Protein AF-A0A560CHX2-F1 (afdb_monomer)

Organism: Azospirillum brasilense (NCBI:txid192)

pLDDT: mean 92.54, std 8.31, range [58.06, 98.81]

Sequence (438 aa):
MKCAVIIPVGPGHDGLSEEAAASVEAAFRTGQGPFSDVMILRIPDPDGAIGRSRCRNFGVEHAIQHGAEWVFFLDADDLMDPNGFAAVRTHVADVDAVFGMIAEQWVGSDAVSLRDKQVGATTLLSDILLNDPYLTLQMGHFVRARVARSIPFDEAMDTGEDFKYYLELWRTHRCCKIGQPLFINRRGAHSTGPRSADGGGWRQAVTRVFGDFFRTHPIVINFVVSGVKVGFAIANPFDRIHRHYLRRVFFEQEELDCLRGLVPAGSSILEIGANVGNHVVYYGLFMAPRRIIAVEPNPAALHFLKKNVEINRLDPATVTVLECGVGDRAGSFDLCVADEADLGAARLVPAEGGRVAVHPIDDLVRERVDFIKIDVAGMEMDALSGARNTIALHRPILFIEVGSANRDAFFDWAGRNGYRIAKEFPCADASNCVAVPV

Mean predicted aligned error: 6.32 Å

Solvent-accessible surface area (backbone atoms only — not comparable to full-atom values): 22820 Å² total; per-residue (Å²): 83,32,33,24,39,34,24,40,24,42,35,92,24,64,71,42,32,51,52,19,51,52,28,45,55,50,10,44,72,69,27,44,41,64,38,79,46,79,43,81,43,79,37,83,26,66,82,51,79,70,41,63,30,42,35,50,43,51,42,43,56,55,30,46,78,71,63,22,53,27,32,30,45,41,53,18,56,28,35,42,26,56,52,24,45,40,70,44,46,90,44,66,86,80,38,47,30,44,34,32,31,56,25,35,25,45,76,97,48,92,62,72,44,69,55,80,90,38,59,66,58,43,69,55,58,64,66,48,63,72,46,61,56,90,34,46,67,71,90,26,34,41,31,31,26,73,55,49,62,75,54,55,46,47,69,92,37,71,57,33,29,66,57,51,37,49,52,53,46,50,73,76,44,51,40,35,32,39,82,49,45,29,23,33,43,42,45,88,58,74,71,66,58,98,65,52,68,55,74,66,56,33,48,55,36,37,44,50,46,46,35,59,48,20,75,78,55,60,48,71,47,72,39,70,58,97,88,41,78,44,43,41,65,40,51,36,65,83,20,76,54,40,43,25,44,77,70,61,41,66,62,63,52,70,59,52,55,52,46,55,76,68,54,61,69,57,31,25,36,38,34,38,50,35,45,55,24,67,62,61,47,48,41,65,74,73,34,56,49,56,28,36,41,33,26,29,55,51,70,72,32,38,55,41,20,55,48,24,40,57,67,55,64,56,56,72,88,32,49,46,80,42,84,28,40,66,20,58,50,73,47,36,18,33,81,48,59,83,40,88,63,37,78,77,58,38,28,80,42,88,28,94,86,29,87,35,50,27,34,19,48,51,80,75,52,90,71,82,42,45,33,38,38,40,44,49,70,81,40,44,68,34,34,52,57,11,22,48,62,50,45,72,74,48,55,32,39,35,38,33,48,35,38,65,92,45,41,69,62,50,56,54,48,33,52,78,71,43,30,42,79,76,46,76,46,84,50,98,67,32,31,40,35,33,32,36,67,110

InterPro domains:
  IPR006342 Methyltransferase FkbM [PF05050] (271-406)
  IPR006342 Methyltransferase FkbM [TIGR01444] (269-402)
  IPR029044 Nucleotide-diphospho-sugar transferases [G3DSA:3.90.550.10] (42-198)
  IPR029044 Nucleotide-diphospho-sugar transferases [SSF53448] (35-191)
  IPR029063 S-adenosyl-L-methionine-dependent methyltransferase superfamily [G3DSA:3.40.50.150] (257-416)
  IPR029063 S-adenosyl-L-methionine-dependent methyltransferase superfamily [SSF53335] (232-421)
  IPR052514 S-adenosyl-L-methionine-dependent methyltransferase [PTHR34203] (218-425)

Structure (mmCIF, N/CA/C/O backbone):
data_AF-A0A560CHX2-F1
#
_entry.id   AF-A0A560CHX2-F1
#
loop_
_atom_site.group_PDB
_atom_site.id
_atom_site.type_symbol
_atom_site.label_atom_id
_atom_site.label_alt_id
_atom_site.label_comp_id
_atom_site.label_asym_id
_atom_site.label_entity_id
_atom_site.label_seq_id
_atom_site.pdbx_PDB_ins_code
_atom_site.Cartn_x
_atom_site.Cartn_y
_atom_site.Cartn_z
_atom_site.occupancy
_atom_site.B_iso_or_equiv
_atom_site.auth_seq_id
_atom_site.auth_comp_id
_atom_site.auth_asym_id
_atom_site.auth_atom_id
_atom_site.pdbx_PDB_model_num
ATOM 1 N N . MET A 1 1 ? 30.036 -7.935 -23.045 1.00 94.25 1 MET A N 1
ATOM 2 C CA . MET A 1 1 ? 28.643 -8.417 -22.928 1.00 94.25 1 MET A CA 1
ATOM 3 C C . MET A 1 1 ? 27.802 -7.742 -23.990 1.00 94.25 1 MET A C 1
ATOM 5 O O . MET A 1 1 ? 28.096 -6.594 -24.316 1.00 94.25 1 MET A O 1
ATOM 9 N N . LYS A 1 2 ? 26.779 -8.413 -24.518 1.00 97.81 2 LYS A N 1
ATOM 10 C CA . LYS A 1 2 ? 25.840 -7.807 -25.478 1.00 97.81 2 LYS A CA 1
ATOM 11 C C . LYS A 1 2 ? 24.581 -7.304 -24.773 1.00 97.81 2 LYS A C 1
ATOM 13 O O . LYS A 1 2 ? 24.032 -8.020 -23.932 1.00 97.81 2 LYS A O 1
ATOM 18 N N . CYS A 1 3 ? 24.135 -6.098 -25.119 1.00 98.44 3 CYS A N 1
ATOM 19 C CA . CYS A 1 3 ? 22.881 -5.517 -24.638 1.00 98.44 3 CYS A CA 1
ATOM 20 C C . CYS A 1 3 ? 21.869 -5.389 -25.784 1.00 98.44 3 CYS A C 1
ATOM 22 O O . CYS A 1 3 ? 22.259 -5.079 -26.908 1.00 98.44 3 CYS A O 1
ATOM 24 N N . ALA A 1 4 ? 20.582 -5.591 -25.512 1.00 98.75 4 ALA A N 1
ATOM 25 C CA . ALA A 1 4 ? 19.506 -5.217 -26.424 1.00 98.75 4 ALA A CA 1
ATOM 26 C C . ALA A 1 4 ? 18.623 -4.128 -25.805 1.00 98.75 4 ALA A C 1
ATOM 28 O O . ALA A 1 4 ? 18.139 -4.290 -24.690 1.00 98.75 4 ALA A O 1
ATOM 29 N N . VAL A 1 5 ? 18.379 -3.039 -26.526 1.00 98.81 5 VAL A N 1
ATOM 30 C CA . VAL A 1 5 ? 17.404 -2.015 -26.150 1.00 98.81 5 VAL A CA 1
ATOM 31 C C . VAL A 1 5 ? 16.070 -2.334 -26.809 1.00 98.81 5 VAL A C 1
ATOM 33 O O . VAL A 1 5 ? 15.991 -2.386 -28.033 1.00 98.81 5 VAL A O 1
ATOM 36 N N . ILE A 1 6 ? 15.036 -2.576 -26.008 1.00 98.75 6 ILE A N 1
ATOM 37 C CA . ILE A 1 6 ? 13.697 -2.953 -26.470 1.00 98.75 6 ILE A CA 1
ATOM 38 C C . ILE A 1 6 ? 12.791 -1.726 -26.394 1.00 98.75 6 ILE A C 1
ATOM 40 O O . ILE A 1 6 ? 12.604 -1.176 -25.308 1.00 98.75 6 ILE A O 1
ATOM 44 N N . ILE A 1 7 ? 12.217 -1.344 -27.538 1.00 98.25 7 ILE A N 1
ATOM 45 C CA . ILE A 1 7 ? 11.369 -0.159 -27.711 1.00 98.25 7 ILE A CA 1
ATOM 46 C C . ILE A 1 7 ? 10.010 -0.587 -28.285 1.00 98.25 7 ILE A C 1
ATOM 48 O O . ILE A 1 7 ? 9.905 -0.801 -29.496 1.00 98.25 7 ILE A O 1
ATOM 52 N N . PRO A 1 8 ? 8.960 -0.750 -27.459 1.00 95.75 8 PRO A N 1
ATOM 53 C CA . PRO A 1 8 ? 7.597 -0.960 -27.945 1.00 95.75 8 PRO A CA 1
ATOM 54 C C . PRO A 1 8 ? 7.077 0.285 -28.676 1.00 95.75 8 PRO A C 1
ATOM 56 O O . PRO A 1 8 ? 7.085 1.378 -28.113 1.00 95.75 8 PRO A O 1
ATOM 59 N N . VAL A 1 9 ? 6.597 0.129 -29.910 1.00 94.44 9 VAL A N 1
ATOM 60 C CA . VAL A 1 9 ? 6.137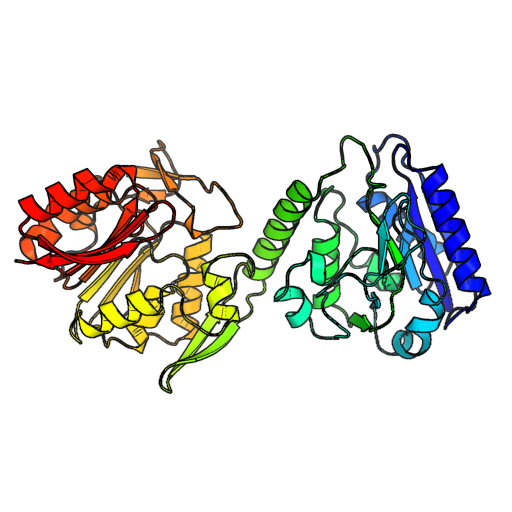 1.242 -30.757 1.00 94.44 9 VAL A CA 1
ATOM 61 C C . VAL A 1 9 ? 4.628 1.152 -30.960 1.00 94.44 9 VAL A C 1
ATOM 63 O O . VAL A 1 9 ? 4.159 0.434 -31.838 1.00 94.44 9 VAL A O 1
ATOM 66 N N . GLY A 1 10 ? 3.871 1.860 -30.121 1.00 90.06 10 GLY A N 1
ATOM 67 C CA . GLY A 1 10 ? 2.409 1.922 -30.206 1.00 90.06 10 GLY A CA 1
ATOM 68 C C . GLY A 1 10 ? 1.880 2.902 -31.268 1.00 90.06 10 GLY A C 1
ATOM 69 O O . GLY A 1 10 ? 2.665 3.540 -31.982 1.00 90.06 10 GLY A O 1
ATOM 70 N N . PRO A 1 11 ? 0.548 3.078 -31.347 1.00 87.75 11 PRO A N 1
ATOM 71 C CA . PRO A 1 11 ? -0.081 4.034 -32.254 1.00 87.75 11 PRO A CA 1
ATOM 72 C C . PRO A 1 11 ? 0.480 5.455 -32.084 1.00 87.75 11 PRO A C 1
ATOM 74 O O . PRO A 1 11 ? 0.589 5.970 -30.972 1.00 87.75 11 PRO A O 1
ATOM 77 N N . GLY A 1 12 ? 0.853 6.095 -33.197 1.00 85.69 12 GLY A N 1
ATOM 78 C CA . GLY A 1 12 ? 1.366 7.473 -33.215 1.00 85.69 12 GLY A CA 1
ATOM 79 C C . GLY A 1 12 ? 2.807 7.660 -32.719 1.00 85.69 12 GLY A C 1
ATOM 80 O O . GLY A 1 12 ? 3.282 8.791 -32.687 1.00 85.69 12 GLY A O 1
ATOM 81 N N . HIS A 1 13 ? 3.518 6.588 -32.351 1.00 88.94 13 HIS A N 1
ATOM 82 C CA . HIS A 1 13 ? 4.866 6.666 -31.765 1.00 88.94 13 HIS A CA 1
ATOM 83 C C . HIS A 1 13 ? 6.006 6.352 -32.741 1.00 88.94 13 HIS A C 1
ATOM 85 O O . HIS A 1 13 ? 7.155 6.258 -32.313 1.00 88.94 13 HIS A O 1
ATOM 91 N N . ASP A 1 14 ? 5.731 6.191 -34.038 1.00 88.00 14 ASP A N 1
ATOM 92 C CA . ASP A 1 14 ? 6.758 5.797 -35.010 1.00 88.00 14 ASP A CA 1
ATOM 93 C C . ASP A 1 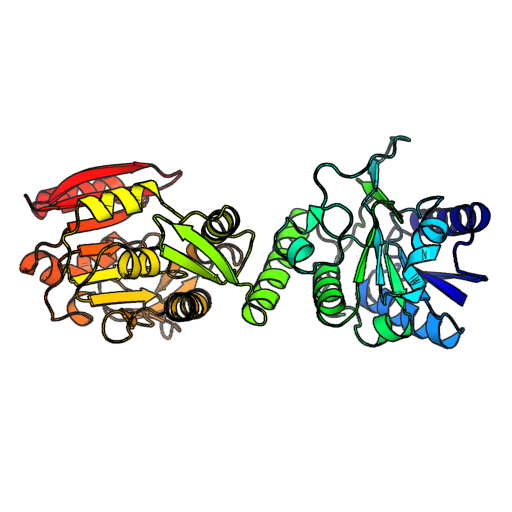14 ? 7.942 6.781 -35.023 1.00 88.00 14 ASP A C 1
ATOM 95 O O . ASP A 1 14 ? 9.057 6.383 -34.686 1.00 88.00 14 ASP A O 1
ATOM 99 N N . GLY A 1 15 ? 7.682 8.076 -35.239 1.00 90.38 15 GLY A N 1
ATOM 100 C CA . GLY A 1 15 ? 8.722 9.114 -35.201 1.00 90.38 15 GLY A CA 1
ATOM 101 C C . GLY A 1 15 ? 9.403 9.253 -33.833 1.00 90.38 15 GLY A C 1
ATOM 102 O O . GLY A 1 15 ? 10.626 9.328 -33.756 1.00 90.38 15 GLY A O 1
ATOM 103 N N . LEU A 1 16 ? 8.641 9.185 -32.732 1.00 92.19 16 LEU A N 1
ATOM 104 C CA . LEU A 1 16 ? 9.218 9.237 -31.380 1.00 92.19 16 LEU A CA 1
ATOM 105 C C . LEU A 1 16 ? 10.187 8.069 -31.133 1.00 92.19 16 LEU A C 1
ATOM 107 O O . LEU A 1 16 ? 11.262 8.272 -30.569 1.00 92.19 16 LEU A O 1
ATOM 111 N N . SER A 1 17 ? 9.853 6.871 -31.622 1.00 94.56 17 SER A N 1
ATOM 112 C CA . SER A 1 17 ? 10.704 5.687 -31.487 1.00 94.56 17 SER A CA 1
ATOM 113 C C . SER A 1 17 ? 11.990 5.759 -32.319 1.00 94.56 17 SER A C 1
ATOM 115 O O . SER A 1 17 ? 12.978 5.115 -31.959 1.00 94.56 17 SER A O 1
ATOM 117 N N . GLU A 1 18 ? 12.010 6.536 -33.408 1.00 96.56 18 GLU A N 1
ATOM 118 C CA . GLU A 1 18 ? 13.235 6.825 -34.163 1.00 96.56 18 GLU A CA 1
ATOM 119 C C . GLU A 1 18 ? 14.175 7.725 -33.361 1.00 96.56 18 GLU A C 1
ATOM 121 O O . GLU A 1 18 ? 15.369 7.440 -33.270 1.00 96.56 18 GLU A O 1
ATOM 126 N N . GLU A 1 19 ? 13.638 8.756 -32.705 1.00 96.19 19 GLU A N 1
ATOM 127 C CA . GLU A 1 19 ? 14.408 9.613 -31.797 1.00 96.19 19 GLU A CA 1
ATOM 128 C C . GLU A 1 19 ? 14.942 8.822 -30.594 1.00 96.19 19 GLU A C 1
ATOM 130 O O . GLU A 1 19 ? 16.117 8.951 -30.233 1.00 96.19 19 GLU A O 1
ATOM 135 N N . ALA A 1 20 ? 14.117 7.942 -30.017 1.00 97.31 20 ALA A N 1
ATOM 136 C CA . ALA A 1 20 ? 14.529 7.037 -28.951 1.00 97.31 20 ALA A CA 1
ATOM 137 C C . ALA A 1 20 ? 15.694 6.140 -29.407 1.00 97.31 20 ALA A C 1
ATOM 139 O O . ALA A 1 20 ? 16.731 6.089 -28.743 1.00 97.31 20 ALA A O 1
ATOM 140 N N . ALA A 1 21 ? 15.588 5.502 -30.577 1.00 98.38 21 ALA A N 1
ATOM 141 C CA . ALA A 1 21 ? 16.667 4.692 -31.146 1.00 98.38 21 ALA A CA 1
ATOM 142 C C . ALA A 1 21 ? 17.945 5.513 -31.410 1.00 98.38 21 ALA A C 1
ATOM 144 O O . ALA A 1 21 ? 19.039 5.089 -31.035 1.00 98.38 21 ALA A O 1
ATOM 145 N N . ALA A 1 22 ? 17.820 6.717 -31.976 1.00 98.44 22 ALA A N 1
ATOM 146 C CA . ALA A 1 22 ? 18.954 7.607 -32.214 1.00 98.44 22 ALA A CA 1
ATOM 147 C C . ALA A 1 22 ? 19.663 8.010 -30.906 1.00 98.44 22 ALA A C 1
ATOM 149 O O . ALA A 1 22 ? 20.897 8.080 -30.863 1.00 98.44 22 ALA A O 1
ATOM 150 N N . SER A 1 23 ? 18.907 8.220 -29.822 1.00 98.44 23 SER A N 1
ATOM 151 C CA . SER A 1 23 ? 19.469 8.521 -28.499 1.00 98.44 23 SER A CA 1
ATOM 152 C C . SER A 1 23 ? 20.279 7.355 -27.922 1.00 98.44 23 SER A C 1
ATOM 154 O O . SER A 1 23 ? 21.343 7.576 -27.343 1.00 98.44 23 SER A O 1
ATOM 156 N N . VAL A 1 24 ? 19.848 6.110 -28.158 1.00 98.69 24 VAL A N 1
ATOM 157 C CA . VAL A 1 24 ? 20.579 4.900 -27.751 1.00 98.69 24 VAL A CA 1
ATOM 158 C C . VAL A 1 24 ? 21.925 4.818 -28.462 1.00 98.69 24 VAL A C 1
ATOM 160 O O . VAL A 1 24 ? 22.957 4.602 -27.823 1.00 98.69 24 VAL A O 1
ATOM 163 N N . GLU A 1 25 ? 21.949 5.031 -29.779 1.00 98.44 25 GLU A N 1
ATOM 164 C CA . GLU A 1 25 ? 23.204 5.031 -30.531 1.00 98.44 25 GLU A CA 1
ATOM 165 C C . GLU A 1 25 ? 24.152 6.142 -30.064 1.00 98.44 25 GLU A C 1
ATOM 167 O O . GLU A 1 25 ? 25.361 5.928 -29.938 1.00 98.44 25 GLU A O 1
ATOM 172 N N . ALA A 1 26 ? 23.615 7.336 -29.794 1.00 98.25 26 ALA A N 1
ATOM 173 C CA . ALA A 1 26 ? 24.389 8.463 -29.290 1.00 98.25 26 ALA A CA 1
ATOM 174 C C . ALA A 1 26 ? 24.983 8.180 -27.899 1.00 98.25 26 ALA A C 1
ATOM 176 O O . ALA A 1 26 ? 26.170 8.444 -27.679 1.00 98.25 26 ALA A O 1
ATOM 177 N N . ALA A 1 27 ? 24.207 7.587 -26.989 1.00 98.31 27 ALA A N 1
ATOM 178 C CA . ALA A 1 27 ? 24.685 7.166 -25.674 1.00 98.31 27 ALA A CA 1
ATOM 179 C C . ALA A 1 27 ? 25.779 6.090 -25.792 1.00 98.31 27 ALA A C 1
ATOM 181 O O . ALA A 1 27 ? 26.816 6.170 -25.130 1.00 98.31 27 ALA A O 1
ATOM 182 N N . PHE A 1 28 ? 25.614 5.114 -26.693 1.00 98.06 28 PHE A N 1
ATOM 183 C CA . PHE A 1 28 ? 26.612 4.061 -26.901 1.00 98.06 28 PHE A CA 1
ATOM 184 C C . PHE A 1 28 ? 27.926 4.598 -27.488 1.00 98.06 28 PHE A C 1
ATOM 186 O O . PHE A 1 28 ? 29.005 4.171 -27.070 1.00 98.06 28 PHE A O 1
ATOM 193 N N . ARG A 1 29 ? 27.856 5.576 -28.407 1.00 97.50 29 ARG A N 1
ATOM 194 C CA . ARG A 1 29 ? 29.035 6.295 -28.926 1.00 97.50 29 ARG A CA 1
ATOM 195 C C . ARG A 1 29 ? 29.734 7.119 -27.843 1.00 97.50 29 ARG A C 1
ATOM 197 O O . ARG A 1 29 ? 30.960 7.162 -27.829 1.00 97.50 29 ARG A O 1
ATOM 204 N N . THR A 1 30 ? 28.969 7.746 -26.948 1.00 96.94 30 THR A N 1
ATOM 205 C CA . THR A 1 30 ? 29.500 8.538 -25.824 1.00 96.94 30 THR A CA 1
ATOM 206 C C . THR A 1 30 ? 30.258 7.658 -24.831 1.00 96.94 30 THR A C 1
ATOM 208 O O . THR A 1 30 ? 31.365 7.997 -24.413 1.00 96.94 30 THR A O 1
ATOM 211 N N . GLY A 1 31 ? 29.707 6.498 -24.475 1.00 95.88 31 GLY A N 1
ATOM 212 C CA . GLY A 1 31 ? 30.386 5.561 -23.592 1.00 95.88 31 GLY A CA 1
ATOM 213 C C . GLY A 1 31 ? 29.689 4.214 -23.516 1.00 95.88 31 GLY A C 1
ATOM 214 O O . GLY A 1 31 ? 28.662 4.079 -22.870 1.00 95.88 31 GLY A O 1
ATOM 215 N N . GLN A 1 32 ? 30.320 3.180 -24.069 1.00 95.31 32 GLN A N 1
ATOM 216 C CA . GLN A 1 32 ? 29.760 1.822 -24.180 1.00 95.31 32 GLN A CA 1
ATOM 217 C C . GLN A 1 32 ? 29.514 1.110 -22.837 1.00 95.31 32 GLN A C 1
ATOM 219 O O . GLN A 1 32 ? 28.891 0.047 -22.782 1.00 95.31 32 GLN A O 1
ATOM 224 N N . GLY A 1 33 ? 30.029 1.659 -21.732 1.00 95.69 33 GLY A N 1
ATOM 225 C CA . GLY A 1 33 ? 29.919 1.015 -20.429 1.00 95.69 33 GLY A CA 1
ATOM 226 C C . GLY A 1 33 ? 30.523 -0.396 -20.435 1.00 95.69 33 GLY A C 1
ATOM 227 O O . GLY A 1 33 ? 31.612 -0.594 -20.984 1.00 95.69 33 GLY A O 1
ATOM 228 N N . PRO A 1 34 ? 29.866 -1.384 -19.813 1.00 96.62 34 PRO A N 1
ATOM 229 C CA . PRO A 1 34 ? 30.357 -2.758 -19.769 1.00 96.62 34 PRO A CA 1
ATOM 230 C C . PRO A 1 34 ? 29.993 -3.584 -21.023 1.00 96.62 34 PRO A C 1
ATOM 232 O O . PRO A 1 34 ? 30.245 -4.795 -21.065 1.00 96.62 34 PRO A O 1
ATOM 235 N N . PHE A 1 35 ? 29.377 -2.962 -22.031 1.00 97.75 35 PHE A N 1
ATOM 236 C CA . PHE A 1 35 ? 28.877 -3.640 -23.220 1.00 97.75 35 PHE A CA 1
ATOM 237 C C . PHE A 1 35 ? 29.837 -3.476 -24.394 1.00 97.75 35 PHE A C 1
ATOM 239 O O . PHE A 1 35 ? 30.459 -2.436 -24.566 1.00 97.75 35 PHE A O 1
ATOM 246 N N . SER A 1 36 ? 29.966 -4.530 -25.191 1.00 96.75 36 SER A N 1
ATOM 247 C CA . SER A 1 36 ? 30.784 -4.546 -26.409 1.00 96.75 36 SER A CA 1
ATOM 248 C C . SER A 1 36 ? 29.944 -4.370 -27.673 1.00 96.75 36 SER A C 1
ATOM 250 O O . SER A 1 36 ? 30.492 -4.107 -28.735 1.00 96.75 36 SER A O 1
ATOM 252 N N . ASP A 1 37 ? 28.629 -4.559 -27.557 1.00 97.75 37 ASP A N 1
ATOM 253 C CA . ASP A 1 37 ? 27.666 -4.488 -28.650 1.00 97.75 37 ASP A CA 1
ATOM 254 C C . ASP A 1 37 ? 26.290 -4.087 -28.098 1.00 97.75 37 ASP A C 1
ATOM 256 O O . ASP A 1 37 ? 25.926 -4.490 -26.982 1.00 97.75 37 ASP A O 1
ATOM 260 N N . VAL A 1 38 ? 25.539 -3.317 -28.887 1.00 97.88 38 VAL A N 1
ATOM 261 C CA . VAL A 1 38 ? 24.164 -2.915 -28.586 1.00 97.88 38 VAL A CA 1
ATOM 262 C C . VAL A 1 38 ? 23.263 -3.195 -29.784 1.00 97.88 38 VAL A C 1
ATOM 264 O O . VAL A 1 38 ? 23.513 -2.755 -30.901 1.00 97.88 38 VAL A O 1
ATOM 267 N N . MET A 1 39 ? 22.187 -3.932 -29.537 1.00 97.81 39 MET A N 1
ATOM 268 C CA . MET A 1 39 ? 21.118 -4.178 -30.498 1.00 97.81 39 MET A CA 1
ATOM 269 C C . MET A 1 39 ? 19.927 -3.286 -30.164 1.00 97.81 39 MET A C 1
ATOM 271 O O . MET A 1 39 ? 19.534 -3.224 -29.006 1.00 97.81 39 MET A O 1
ATOM 275 N N . ILE A 1 40 ? 19.311 -2.645 -31.154 1.00 98.56 40 ILE A N 1
ATOM 276 C CA . ILE A 1 40 ? 18.087 -1.859 -30.953 1.00 98.56 40 ILE A CA 1
ATOM 277 C C . ILE A 1 40 ? 16.915 -2.626 -31.568 1.00 98.56 40 ILE A C 1
ATOM 279 O O . ILE A 1 40 ? 16.923 -2.934 -32.757 1.00 98.56 40 ILE A O 1
ATOM 283 N N . LEU A 1 41 ? 15.918 -2.953 -30.749 1.00 98.19 41 LEU A N 1
ATOM 284 C CA . LEU A 1 41 ? 14.725 -3.713 -31.112 1.00 98.19 41 LEU A CA 1
ATOM 285 C C . LEU A 1 41 ? 13.491 -2.815 -31.004 1.00 98.19 41 LEU A C 1
ATOM 287 O O . LEU A 1 41 ? 12.865 -2.730 -29.948 1.00 98.19 41 LEU A O 1
ATOM 291 N N . ARG A 1 42 ? 13.134 -2.156 -32.110 1.00 97.62 42 ARG A N 1
ATOM 292 C CA . ARG A 1 42 ? 11.848 -1.458 -32.254 1.00 97.62 42 ARG A CA 1
ATOM 293 C C . ARG A 1 42 ? 10.767 -2.496 -32.560 1.00 97.62 42 ARG A C 1
ATOM 295 O O . ARG A 1 42 ? 10.824 -3.137 -33.606 1.00 97.62 42 ARG A O 1
ATOM 302 N N . ILE A 1 43 ? 9.824 -2.695 -31.640 1.00 96.75 43 ILE A N 1
ATOM 303 C CA . ILE A 1 43 ? 8.762 -3.704 -31.755 1.00 96.75 43 ILE A CA 1
ATOM 304 C C . ILE A 1 43 ? 7.454 -3.003 -32.154 1.00 96.75 43 ILE A C 1
ATOM 306 O O . ILE A 1 43 ? 6.856 -2.342 -31.302 1.00 96.75 43 ILE A O 1
ATOM 310 N N . PRO A 1 44 ? 7.017 -3.102 -33.424 1.00 94.25 44 PRO A N 1
ATOM 311 C CA . PRO A 1 44 ? 5.860 -2.362 -33.916 1.00 94.25 44 PRO A CA 1
ATOM 312 C C . PRO A 1 44 ? 4.531 -2.944 -33.414 1.00 94.25 44 PRO A C 1
ATOM 314 O O . PRO A 1 44 ? 4.293 -4.145 -33.509 1.00 94.25 44 PRO A O 1
ATOM 317 N N . ASP A 1 45 ? 3.650 -2.064 -32.943 1.00 91.81 45 ASP A N 1
ATOM 318 C CA . ASP A 1 45 ? 2.239 -2.312 -32.626 1.00 91.81 45 ASP A CA 1
ATOM 319 C C . ASP A 1 45 ? 1.388 -1.088 -33.034 1.00 91.81 45 ASP A C 1
ATOM 321 O O . ASP A 1 45 ? 0.783 -0.425 -32.186 1.00 91.81 45 ASP A O 1
ATOM 325 N N . PRO A 1 46 ? 1.367 -0.729 -34.334 1.00 85.81 46 PRO A N 1
ATOM 326 C CA . PRO A 1 46 ? 0.777 0.524 -34.813 1.00 85.81 46 PRO A CA 1
ATOM 327 C C . PRO A 1 46 ? -0.735 0.623 -34.569 1.00 85.81 46 PRO A C 1
ATOM 329 O O . PRO A 1 46 ? -1.258 1.732 -34.480 1.00 85.81 46 PRO A O 1
ATOM 332 N N . ASP A 1 47 ? -1.416 -0.517 -34.421 1.00 85.69 47 ASP A N 1
ATOM 333 C CA . ASP A 1 47 ? -2.854 -0.604 -34.147 1.00 85.69 47 ASP A CA 1
ATOM 334 C C . ASP A 1 47 ? -3.166 -0.786 -32.647 1.00 85.69 47 ASP A C 1
ATOM 336 O O . ASP A 1 47 ? -4.331 -0.802 -32.246 1.00 85.69 47 ASP A O 1
ATOM 340 N N . GLY A 1 48 ? -2.144 -0.955 -31.797 1.00 83.31 48 GLY A N 1
ATOM 341 C CA . GLY A 1 48 ? -2.306 -1.204 -30.361 1.00 83.31 48 GLY A CA 1
ATOM 342 C C . GLY A 1 48 ? -2.908 -2.575 -30.015 1.00 83.31 48 GLY A C 1
ATOM 343 O O . GLY A 1 48 ? -3.342 -2.791 -28.879 1.00 83.31 48 GLY A O 1
ATOM 344 N N . ALA A 1 49 ? -2.983 -3.499 -30.977 1.00 86.31 49 ALA A N 1
ATOM 345 C CA . ALA A 1 49 ? -3.626 -4.802 -30.821 1.00 86.31 49 ALA A CA 1
ATOM 346 C C . ALA A 1 49 ? -2.796 -5.762 -29.954 1.00 86.31 49 ALA A C 1
ATOM 348 O O . ALA A 1 49 ? -3.352 -6.593 -29.222 1.00 86.31 49 ALA A O 1
ATOM 349 N N . ILE A 1 50 ? -1.469 -5.635 -29.992 1.00 87.38 50 ILE A N 1
ATOM 350 C CA . ILE A 1 50 ? -0.534 -6.520 -29.287 1.00 87.38 50 ILE A CA 1
ATOM 351 C C . ILE A 1 50 ? -0.409 -6.102 -27.819 1.00 87.38 50 ILE A C 1
ATOM 353 O O . ILE A 1 50 ? -0.528 -6.956 -26.941 1.00 87.38 50 ILE A O 1
ATOM 357 N N . GLY A 1 51 ? -0.266 -4.802 -27.559 1.00 89.00 51 GLY A N 1
ATOM 358 C CA . GLY A 1 51 ? -0.082 -4.227 -26.231 1.00 89.00 51 GLY A CA 1
ATOM 359 C C . GLY A 1 51 ? 1.386 -4.187 -25.797 1.00 89.00 51 GLY A C 1
ATOM 360 O O . GLY A 1 51 ? 2.190 -5.071 -26.109 1.00 89.00 51 GLY A O 1
ATOM 361 N N . ARG A 1 52 ? 1.737 -3.154 -25.020 1.00 90.50 52 ARG A N 1
ATOM 362 C CA . ARG A 1 52 ? 3.124 -2.863 -24.614 1.00 90.50 52 ARG A CA 1
ATOM 363 C C . ARG A 1 52 ? 3.793 -4.020 -23.863 1.00 90.50 52 ARG A C 1
ATOM 365 O O . ARG A 1 52 ? 4.952 -4.321 -24.134 1.00 90.50 52 ARG A O 1
ATOM 372 N N . SER A 1 53 ? 3.067 -4.699 -22.971 1.00 94.88 53 SER A N 1
ATOM 373 C CA . SER A 1 53 ? 3.564 -5.826 -22.166 1.00 94.88 53 SER A CA 1
ATOM 374 C C . SER A 1 53 ? 4.041 -6.974 -23.047 1.00 94.88 53 SER A C 1
ATOM 376 O O . SER A 1 53 ? 5.176 -7.435 -22.926 1.00 94.88 53 SER A O 1
ATOM 378 N N . ARG A 1 54 ? 3.202 -7.376 -24.006 1.00 95.69 54 ARG A N 1
ATOM 379 C CA . ARG A 1 54 ? 3.520 -8.442 -24.956 1.00 95.69 54 ARG A CA 1
ATOM 380 C C . ARG A 1 54 ? 4.660 -8.038 -25.890 1.00 95.69 54 ARG A C 1
ATOM 382 O O . ARG A 1 54 ? 5.541 -8.854 -26.145 1.00 95.69 54 ARG A O 1
ATOM 389 N N . CYS A 1 55 ? 4.711 -6.781 -26.339 1.00 96.06 55 CYS A N 1
ATOM 390 C CA . CYS A 1 55 ? 5.842 -6.269 -27.120 1.00 96.06 55 CYS A CA 1
ATOM 391 C C . CYS A 1 55 ? 7.169 -6.344 -26.346 1.00 96.06 55 CYS A C 1
ATOM 393 O O . CYS A 1 55 ? 8.181 -6.767 -26.906 1.00 96.06 55 CYS A O 1
ATOM 395 N N . ARG A 1 56 ? 7.169 -5.991 -25.051 1.00 97.44 56 ARG A N 1
ATOM 396 C CA . ARG A 1 56 ? 8.343 -6.130 -24.171 1.00 97.44 56 ARG A CA 1
ATOM 397 C C . ARG A 1 56 ? 8.754 -7.600 -24.027 1.00 97.44 56 ARG A C 1
ATOM 399 O O . ARG A 1 56 ? 9.928 -7.908 -24.221 1.00 97.44 56 ARG A O 1
ATOM 406 N N . ASN A 1 57 ? 7.804 -8.505 -23.770 1.00 98.12 57 ASN A N 1
ATOM 407 C CA . ASN A 1 57 ? 8.062 -9.948 -23.656 1.00 98.12 57 ASN A CA 1
ATOM 408 C C . ASN A 1 57 ? 8.652 -10.536 -24.949 1.00 98.12 57 ASN A C 1
ATOM 410 O O . ASN A 1 57 ? 9.670 -11.227 -24.913 1.00 98.12 57 ASN A O 1
ATOM 414 N N . PHE A 1 58 ? 8.064 -10.205 -26.103 1.00 97.81 58 PHE A N 1
ATOM 415 C CA . PHE A 1 58 ? 8.580 -10.609 -27.411 1.00 97.81 58 PHE A CA 1
ATOM 416 C C . PHE A 1 58 ? 10.005 -10.091 -27.645 1.00 97.81 58 PHE A C 1
ATOM 418 O O . PHE A 1 58 ? 10.881 -10.843 -28.076 1.00 97.81 58 PHE A O 1
ATOM 425 N N . GLY A 1 59 ? 10.259 -8.821 -27.311 1.00 98.19 59 GLY A N 1
ATOM 426 C CA . GLY A 1 59 ? 11.585 -8.220 -27.413 1.00 98.19 59 GLY A CA 1
ATOM 427 C C . GLY A 1 59 ? 12.637 -8.951 -26.574 1.00 98.19 59 GLY A C 1
ATOM 428 O O . GLY A 1 59 ? 13.760 -9.132 -27.042 1.00 98.19 59 GLY A O 1
ATOM 429 N N . VAL A 1 60 ? 12.282 -9.423 -25.373 1.00 98.62 60 VAL A N 1
ATOM 430 C CA . VAL A 1 60 ? 13.188 -10.202 -24.509 1.00 98.62 60 VAL A CA 1
ATOM 431 C C . VAL A 1 60 ? 13.561 -11.534 -25.156 1.00 98.62 60 VAL A C 1
ATOM 433 O O . VAL A 1 60 ? 14.745 -11.869 -25.217 1.00 98.62 60 VAL A O 1
ATOM 436 N N . GLU A 1 61 ? 12.584 -12.280 -25.673 1.00 98.38 61 GLU A N 1
ATOM 437 C CA . GLU A 1 61 ? 12.855 -13.554 -26.351 1.00 98.38 61 GLU A CA 1
ATOM 438 C C . GLU A 1 61 ? 13.733 -13.354 -27.590 1.00 98.38 61 GLU A C 1
ATOM 440 O O . GLU A 1 61 ? 14.733 -14.054 -27.773 1.00 98.38 61 GLU A O 1
ATOM 445 N N . HIS A 1 62 ? 13.422 -12.341 -28.400 1.00 98.06 62 HIS A N 1
ATOM 446 C CA . HIS A 1 62 ? 14.213 -12.004 -29.578 1.00 98.06 62 HIS A CA 1
ATOM 447 C C . HIS A 1 62 ? 15.650 -11.597 -29.209 1.00 98.06 62 HIS A C 1
ATOM 449 O O . HIS A 1 62 ? 16.606 -12.034 -29.854 1.00 98.06 62 HIS A O 1
ATOM 455 N N . ALA A 1 63 ? 15.829 -10.808 -28.146 1.00 98.31 63 ALA A N 1
ATOM 456 C CA . ALA A 1 63 ? 17.141 -10.415 -27.643 1.00 98.31 63 ALA A CA 1
ATOM 457 C C . ALA A 1 63 ? 17.989 -11.634 -27.238 1.00 98.31 63 ALA A C 1
ATOM 459 O O . ALA A 1 63 ? 19.156 -11.734 -27.630 1.00 98.31 63 ALA A O 1
ATOM 460 N N . ILE A 1 64 ? 17.400 -12.591 -26.512 1.00 98.25 64 ILE A N 1
ATOM 461 C CA . ILE A 1 64 ? 18.078 -13.826 -26.084 1.00 98.25 64 ILE A CA 1
ATOM 462 C C . ILE A 1 64 ? 18.485 -14.677 -27.289 1.00 98.25 64 ILE A C 1
ATOM 464 O O . ILE A 1 64 ? 19.623 -15.145 -27.347 1.00 98.25 64 ILE A O 1
ATOM 468 N N . GLN A 1 65 ? 17.592 -14.846 -28.269 1.00 97.94 65 GLN A N 1
ATOM 469 C CA . GLN A 1 65 ? 17.881 -15.594 -29.501 1.00 97.94 65 GLN A CA 1
ATOM 470 C C . GLN A 1 65 ? 19.075 -15.014 -30.274 1.00 97.94 65 GLN A C 1
ATOM 472 O O . GLN A 1 65 ? 19.799 -15.754 -30.936 1.00 97.94 65 GLN A O 1
ATOM 477 N N . HIS A 1 66 ? 19.329 -13.709 -30.136 1.00 97.56 66 HIS A N 1
ATOM 478 C CA . HIS A 1 66 ? 20.445 -13.006 -30.771 1.00 97.56 66 HIS A CA 1
ATOM 479 C C . HIS A 1 66 ? 21.644 -12.760 -29.837 1.00 97.56 66 HIS A C 1
ATOM 481 O O . HIS A 1 66 ? 22.500 -11.906 -30.119 1.00 97.56 66 HIS A O 1
ATOM 487 N N . GLY A 1 67 ? 21.721 -13.514 -28.737 1.00 97.88 67 GLY A N 1
ATOM 488 C CA . GLY A 1 67 ? 22.870 -13.560 -27.833 1.00 97.88 67 GLY A CA 1
ATOM 489 C C . GLY A 1 67 ? 22.999 -12.365 -26.888 1.00 97.88 67 GLY A C 1
ATOM 490 O O . GLY A 1 67 ? 24.083 -12.144 -26.352 1.00 97.88 67 GLY A O 1
ATOM 491 N N . ALA A 1 68 ? 21.942 -11.570 -26.690 1.00 98.44 68 ALA A N 1
ATOM 492 C CA . ALA A 1 68 ? 21.958 -10.511 -25.687 1.00 98.44 68 ALA A CA 1
ATOM 493 C C . ALA A 1 68 ? 21.957 -11.107 -24.270 1.00 98.44 68 ALA A C 1
ATOM 495 O O . ALA A 1 68 ? 21.116 -11.932 -23.915 1.00 98.44 68 ALA A O 1
ATOM 496 N N . GLU A 1 69 ? 22.897 -10.659 -23.442 1.00 98.50 69 GLU A N 1
ATOM 497 C CA . GLU A 1 69 ? 22.996 -11.053 -22.031 1.00 98.50 69 GLU A CA 1
ATOM 498 C C . GLU A 1 69 ? 22.213 -10.097 -21.125 1.00 98.50 69 GLU A C 1
ATOM 500 O O . GLU A 1 69 ? 21.766 -10.475 -20.038 1.00 98.50 69 GLU A O 1
ATOM 505 N N . TRP A 1 70 ? 22.034 -8.862 -21.590 1.00 98.69 70 TRP A N 1
ATOM 506 C CA . TRP A 1 70 ? 21.315 -7.790 -20.921 1.00 98.69 70 TRP A CA 1
ATOM 507 C C . TRP A 1 70 ? 20.276 -7.190 -21.854 1.00 98.69 70 TRP A C 1
ATOM 509 O O . TRP A 1 70 ? 20.472 -7.139 -23.069 1.00 98.69 70 TRP A O 1
ATOM 519 N N . VAL A 1 71 ? 19.190 -6.711 -21.268 1.00 98.75 71 VAL A N 1
ATOM 520 C CA . VAL A 1 71 ? 18.201 -5.892 -21.954 1.00 98.75 71 VAL A CA 1
ATOM 521 C C . VAL A 1 71 ? 18.058 -4.554 -21.242 1.00 98.75 71 VAL A C 1
ATOM 523 O O . VAL A 1 71 ? 18.226 -4.472 -20.023 1.00 98.75 71 VAL A O 1
ATOM 526 N N . PHE A 1 72 ? 17.754 -3.518 -22.011 1.00 98.75 72 PHE A N 1
ATOM 527 C CA . PHE A 1 72 ? 17.322 -2.217 -21.526 1.00 98.75 72 PHE A CA 1
ATOM 528 C C . PHE A 1 72 ? 15.930 -1.942 -22.086 1.00 98.75 72 PHE A C 1
ATOM 530 O O . PHE A 1 72 ? 15.734 -2.004 -23.300 1.00 98.75 72 PHE A O 1
ATOM 537 N N . PHE A 1 73 ? 14.959 -1.665 -21.224 1.00 98.62 73 PHE A N 1
ATOM 538 C CA . PHE A 1 73 ? 13.628 -1.264 -21.677 1.00 98.62 73 PHE A CA 1
ATOM 539 C C . PHE A 1 73 ? 13.574 0.252 -21.810 1.00 98.62 73 PHE A C 1
ATOM 541 O O . PHE A 1 73 ? 13.902 0.951 -20.854 1.00 98.62 73 PHE A O 1
ATOM 548 N N . LEU A 1 74 ? 13.153 0.743 -22.973 1.00 98.06 74 LEU A N 1
ATOM 549 C CA . LEU A 1 74 ? 12.980 2.165 -23.249 1.00 98.06 74 LEU A CA 1
ATOM 550 C C . LEU A 1 74 ? 11.613 2.369 -23.901 1.00 98.06 74 LEU A C 1
ATOM 552 O O . LEU A 1 74 ? 11.305 1.717 -24.898 1.00 98.06 74 LEU A O 1
ATOM 556 N N . ASP A 1 75 ? 10.788 3.246 -23.339 1.00 95.31 75 ASP A N 1
ATOM 557 C CA . ASP A 1 75 ? 9.522 3.603 -23.975 1.00 95.31 75 ASP A CA 1
ATOM 558 C C . ASP A 1 75 ? 9.784 4.486 -25.207 1.00 95.31 75 ASP A C 1
ATOM 560 O O . ASP A 1 75 ? 10.752 5.245 -25.253 1.00 95.31 75 ASP A O 1
ATOM 564 N N . ALA A 1 76 ? 8.956 4.350 -26.248 1.00 94.88 76 ALA A N 1
ATOM 565 C CA . ALA A 1 76 ? 9.175 5.034 -27.527 1.00 94.88 76 ALA A CA 1
ATOM 566 C C . ALA A 1 76 ? 9.154 6.565 -27.416 1.00 94.88 76 ALA A C 1
ATOM 568 O O . ALA A 1 76 ? 9.775 7.248 -28.223 1.00 94.88 76 ALA A O 1
ATOM 569 N N . ASP A 1 77 ? 8.443 7.105 -26.432 1.00 92.75 77 ASP A N 1
ATOM 570 C CA . ASP A 1 77 ? 8.359 8.526 -26.124 1.00 92.75 77 ASP A CA 1
ATOM 571 C C . ASP A 1 77 ? 9.444 9.002 -25.150 1.00 92.75 77 ASP A C 1
ATOM 573 O O . ASP A 1 77 ? 9.493 10.189 -24.865 1.00 92.75 77 ASP A O 1
ATOM 577 N N . ASP A 1 78 ? 10.393 8.164 -24.735 1.00 95.81 78 ASP A N 1
ATOM 578 C CA . ASP A 1 78 ? 11.513 8.543 -23.864 1.00 95.81 78 ASP A CA 1
ATOM 579 C C . ASP A 1 78 ? 12.864 8.484 -24.603 1.00 95.81 78 ASP A C 1
ATOM 581 O O . ASP A 1 78 ? 12.975 7.961 -25.713 1.00 95.81 78 ASP A O 1
ATOM 585 N N . LEU A 1 79 ? 13.910 9.058 -24.002 1.00 97.38 79 LEU A N 1
ATOM 586 C CA . LEU A 1 79 ? 15.274 9.044 -24.549 1.00 97.38 79 LEU A CA 1
ATOM 587 C C . LEU A 1 79 ? 16.228 8.316 -23.604 1.00 97.38 79 LEU A C 1
ATOM 589 O O . LEU A 1 79 ? 16.052 8.328 -22.388 1.00 97.38 79 LEU A O 1
ATOM 593 N N . MET A 1 80 ? 17.285 7.719 -24.144 1.00 98.31 80 MET A N 1
ATOM 594 C CA . MET A 1 80 ? 18.375 7.192 -23.331 1.00 98.31 80 MET A CA 1
ATOM 595 C C . MET A 1 80 ? 19.264 8.330 -22.814 1.00 98.31 80 MET A C 1
ATOM 597 O O . MET A 1 80 ? 19.597 9.250 -23.562 1.00 98.31 80 MET A O 1
ATOM 601 N N . ASP A 1 81 ? 19.685 8.262 -21.546 1.00 98.31 81 ASP A N 1
ATOM 602 C CA . ASP A 1 81 ? 20.648 9.229 -21.011 1.00 98.31 81 ASP A CA 1
ATOM 603 C C . ASP A 1 81 ? 22.012 9.058 -21.714 1.00 98.31 81 ASP A C 1
ATOM 605 O O . ASP A 1 81 ? 22.464 7.915 -21.872 1.00 98.31 81 ASP A O 1
ATOM 609 N N . PRO A 1 82 ? 22.716 10.145 -22.096 1.00 97.81 82 PRO A N 1
ATOM 610 C CA . PRO A 1 82 ? 24.005 10.057 -22.789 1.00 97.81 82 PRO A CA 1
ATOM 611 C C . PRO A 1 82 ? 25.065 9.216 -22.065 1.00 97.81 82 PRO A C 1
ATOM 613 O O . PRO A 1 82 ? 25.932 8.630 -22.712 1.00 97.81 82 PRO A O 1
ATOM 616 N N . ASN A 1 83 ? 24.999 9.133 -20.733 1.00 97.69 83 ASN A N 1
ATOM 617 C CA . ASN A 1 83 ? 25.917 8.356 -19.905 1.00 97.69 83 ASN A CA 1
ATOM 618 C C . ASN A 1 83 ? 25.305 7.039 -19.399 1.00 97.69 83 ASN A C 1
ATOM 620 O O . ASN A 1 83 ? 25.960 6.333 -18.629 1.00 97.69 83 ASN A O 1
ATOM 624 N N . GLY A 1 84 ? 24.092 6.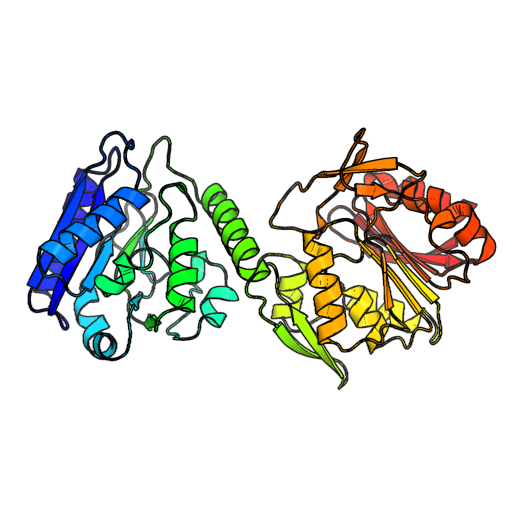671 -19.827 1.00 97.62 84 GLY A N 1
ATOM 625 C CA . GLY A 1 84 ? 23.329 5.551 -19.267 1.00 97.62 84 GLY A CA 1
ATOM 626 C C . GLY A 1 84 ? 24.073 4.210 -19.303 1.00 97.62 84 GLY A C 1
ATOM 627 O O . GLY A 1 84 ? 24.124 3.495 -18.302 1.00 97.62 84 GLY A O 1
ATOM 628 N N . PHE A 1 85 ? 24.741 3.877 -20.413 1.00 98.38 85 PHE A N 1
ATOM 629 C CA . PHE A 1 85 ? 25.568 2.663 -20.489 1.00 98.38 85 PHE A CA 1
ATOM 630 C C . PHE A 1 85 ? 26.796 2.739 -19.571 1.00 98.38 85 PHE A C 1
ATOM 632 O O . PHE A 1 85 ? 27.121 1.776 -18.873 1.00 98.38 85 PHE A O 1
ATOM 639 N N . ALA A 1 86 ? 27.494 3.878 -19.552 1.00 97.25 86 ALA A N 1
ATOM 640 C CA . ALA A 1 86 ? 28.677 4.076 -18.720 1.00 97.25 86 ALA A CA 1
ATOM 641 C C . ALA A 1 86 ? 28.356 3.986 -17.220 1.00 97.25 86 ALA A C 1
ATOM 643 O O . ALA A 1 86 ? 29.136 3.393 -16.469 1.00 97.25 86 ALA A O 1
ATOM 644 N N . ALA A 1 87 ? 27.192 4.498 -16.810 1.00 97.56 87 ALA A N 1
ATOM 645 C CA . ALA A 1 87 ? 26.735 4.542 -15.425 1.00 97.56 87 ALA A CA 1
ATOM 646 C C . ALA A 1 87 ? 26.614 3.154 -14.773 1.00 97.56 87 ALA A C 1
ATOM 648 O O . ALA A 1 87 ? 26.804 3.025 -13.567 1.00 97.56 87 ALA A O 1
ATOM 649 N N . VAL A 1 88 ? 26.362 2.093 -15.549 1.00 97.31 88 VAL A N 1
ATOM 650 C CA . VAL A 1 88 ? 26.161 0.741 -14.994 1.00 97.31 88 VAL A CA 1
ATOM 651 C C . VAL A 1 88 ? 27.428 -0.115 -14.927 1.00 97.31 88 VAL A C 1
ATOM 653 O O . VAL A 1 88 ? 27.382 -1.239 -14.422 1.00 97.31 88 VAL A O 1
ATOM 656 N N . ARG A 1 89 ? 28.579 0.393 -15.395 1.00 96.00 89 ARG A N 1
ATOM 657 C CA . ARG A 1 89 ? 29.834 -0.376 -15.527 1.00 96.00 89 ARG A CA 1
ATOM 658 C C . ARG A 1 89 ? 30.229 -1.127 -14.254 1.00 96.00 89 ARG A C 1
ATOM 660 O O . ARG A 1 89 ? 30.637 -2.280 -14.339 1.00 96.00 89 ARG A O 1
ATOM 667 N N . THR A 1 90 ? 30.119 -0.480 -13.100 1.00 94.50 90 THR A N 1
ATOM 668 C CA . THR A 1 90 ? 30.533 -1.032 -11.800 1.00 94.50 90 THR A CA 1
ATOM 669 C C . THR A 1 90 ? 29.459 -1.878 -11.122 1.00 94.50 90 THR A C 1
ATOM 671 O O . THR A 1 90 ? 29.720 -2.419 -10.058 1.00 94.50 90 THR A O 1
ATOM 674 N N . HIS A 1 91 ? 28.262 -1.996 -11.703 1.00 95.19 91 HIS A N 1
ATOM 675 C CA . HIS A 1 91 ? 27.115 -2.648 -11.061 1.00 95.19 91 HIS A CA 1
ATOM 676 C C . HIS A 1 91 ? 26.767 -4.000 -11.687 1.00 95.19 91 HIS A C 1
ATOM 678 O O . HIS A 1 91 ? 26.385 -4.930 -10.982 1.00 95.19 91 HIS A O 1
ATOM 684 N N . VAL A 1 92 ? 26.944 -4.151 -13.003 1.00 93.31 92 VAL A N 1
ATOM 685 C CA . VAL A 1 92 ? 26.532 -5.349 -13.764 1.00 93.31 92 VAL A CA 1
ATOM 686 C C . VAL A 1 92 ? 27.180 -6.669 -13.315 1.00 93.31 92 VAL A C 1
ATOM 688 O O . VAL A 1 92 ? 26.716 -7.738 -13.712 1.00 93.31 92 VAL A O 1
ATOM 691 N N . ALA A 1 93 ? 28.243 -6.636 -12.509 1.00 92.00 93 ALA A N 1
ATOM 692 C CA . ALA A 1 93 ? 28.836 -7.840 -11.924 1.00 92.00 93 ALA A CA 1
ATOM 693 C C . ALA A 1 93 ? 27.997 -8.395 -10.756 1.00 92.00 93 ALA A C 1
ATOM 695 O O . ALA A 1 93 ? 27.854 -9.611 -10.618 1.00 92.00 93 ALA A O 1
ATOM 696 N N . ASP A 1 94 ? 27.391 -7.510 -9.964 1.00 94.44 94 ASP A N 1
ATOM 697 C CA . ASP A 1 94 ? 26.855 -7.840 -8.640 1.00 94.44 94 ASP A CA 1
ATOM 698 C C . ASP A 1 94 ? 25.330 -7.909 -8.591 1.00 94.44 94 ASP A C 1
ATOM 700 O O . ASP A 1 94 ? 24.767 -8.488 -7.659 1.00 94.44 94 ASP A O 1
ATOM 704 N N . VAL A 1 95 ? 24.654 -7.352 -9.595 1.00 97.69 95 VAL A N 1
ATOM 705 C CA . VAL A 1 95 ? 23.193 -7.303 -9.646 1.00 97.69 95 VAL A CA 1
ATOM 706 C C . VAL A 1 95 ? 22.630 -7.974 -10.895 1.00 97.69 95 VAL A C 1
ATOM 708 O O . VAL A 1 95 ? 23.329 -8.287 -11.866 1.00 97.69 95 VAL A O 1
ATOM 711 N N . ASP A 1 96 ? 21.333 -8.228 -10.834 1.00 98.56 96 ASP A N 1
ATOM 712 C CA . ASP A 1 96 ? 20.522 -8.775 -11.909 1.00 98.56 96 ASP A CA 1
ATOM 713 C C . ASP A 1 96 ? 19.737 -7.675 -12.639 1.00 98.56 96 ASP A C 1
ATOM 715 O O . ASP A 1 96 ? 19.437 -7.844 -13.821 1.00 98.56 96 ASP A O 1
ATOM 719 N N . ALA A 1 97 ? 19.472 -6.539 -11.977 1.00 98.69 97 ALA A N 1
ATOM 720 C CA . ALA A 1 97 ? 18.873 -5.346 -12.575 1.00 98.69 97 ALA A CA 1
ATOM 721 C C . ALA A 1 97 ? 19.424 -4.034 -11.985 1.00 98.69 97 ALA A C 1
ATOM 723 O O . ALA A 1 97 ? 19.721 -3.955 -10.792 1.00 98.69 97 ALA A O 1
ATOM 724 N N . VAL A 1 98 ? 19.529 -3.001 -12.827 1.00 98.75 98 VAL A N 1
ATOM 725 C CA . VAL A 1 98 ? 20.008 -1.655 -12.478 1.00 98.75 98 VAL A CA 1
ATOM 726 C C . VAL A 1 98 ? 19.000 -0.612 -12.955 1.00 98.75 98 VAL A C 1
ATOM 728 O O . VAL A 1 98 ? 18.793 -0.449 -14.158 1.00 98.75 98 VAL A O 1
ATOM 731 N N . PHE A 1 99 ? 18.414 0.117 -12.012 1.00 98.69 99 PHE A N 1
ATOM 732 C CA . PHE A 1 99 ? 17.532 1.262 -12.232 1.00 98.69 99 PHE A CA 1
ATOM 733 C C . PHE A 1 99 ? 18.299 2.573 -12.030 1.00 98.69 99 PHE A C 1
ATOM 735 O O . PHE A 1 99 ? 19.207 2.642 -11.204 1.00 98.69 99 PHE A O 1
ATOM 742 N N . GLY A 1 100 ? 17.928 3.621 -12.763 1.00 98.06 100 GLY A N 1
ATOM 743 C CA . GLY A 1 100 ? 18.532 4.952 -12.650 1.00 98.06 100 GLY A CA 1
ATOM 744 C C . GLY A 1 100 ? 17.707 5.929 -11.830 1.00 98.06 100 GLY A C 1
ATOM 745 O O . GLY A 1 100 ? 16.555 5.656 -11.480 1.00 98.06 100 GLY A O 1
ATOM 746 N N . MET A 1 101 ? 18.271 7.109 -11.586 1.00 98.25 101 MET A N 1
ATOM 747 C CA . MET A 1 101 ? 17.470 8.300 -11.300 1.00 98.25 101 MET A CA 1
ATOM 748 C C . MET A 1 101 ? 16.578 8.629 -12.503 1.00 98.25 101 MET A C 1
ATOM 750 O O . MET A 1 101 ? 16.908 8.335 -13.649 1.00 98.25 101 MET A O 1
ATOM 754 N N . ILE A 1 102 ? 15.438 9.244 -12.239 1.00 98.00 102 ILE A N 1
ATOM 755 C CA . ILE A 1 102 ? 14.474 9.652 -13.249 1.00 98.00 102 ILE A CA 1
ATOM 756 C C . ILE A 1 102 ? 14.805 11.092 -13.623 1.00 98.00 102 ILE A C 1
ATOM 758 O O . ILE A 1 102 ? 14.656 11.995 -12.793 1.00 98.00 102 ILE A O 1
ATOM 762 N N . ALA A 1 103 ? 15.315 11.290 -14.835 1.00 97.81 103 ALA A N 1
ATOM 763 C CA . ALA A 1 103 ? 15.449 12.606 -15.441 1.00 97.81 103 ALA A CA 1
ATOM 764 C C . ALA A 1 103 ? 14.172 12.938 -16.219 1.00 97.81 103 ALA A C 1
ATOM 766 O O . ALA A 1 103 ? 13.509 12.044 -16.733 1.00 97.81 103 ALA A O 1
ATOM 767 N N . GLU A 1 104 ? 13.820 14.213 -16.295 1.00 96.19 104 GLU A N 1
ATOM 768 C CA . GLU A 1 104 ? 12.612 14.706 -16.944 1.00 96.19 104 GLU A CA 1
ATOM 769 C C . GLU A 1 104 ? 12.962 15.827 -17.916 1.00 96.19 104 GLU A C 1
ATOM 771 O O . GLU A 1 104 ? 13.789 16.691 -17.615 1.00 96.19 104 GLU A O 1
ATOM 776 N N . GLN A 1 105 ? 12.283 15.821 -19.058 1.00 95.38 105 GLN A N 1
ATOM 777 C CA . GLN A 1 105 ? 12.304 16.882 -20.053 1.00 95.38 105 GLN A CA 1
ATOM 778 C C . GLN A 1 105 ? 10.863 17.192 -20.455 1.00 95.38 105 GLN A C 1
ATOM 780 O O . GLN A 1 105 ? 10.114 16.295 -20.830 1.00 95.38 105 GLN A O 1
ATOM 785 N N . TRP A 1 106 ? 10.447 18.452 -20.374 1.00 89.44 106 TRP A N 1
ATOM 786 C CA . TRP A 1 106 ? 9.103 18.858 -20.796 1.00 89.44 106 TRP A CA 1
ATOM 787 C C . TRP A 1 106 ? 9.057 19.117 -22.300 1.00 89.44 106 TRP A C 1
ATOM 789 O O . TRP A 1 106 ? 9.989 19.706 -22.847 1.00 89.44 106 TRP A O 1
ATOM 799 N N . VAL A 1 107 ? 7.963 18.728 -22.966 1.00 82.94 107 VAL A N 1
ATOM 800 C CA . VAL A 1 107 ? 7.746 19.078 -24.380 1.00 82.94 107 VAL A CA 1
ATOM 801 C C . VAL A 1 107 ? 7.884 20.592 -24.570 1.00 82.94 107 VAL A C 1
ATOM 803 O O . VAL A 1 107 ? 7.266 21.380 -23.856 1.00 82.94 107 VAL A O 1
ATOM 806 N N . GLY A 1 108 ? 8.713 20.990 -25.539 1.00 83.44 108 GLY A N 1
ATOM 807 C CA . GLY A 1 108 ? 9.030 22.394 -25.820 1.00 83.44 108 GLY A CA 1
ATOM 808 C C . GLY A 1 108 ? 10.170 22.986 -24.980 1.00 83.44 108 GLY A C 1
ATOM 809 O O . GLY A 1 108 ? 10.436 24.178 -25.106 1.00 83.44 108 GLY A O 1
ATOM 810 N N . SER A 1 109 ? 10.845 22.187 -24.147 1.00 88.50 109 SER A N 1
ATOM 811 C CA . SER A 1 109 ? 12.019 22.590 -23.365 1.00 88.50 109 SER A CA 1
ATOM 812 C C . SER A 1 109 ? 13.237 21.725 -23.690 1.00 88.50 109 SER A C 1
ATOM 814 O O . SER A 1 109 ? 13.154 20.497 -23.707 1.00 88.50 109 SER A O 1
ATOM 816 N N . ASP A 1 110 ? 14.400 22.357 -23.841 1.00 89.06 110 ASP A N 1
ATOM 817 C CA . ASP A 1 110 ? 15.692 21.663 -23.954 1.00 89.06 110 ASP A CA 1
ATOM 818 C C . ASP A 1 110 ? 16.302 21.327 -22.581 1.00 89.06 110 ASP A C 1
ATOM 820 O O . ASP A 1 110 ? 17.318 20.639 -22.486 1.00 89.06 110 ASP A O 1
ATOM 824 N N . ALA A 1 111 ? 15.702 21.821 -21.493 1.00 93.00 111 ALA A N 1
ATOM 825 C CA . ALA A 1 111 ? 16.204 21.589 -20.147 1.00 93.00 111 ALA A CA 1
ATOM 826 C C . ALA A 1 111 ? 15.830 20.188 -19.647 1.00 93.00 111 ALA A C 1
ATOM 828 O O . ALA A 1 111 ? 14.650 19.832 -19.589 1.00 93.00 111 ALA A O 1
ATOM 829 N N . VAL A 1 112 ? 16.849 19.443 -19.216 1.00 96.19 112 VAL A N 1
ATOM 830 C CA . VAL A 1 112 ? 16.720 18.159 -18.523 1.00 96.19 112 VAL A CA 1
ATOM 831 C C . VAL A 1 112 ? 17.021 18.369 -17.042 1.00 96.19 112 VAL A C 1
ATOM 833 O O . VAL A 1 112 ? 18.052 18.940 -16.684 1.00 96.19 112 VAL A O 1
ATOM 836 N N . SER A 1 113 ? 16.140 17.889 -16.170 1.00 96.31 113 SER A N 1
ATOM 837 C CA . SER A 1 113 ? 16.315 17.959 -14.715 1.00 96.31 113 SER A CA 1
ATOM 838 C C . SER A 1 113 ? 15.957 16.637 -14.054 1.00 96.31 113 SER A C 1
ATOM 840 O O . SER A 1 113 ? 15.100 15.914 -14.545 1.00 96.31 113 SER A O 1
ATOM 842 N N . LEU A 1 114 ? 16.569 16.318 -12.916 1.00 97.62 114 LEU A N 1
ATOM 843 C CA . LEU A 1 114 ? 16.143 15.163 -12.125 1.00 97.62 114 LEU A CA 1
ATOM 844 C C . LEU A 1 114 ? 14.775 15.429 -11.486 1.00 97.62 114 LEU A C 1
ATOM 846 O O . LEU A 1 114 ? 14.547 16.517 -10.958 1.00 97.62 114 LEU A O 1
ATOM 850 N N . ARG A 1 115 ? 13.897 14.418 -11.485 1.00 96.44 115 ARG A N 1
ATOM 851 C CA . ARG A 1 115 ? 12.610 14.454 -10.777 1.00 96.44 115 ARG A CA 1
ATOM 852 C C . ARG A 1 115 ? 12.834 14.793 -9.306 1.00 96.44 115 ARG A C 1
ATOM 854 O O . ARG A 1 115 ? 13.603 14.111 -8.620 1.00 96.44 115 ARG A O 1
ATOM 861 N N . ASP A 1 116 ? 12.147 15.829 -8.836 1.00 94.94 116 ASP A N 1
ATOM 862 C CA . ASP A 1 116 ? 12.246 16.301 -7.456 1.00 94.94 116 ASP A CA 1
ATOM 863 C C . ASP A 1 116 ? 11.734 15.243 -6.462 1.00 94.94 116 ASP A C 1
ATOM 865 O O . ASP A 1 116 ? 10.778 14.519 -6.745 1.00 94.94 116 ASP A O 1
ATOM 869 N N . LYS A 1 117 ? 12.372 15.156 -5.288 1.00 94.81 117 LYS A N 1
ATOM 870 C CA . LYS A 1 117 ? 12.024 14.250 -4.165 1.00 94.81 117 LYS A CA 1
ATOM 871 C C . LYS A 1 117 ? 12.008 12.749 -4.471 1.00 94.81 117 LYS A C 1
ATOM 873 O O . LYS A 1 117 ? 11.547 11.973 -3.633 1.00 94.81 117 LYS A O 1
ATOM 878 N N . GLN A 1 118 ? 12.501 12.321 -5.630 1.00 96.31 118 GLN A N 1
ATOM 879 C CA . GLN A 1 118 ? 12.616 10.897 -5.922 1.00 96.31 118 GLN A CA 1
ATOM 880 C C . GLN A 1 118 ? 13.556 10.197 -4.927 1.00 96.31 118 GLN A C 1
ATOM 882 O O . GLN A 1 118 ? 14.483 10.808 -4.386 1.00 96.31 118 GLN A O 1
ATOM 887 N N . VAL A 1 119 ? 13.340 8.902 -4.709 1.00 96.12 119 VAL A N 1
ATOM 888 C CA . VAL A 1 119 ? 14.240 8.065 -3.912 1.00 96.12 119 VAL A CA 1
ATOM 889 C C . VAL A 1 119 ? 15.622 8.052 -4.568 1.00 96.12 119 VAL A C 1
ATOM 891 O O . VAL A 1 119 ? 15.735 7.922 -5.784 1.00 96.12 119 VAL A O 1
ATOM 894 N N . GLY A 1 120 ? 16.675 8.217 -3.767 1.00 96.94 120 GLY A N 1
ATOM 895 C CA . GLY A 1 120 ? 18.058 8.196 -4.245 1.00 96.94 120 GLY A CA 1
ATOM 896 C C . GLY A 1 120 ? 18.569 6.788 -4.564 1.00 96.94 120 GLY A C 1
ATOM 897 O O . GLY A 1 120 ? 17.804 5.851 -4.795 1.00 96.94 120 GLY A O 1
ATOM 898 N N . ALA A 1 121 ? 19.893 6.626 -4.549 1.00 97.75 121 ALA A N 1
ATOM 899 C CA . ALA A 1 121 ? 20.507 5.318 -4.736 1.00 97.75 121 ALA A CA 1
ATOM 900 C C . ALA A 1 121 ? 20.149 4.364 -3.582 1.00 97.75 121 ALA A C 1
ATOM 902 O O . ALA A 1 121 ? 20.280 4.729 -2.414 1.00 97.75 121 ALA A O 1
ATOM 903 N N . THR A 1 122 ? 19.722 3.143 -3.904 1.00 98.00 122 THR A N 1
ATOM 904 C CA . THR A 1 122 ? 19.327 2.132 -2.915 1.00 98.00 122 THR A CA 1
ATOM 905 C C . THR A 1 122 ? 19.399 0.713 -3.480 1.00 98.00 122 THR A C 1
ATOM 907 O O . THR A 1 122 ? 19.297 0.493 -4.686 1.00 98.00 122 THR A O 1
ATOM 910 N N . THR A 1 123 ? 19.561 -0.269 -2.598 1.00 97.31 123 THR A N 1
ATOM 911 C CA . THR A 1 123 ? 19.397 -1.707 -2.876 1.00 97.31 123 THR A CA 1
ATOM 912 C C . THR A 1 123 ? 18.249 -2.318 -2.070 1.00 97.31 123 THR A C 1
ATOM 914 O O . THR A 1 123 ? 18.024 -3.526 -2.115 1.00 97.31 123 THR A O 1
ATOM 917 N N . LEU A 1 124 ? 17.523 -1.499 -1.303 1.00 94.81 124 LEU A N 1
ATOM 918 C CA . LEU A 1 124 ? 16.500 -1.950 -0.373 1.00 94.81 124 LEU A CA 1
ATOM 919 C C . LEU A 1 124 ? 15.123 -1.888 -1.034 1.00 94.81 124 LEU A C 1
ATOM 921 O O . LEU A 1 124 ? 14.620 -0.813 -1.349 1.00 94.81 124 LEU A O 1
ATOM 925 N N . LEU A 1 125 ? 14.459 -3.040 -1.153 1.00 92.38 125 LEU A N 1
ATOM 926 C CA . LEU A 1 125 ? 13.060 -3.107 -1.590 1.00 92.38 125 LEU A CA 1
ATOM 927 C C . LEU A 1 125 ? 12.130 -2.275 -0.680 1.00 92.38 125 LEU A C 1
ATOM 929 O O . LEU A 1 125 ? 11.138 -1.729 -1.154 1.00 92.38 125 LEU A O 1
ATOM 933 N N . SER A 1 126 ? 12.460 -2.104 0.606 1.00 87.75 126 SER A N 1
ATOM 934 C CA . SER A 1 126 ? 11.693 -1.232 1.507 1.00 87.75 126 SER A CA 1
ATOM 935 C C . SER A 1 126 ? 11.666 0.225 1.047 1.00 87.75 126 SER A C 1
ATOM 937 O O . SER A 1 126 ? 10.648 0.884 1.215 1.00 87.75 126 SER A O 1
ATOM 939 N N . ASP A 1 127 ? 12.734 0.729 0.427 1.00 91.19 127 ASP A N 1
ATOM 940 C CA . ASP A 1 127 ? 12.750 2.110 -0.065 1.00 91.19 127 ASP A CA 1
ATOM 941 C C . ASP A 1 127 ? 11.811 2.280 -1.266 1.00 91.19 127 ASP A C 1
ATOM 943 O O . ASP A 1 127 ? 11.230 3.346 -1.452 1.00 91.19 127 ASP A O 1
ATOM 947 N N . ILE A 1 128 ? 11.598 1.214 -2.041 1.00 92.81 128 ILE A N 1
ATOM 948 C CA . ILE A 1 128 ? 10.629 1.188 -3.143 1.00 92.81 128 ILE A CA 1
ATOM 949 C C . ILE A 1 128 ? 9.198 1.086 -2.606 1.00 92.81 128 ILE A C 1
ATOM 951 O O . ILE A 1 128 ? 8.296 1.758 -3.096 1.00 92.81 128 ILE A O 1
ATOM 955 N N . LEU A 1 129 ? 8.989 0.256 -1.584 1.00 88.31 129 LEU A N 1
ATOM 956 C CA . LEU A 1 129 ? 7.666 -0.047 -1.042 1.00 88.31 129 LEU A CA 1
ATOM 957 C C . LEU A 1 129 ? 7.102 1.039 -0.122 1.00 88.31 129 LEU A C 1
ATOM 959 O O . LEU A 1 129 ? 5.888 1.139 0.012 1.00 88.31 129 LEU A O 1
ATOM 963 N N . LEU A 1 130 ? 7.950 1.830 0.537 1.00 85.44 130 LEU A N 1
ATOM 964 C CA . LEU A 1 130 ? 7.525 2.817 1.539 1.00 85.44 130 LEU A CA 1
ATOM 965 C C . LEU A 1 130 ? 7.459 4.258 1.006 1.00 85.44 130 LEU A C 1
ATOM 967 O O . LEU A 1 130 ? 7.238 5.186 1.783 1.00 85.44 130 LEU A O 1
ATOM 971 N N . ASN A 1 131 ? 7.638 4.453 -0.302 1.00 87.12 131 ASN A N 1
ATOM 972 C CA . ASN A 1 131 ? 7.572 5.753 -0.969 1.00 87.12 131 ASN A CA 1
ATOM 973 C C . ASN A 1 131 ? 6.526 5.745 -2.095 1.00 87.12 131 ASN A C 1
ATOM 975 O O . ASN A 1 131 ? 6.098 4.688 -2.555 1.00 87.12 131 ASN A O 1
ATOM 979 N N . ASP A 1 132 ? 6.107 6.938 -2.538 1.00 87.00 132 ASP A N 1
ATOM 980 C CA . ASP A 1 132 ? 5.214 7.084 -3.698 1.00 87.00 132 ASP A CA 1
ATOM 981 C C . ASP A 1 132 ? 5.840 6.392 -4.925 1.00 87.00 132 ASP A C 1
ATOM 983 O O . ASP A 1 132 ? 7.002 6.679 -5.226 1.00 87.00 132 ASP A O 1
ATOM 987 N N . PRO A 1 133 ? 5.131 5.508 -5.655 1.00 90.50 133 PRO A N 1
ATOM 988 C CA . PRO A 1 133 ? 5.709 4.738 -6.748 1.00 90.50 133 PRO A CA 1
ATOM 989 C C . PRO A 1 133 ? 6.190 5.669 -7.868 1.00 90.50 133 PRO A C 1
ATOM 991 O O . PRO A 1 133 ? 7.210 5.418 -8.499 1.00 90.50 133 PRO A O 1
ATOM 994 N N . TYR A 1 134 ? 5.540 6.827 -8.036 1.00 91.19 134 TYR A N 1
ATOM 995 C CA . TYR A 1 134 ? 5.974 7.874 -8.965 1.00 91.19 134 TYR A CA 1
ATOM 996 C C . TYR A 1 134 ? 7.397 8.393 -8.679 1.00 91.19 134 TYR A C 1
ATOM 998 O O . TYR A 1 134 ? 8.090 8.888 -9.574 1.00 91.19 134 TYR A O 1
ATOM 1006 N N . LEU A 1 135 ? 7.830 8.296 -7.421 1.00 93.75 135 LEU A N 1
ATOM 1007 C CA . LEU A 1 135 ? 9.109 8.781 -6.916 1.00 93.75 135 LEU A CA 1
ATOM 1008 C C . LEU A 1 135 ? 10.168 7.675 -6.801 1.00 93.75 135 LEU A C 1
ATOM 1010 O O . LEU A 1 135 ? 11.293 7.974 -6.407 1.00 93.75 135 LEU A O 1
ATOM 1014 N N . THR A 1 136 ? 9.858 6.414 -7.114 1.00 95.62 136 THR A N 1
ATOM 1015 C CA . THR A 1 136 ? 10.789 5.296 -6.889 1.00 95.62 136 THR A CA 1
ATOM 1016 C C . THR A 1 136 ? 11.396 4.791 -8.191 1.00 95.62 136 THR A C 1
ATOM 1018 O O . THR A 1 136 ? 12.595 4.971 -8.431 1.00 95.62 136 THR A O 1
ATOM 1021 N N . LEU A 1 137 ? 10.582 4.176 -9.043 1.00 96.75 137 LEU A N 1
ATOM 1022 C CA . LEU A 1 137 ? 11.002 3.470 -10.250 1.00 96.75 137 LEU A CA 1
ATOM 1023 C C . LEU A 1 137 ? 10.164 3.920 -11.445 1.00 96.75 137 LEU A C 1
ATOM 1025 O O . LEU A 1 137 ? 9.013 4.319 -11.301 1.00 96.75 137 LEU A O 1
ATOM 1029 N N . GLN A 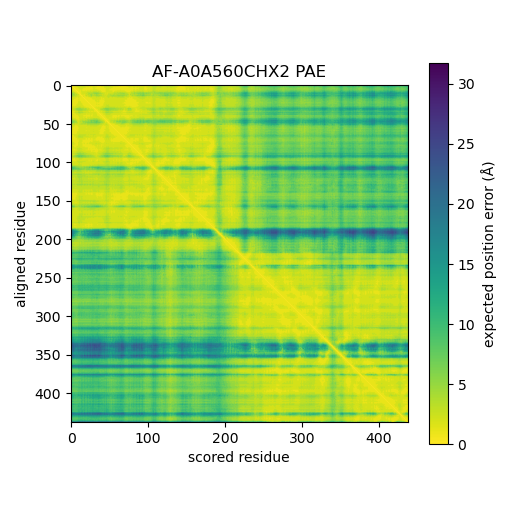1 138 ? 10.755 3.837 -12.629 1.00 95.88 138 GLN A N 1
ATOM 1030 C CA . GLN A 1 138 ? 10.083 4.074 -13.898 1.00 95.88 138 GLN A CA 1
ATOM 1031 C C . GLN A 1 138 ? 10.808 3.278 -14.991 1.00 95.88 138 GLN A C 1
ATOM 1033 O O . GLN A 1 138 ? 11.967 2.889 -14.810 1.00 95.88 138 GLN A O 1
ATOM 1038 N N . MET A 1 139 ? 10.107 3.013 -16.095 1.00 95.75 139 MET A N 1
ATOM 1039 C CA . MET A 1 139 ? 10.649 2.308 -17.251 1.00 95.75 139 MET A CA 1
ATOM 1040 C C . MET A 1 139 ? 11.883 3.037 -17.786 1.00 95.75 139 MET A C 1
ATOM 1042 O O . MET A 1 139 ? 11.862 4.255 -17.912 1.00 95.75 139 MET A O 1
ATOM 1046 N N . GLY A 1 140 ? 12.963 2.295 -18.042 1.00 97.44 140 GLY A N 1
ATOM 1047 C CA . GLY A 1 140 ? 14.284 2.874 -18.316 1.00 97.44 140 GLY A CA 1
ATOM 1048 C C . GLY A 1 140 ? 15.382 2.255 -17.454 1.00 97.44 140 GLY A C 1
ATOM 1049 O O . GLY A 1 140 ? 16.081 2.949 -16.710 1.00 97.44 140 GLY A O 1
ATOM 1050 N N . HIS A 1 141 ? 15.518 0.930 -17.500 1.00 98.69 141 HIS A N 1
ATOM 1051 C CA . HIS A 1 141 ? 16.425 0.179 -16.629 1.00 98.69 141 HIS A CA 1
ATOM 1052 C C . HIS A 1 141 ? 17.077 -1.001 -17.349 1.00 98.69 141 HIS A C 1
ATOM 1054 O O . HIS A 1 141 ? 16.521 -1.562 -18.294 1.00 98.69 141 HIS A O 1
ATOM 1060 N N . PHE A 1 142 ? 18.254 -1.401 -16.866 1.00 98.81 142 PHE A N 1
ATOM 1061 C CA . PHE A 1 142 ? 18.941 -2.608 -17.323 1.00 98.81 142 PHE A CA 1
ATOM 1062 C C . PHE A 1 142 ? 18.498 -3.817 -16.505 1.00 98.81 142 PHE A C 1
ATOM 1064 O O . PHE A 1 142 ? 18.374 -3.738 -15.285 1.00 98.81 142 PHE A O 1
ATOM 1071 N N . VAL A 1 143 ? 18.356 -4.969 -17.150 1.00 98.81 143 VAL A N 1
ATOM 1072 C CA . VAL A 1 143 ? 18.137 -6.256 -16.480 1.00 98.81 143 VAL A CA 1
ATOM 1073 C C . VAL A 1 143 ? 18.778 -7.379 -17.287 1.00 98.81 143 VAL A C 1
ATOM 1075 O O . VAL A 1 143 ? 18.865 -7.316 -18.514 1.00 98.81 143 VAL A O 1
ATOM 1078 N N . ARG A 1 144 ? 19.265 -8.425 -16.618 1.00 98.69 144 ARG A N 1
ATOM 1079 C CA . ARG A 1 144 ? 19.777 -9.614 -17.309 1.00 98.69 144 ARG A CA 1
ATOM 1080 C C . ARG A 1 144 ? 18.671 -10.223 -18.163 1.00 98.69 144 ARG A C 1
ATOM 1082 O O . ARG A 1 144 ? 17.585 -10.496 -17.658 1.00 98.69 144 ARG A O 1
ATOM 1089 N N . ALA A 1 145 ? 18.965 -10.531 -19.423 1.00 98.56 145 ALA A N 1
ATOM 1090 C CA . ALA A 1 145 ? 17.968 -11.028 -20.370 1.00 98.56 145 ALA A CA 1
ATOM 1091 C C . ALA A 1 145 ? 17.267 -12.300 -19.850 1.00 98.56 145 ALA A C 1
ATOM 1093 O O . ALA A 1 145 ? 16.043 -12.401 -19.861 1.00 98.56 145 ALA A O 1
ATOM 1094 N N . ARG A 1 146 ? 18.036 -13.232 -19.265 1.00 98.19 146 ARG A N 1
ATOM 1095 C CA . ARG A 1 146 ? 17.492 -14.450 -18.635 1.00 98.19 146 ARG A CA 1
ATOM 1096 C C . ARG A 1 146 ? 16.519 -14.172 -17.479 1.00 98.19 146 ARG A C 1
ATOM 1098 O O . ARG A 1 146 ? 15.608 -14.964 -17.275 1.00 98.19 146 ARG A O 1
ATOM 1105 N N . VAL A 1 147 ? 16.738 -13.084 -16.733 1.00 98.50 147 VAL A N 1
ATOM 1106 C CA . VAL A 1 147 ? 15.912 -12.682 -15.583 1.00 98.50 147 VAL A CA 1
ATOM 1107 C C . VAL A 1 147 ? 14.628 -12.031 -16.080 1.00 98.50 147 VAL A C 1
ATOM 1109 O O . VAL A 1 147 ? 13.548 -12.435 -15.659 1.00 98.50 147 VAL A O 1
ATOM 1112 N N . ALA A 1 148 ? 14.733 -11.120 -17.054 1.00 98.25 148 ALA A N 1
ATOM 1113 C CA . ALA A 1 148 ? 13.573 -10.537 -17.726 1.00 98.25 148 ALA A CA 1
ATOM 1114 C C . ALA A 1 148 ? 12.655 -11.613 -18.329 1.00 98.25 148 ALA A C 1
ATOM 1116 O O . ALA A 1 148 ? 11.440 -11.514 -18.228 1.00 98.25 148 ALA A O 1
ATOM 1117 N N . ARG A 1 149 ? 13.224 -12.692 -18.885 1.00 98.25 149 ARG A N 1
ATOM 1118 C CA . ARG A 1 149 ? 12.437 -13.829 -19.385 1.00 98.25 149 ARG A CA 1
ATOM 1119 C C . ARG A 1 149 ? 11.721 -14.601 -18.275 1.00 98.25 149 ARG A C 1
ATOM 1121 O O . ARG A 1 149 ? 10.608 -15.067 -18.478 1.00 98.25 149 ARG A O 1
ATOM 1128 N N . SER A 1 150 ? 12.362 -14.785 -17.119 1.00 97.81 150 SER A N 1
ATOM 1129 C CA . SER A 1 150 ? 11.743 -15.500 -15.992 1.00 97.81 150 SER A CA 1
ATOM 1130 C C . SER A 1 150 ? 10.639 -14.707 -15.289 1.00 97.81 150 SER A C 1
ATOM 1132 O O . SER A 1 150 ? 9.848 -15.305 -14.567 1.00 97.81 150 SER A O 1
ATOM 1134 N N . ILE A 1 151 ? 10.587 -13.387 -15.495 1.00 96.19 151 ILE A N 1
ATOM 1135 C CA . ILE A 1 151 ? 9.589 -12.484 -14.912 1.00 96.19 151 ILE A CA 1
ATOM 1136 C C . ILE A 1 151 ? 8.984 -11.651 -16.052 1.00 96.19 151 ILE A C 1
ATOM 1138 O O . ILE A 1 151 ? 9.325 -10.477 -16.199 1.00 96.19 151 ILE A O 1
ATOM 1142 N N . PRO A 1 152 ? 8.142 -12.255 -16.909 1.00 97.00 152 PRO A N 1
ATOM 1143 C CA . PRO A 1 152 ? 7.529 -11.530 -18.014 1.00 97.00 152 PRO A CA 1
ATOM 1144 C C . PRO A 1 152 ? 6.558 -10.461 -17.498 1.00 97.00 152 PRO A C 1
ATOM 1146 O O . PRO A 1 152 ? 5.969 -10.595 -16.423 1.00 97.00 152 PRO A O 1
ATOM 1149 N N . PHE A 1 153 ? 6.354 -9.411 -18.294 1.00 97.50 153 PHE A N 1
ATOM 1150 C CA . PHE A 1 153 ? 5.277 -8.453 -18.058 1.00 97.50 153 PHE A CA 1
ATOM 1151 C C . PHE A 1 153 ? 3.923 -9.152 -18.199 1.00 97.50 153 PHE A C 1
ATOM 1153 O O . PHE A 1 153 ? 3.742 -9.994 -19.084 1.00 97.50 153 PHE A O 1
ATOM 1160 N N . ASP A 1 154 ? 2.962 -8.777 -17.355 1.00 95.81 154 ASP A N 1
ATOM 1161 C CA . ASP A 1 154 ? 1.605 -9.313 -17.430 1.00 95.81 154 ASP A CA 1
ATOM 1162 C C . ASP A 1 154 ? 0.883 -8.766 -18.670 1.00 95.81 154 ASP A C 1
ATOM 1164 O O . ASP A 1 154 ? 0.589 -7.576 -18.772 1.00 95.81 154 ASP A O 1
ATOM 1168 N N . GLU A 1 155 ? 0.607 -9.646 -19.630 1.00 94.56 155 GLU A N 1
ATOM 1169 C CA . GLU A 1 155 ? -0.040 -9.289 -20.895 1.00 94.56 155 GLU A CA 1
ATOM 1170 C C . GLU A 1 155 ? -1.534 -8.991 -20.762 1.00 94.56 155 GLU A C 1
ATOM 1172 O O . GLU A 1 155 ? -2.126 -8.461 -21.699 1.00 94.56 155 GLU A O 1
ATOM 1177 N N . ALA A 1 156 ? -2.147 -9.328 -19.624 1.00 91.81 156 ALA A N 1
ATOM 1178 C CA . ALA A 1 156 ? -3.529 -8.972 -19.330 1.00 91.81 156 ALA A CA 1
ATOM 1179 C C . ALA A 1 156 ? -3.660 -7.563 -18.723 1.00 91.81 156 ALA A C 1
ATOM 1181 O O . ALA A 1 156 ? -4.779 -7.093 -18.520 1.00 91.81 156 ALA A O 1
ATOM 1182 N N . MET A 1 157 ? -2.541 -6.895 -18.417 1.00 90.31 157 MET A N 1
ATOM 1183 C CA . MET A 1 157 ? -2.516 -5.560 -17.826 1.00 90.31 157 MET A CA 1
ATOM 1184 C C . MET A 1 157 ? -2.002 -4.521 -18.824 1.00 90.31 157 MET A C 1
ATOM 1186 O O . MET A 1 157 ? -0.881 -4.618 -19.321 1.00 90.31 157 MET A O 1
ATOM 1190 N N . ASP A 1 158 ? -2.812 -3.487 -19.045 1.00 83.00 158 ASP A N 1
ATOM 1191 C CA . ASP A 1 158 ? -2.457 -2.322 -19.867 1.00 83.00 158 ASP A CA 1
ATOM 1192 C C . ASP A 1 158 ? -1.986 -1.120 -19.027 1.00 83.00 158 ASP A C 1
ATOM 1194 O O . ASP A 1 158 ? -1.560 -0.096 -19.568 1.00 83.00 158 ASP A O 1
ATOM 1198 N N . THR A 1 159 ? -2.113 -1.200 -17.699 1.00 87.19 159 THR A N 1
ATOM 1199 C CA . THR A 1 159 ? -1.734 -0.139 -16.758 1.00 87.19 159 THR A CA 1
ATOM 1200 C C . THR A 1 159 ? -1.323 -0.736 -15.412 1.00 87.19 159 THR A C 1
ATOM 1202 O O . THR A 1 159 ? -2.007 -1.618 -14.890 1.00 87.19 159 THR A O 1
ATOM 1205 N N . GLY A 1 160 ? -0.222 -0.243 -14.836 1.00 89.44 160 GLY A N 1
ATOM 1206 C CA . GLY A 1 160 ? 0.357 -0.741 -13.580 1.00 89.44 160 GLY A CA 1
ATOM 1207 C C . GLY A 1 160 ? 1.135 -2.055 -13.737 1.00 89.44 160 GLY A C 1
ATOM 1208 O O . GLY A 1 160 ? 1.628 -2.619 -12.757 1.00 89.44 160 GLY A O 1
ATOM 1209 N N . GLU A 1 161 ? 1.244 -2.560 -14.967 1.00 93.81 161 GLU A N 1
ATOM 1210 C CA . GLU A 1 161 ? 1.990 -3.766 -15.321 1.00 93.81 161 GLU A CA 1
ATOM 1211 C C . GLU A 1 161 ? 3.484 -3.617 -15.019 1.00 93.81 161 GLU A C 1
ATOM 1213 O O . GLU A 1 161 ? 4.157 -4.577 -14.642 1.00 93.81 161 GLU A O 1
ATOM 1218 N N . ASP A 1 162 ? 3.982 -2.391 -15.168 1.00 93.75 162 ASP A N 1
ATOM 1219 C CA . ASP A 1 162 ? 5.343 -1.970 -14.892 1.00 93.75 162 ASP A CA 1
ATOM 1220 C C . ASP A 1 162 ? 5.698 -2.214 -13.424 1.00 93.75 162 ASP A C 1
ATOM 1222 O O . ASP A 1 162 ? 6.649 -2.937 -13.131 1.00 93.75 162 ASP A O 1
ATOM 1226 N N . PHE A 1 163 ? 4.884 -1.714 -12.496 1.00 94.38 163 PHE A N 1
ATOM 1227 C CA . PHE A 1 163 ? 5.102 -1.892 -11.068 1.00 94.38 163 PHE A CA 1
ATOM 1228 C C . PHE A 1 163 ? 4.857 -3.319 -10.606 1.00 94.38 163 PHE A C 1
ATOM 1230 O O . PHE A 1 163 ? 5.592 -3.792 -9.741 1.00 94.38 163 PHE A O 1
ATOM 1237 N N . LYS A 1 164 ? 3.911 -4.049 -11.205 1.00 95.06 164 LYS A N 1
ATOM 1238 C CA . LYS A 1 164 ? 3.768 -5.484 -10.919 1.00 95.06 164 LYS A CA 1
ATOM 1239 C C . LYS A 1 164 ? 5.064 -6.230 -11.245 1.00 95.06 164 LYS A C 1
ATOM 1241 O O . LYS A 1 164 ? 5.552 -7.008 -10.425 1.00 95.06 164 LYS A O 1
ATOM 1246 N N . TYR A 1 165 ? 5.650 -5.934 -12.403 1.00 97.38 165 TYR A N 1
ATOM 1247 C CA . TYR A 1 165 ? 6.947 -6.461 -12.812 1.00 97.38 165 TYR A CA 1
ATOM 1248 C C . TYR A 1 165 ? 8.088 -5.990 -11.891 1.00 97.38 165 TYR A C 1
ATOM 1250 O O . TYR A 1 165 ? 8.885 -6.814 -11.441 1.00 97.38 165 TYR A O 1
ATOM 1258 N N . TYR A 1 166 ? 8.161 -4.697 -11.549 1.00 97.69 166 TYR A N 1
ATOM 1259 C CA . TYR A 1 166 ? 9.214 -4.163 -10.678 1.00 97.69 166 TYR A CA 1
ATOM 1260 C C . TYR A 1 166 ? 9.200 -4.807 -9.298 1.00 97.69 166 TYR A C 1
ATOM 1262 O O . TYR A 1 166 ? 10.256 -5.194 -8.800 1.00 97.69 166 TYR A O 1
ATOM 1270 N N . LEU A 1 167 ? 8.024 -4.939 -8.686 1.00 95.19 167 LEU A N 1
ATOM 1271 C CA . LEU A 1 167 ? 7.900 -5.517 -7.355 1.00 95.19 167 LEU A CA 1
ATOM 1272 C C . LEU A 1 167 ? 8.334 -6.984 -7.343 1.00 95.19 167 LEU A C 1
ATOM 1274 O O . LEU A 1 167 ? 9.081 -7.383 -6.451 1.00 95.19 167 LEU A O 1
ATOM 1278 N N . GLU A 1 168 ? 7.948 -7.771 -8.349 1.00 95.81 168 GLU A N 1
ATOM 1279 C CA . GLU A 1 168 ? 8.388 -9.164 -8.441 1.00 95.81 168 GLU A CA 1
ATOM 1280 C C . GLU A 1 168 ? 9.897 -9.275 -8.697 1.00 95.81 168 GLU A C 1
ATOM 1282 O O . GLU A 1 168 ? 10.578 -10.080 -8.056 1.00 95.81 168 GLU A O 1
ATOM 1287 N N . LEU A 1 169 ? 10.445 -8.417 -9.563 1.00 97.69 169 LEU A N 1
ATOM 1288 C CA . LEU A 1 169 ? 11.876 -8.352 -9.852 1.00 97.69 169 LEU A CA 1
ATOM 1289 C C . LEU A 1 169 ? 12.697 -8.007 -8.600 1.00 97.69 169 LEU A C 1
ATOM 1291 O O . LEU A 1 169 ? 13.618 -8.744 -8.250 1.00 97.69 169 LEU A O 1
ATOM 1295 N N . TRP A 1 170 ? 12.342 -6.936 -7.887 1.00 97.19 170 TRP A N 1
ATOM 1296 C CA . TRP A 1 170 ? 13.044 -6.505 -6.672 1.00 97.19 170 TRP A CA 1
ATOM 1297 C C . TRP A 1 170 ? 12.879 -7.476 -5.499 1.00 97.19 170 TRP A C 1
ATOM 1299 O O . TRP A 1 170 ? 13.742 -7.533 -4.624 1.00 97.19 170 TRP A O 1
ATOM 1309 N N . ARG A 1 171 ? 11.789 -8.247 -5.467 1.00 94.75 171 ARG A N 1
ATOM 1310 C CA . ARG A 1 171 ? 11.549 -9.272 -4.444 1.00 94.75 171 ARG A CA 1
ATOM 1311 C C . ARG A 1 171 ? 12.402 -10.519 -4.649 1.00 94.75 171 ARG A C 1
ATOM 1313 O O . ARG A 1 171 ? 12.824 -11.135 -3.674 1.00 94.75 171 ARG A O 1
ATOM 1320 N N . THR A 1 172 ? 12.617 -10.916 -5.900 1.00 96.19 172 THR A N 1
ATOM 1321 C CA . THR A 1 172 ? 13.201 -12.225 -6.234 1.00 96.19 172 THR A CA 1
ATOM 1322 C C . THR A 1 172 ? 14.648 -12.158 -6.714 1.00 96.19 172 THR A C 1
ATOM 1324 O O . THR A 1 172 ? 15.335 -13.179 -6.691 1.00 96.19 172 THR A O 1
ATOM 1327 N N . HIS A 1 173 ? 15.132 -10.984 -7.123 1.00 98.06 173 HIS A N 1
ATOM 1328 C CA . HIS A 1 173 ? 16.457 -10.805 -7.714 1.00 98.06 173 HIS A CA 1
ATOM 1329 C C . HIS A 1 173 ? 17.212 -9.623 -7.107 1.00 98.06 173 HIS A C 1
ATOM 1331 O O . HIS A 1 173 ? 16.636 -8.710 -6.515 1.00 98.06 173 HIS A O 1
ATOM 1337 N N . ARG A 1 174 ? 18.539 -9.619 -7.277 1.00 98.12 174 ARG A N 1
ATOM 1338 C CA . ARG A 1 174 ? 19.384 -8.531 -6.776 1.00 98.12 174 ARG A CA 1
ATOM 1339 C C . ARG A 1 174 ? 19.203 -7.313 -7.669 1.00 98.12 174 ARG A C 1
ATOM 1341 O O . ARG A 1 174 ? 19.621 -7.329 -8.825 1.00 98.12 174 ARG A O 1
ATOM 1348 N N . CYS A 1 175 ? 18.608 -6.265 -7.123 1.00 98.56 175 CYS A N 1
ATOM 1349 C CA . CYS A 1 175 ? 18.361 -5.016 -7.830 1.00 98.56 175 CYS A CA 1
ATOM 1350 C C . CYS A 1 175 ? 19.084 -3.862 -7.140 1.00 98.56 175 CYS A C 1
ATOM 1352 O O . CYS A 1 175 ? 19.303 -3.881 -5.927 1.00 98.56 175 CYS A O 1
ATOM 1354 N N . CYS A 1 176 ? 19.431 -2.837 -7.910 1.00 98.38 176 CYS A N 1
ATOM 1355 C CA . CYS A 1 176 ? 19.811 -1.547 -7.356 1.00 98.38 176 CYS A CA 1
ATOM 1356 C C . CYS A 1 176 ? 19.170 -0.403 -8.137 1.00 98.38 176 CYS A C 1
ATOM 1358 O O . CYS A 1 176 ? 18.918 -0.513 -9.336 1.00 98.38 176 CYS A O 1
ATOM 1360 N N . LYS A 1 177 ? 18.944 0.710 -7.444 1.00 98.56 177 LYS A N 1
ATOM 1361 C CA . LYS A 1 177 ? 18.751 2.035 -8.022 1.00 98.56 177 LYS A CA 1
ATOM 1362 C C . LYS A 1 177 ? 20.039 2.824 -7.799 1.00 98.56 177 LYS A C 1
ATOM 1364 O O . LYS A 1 177 ? 20.541 2.855 -6.676 1.00 98.56 177 LYS A O 1
ATOM 1369 N N . ILE A 1 178 ? 20.595 3.424 -8.846 1.00 98.38 178 ILE A N 1
ATOM 1370 C CA . ILE A 1 178 ? 21.842 4.203 -8.786 1.00 98.38 178 ILE A CA 1
ATOM 1371 C C . ILE A 1 178 ? 21.557 5.708 -8.816 1.00 98.38 178 ILE A C 1
ATOM 1373 O O . ILE A 1 178 ? 20.454 6.132 -9.145 1.00 98.38 178 ILE A O 1
ATOM 1377 N N . GLY A 1 179 ? 22.557 6.520 -8.460 1.00 97.56 179 GLY A N 1
ATOM 1378 C CA . GLY A 1 179 ? 22.429 7.982 -8.383 1.00 97.56 179 GLY A CA 1
ATOM 1379 C C . GLY A 1 179 ? 22.488 8.703 -9.734 1.00 97.56 179 GLY A C 1
ATOM 1380 O O . GLY A 1 179 ? 22.284 9.912 -9.789 1.00 97.56 179 GLY A O 1
ATOM 1381 N N . GLN A 1 180 ? 22.778 7.985 -10.818 1.00 98.06 180 GLN A N 1
ATOM 1382 C CA . GLN A 1 180 ? 22.826 8.508 -12.180 1.00 98.06 180 GLN A CA 1
ATOM 1383 C C . GLN A 1 180 ? 21.522 8.185 -12.919 1.00 98.06 180 GLN A C 1
ATOM 1385 O O . GLN A 1 180 ? 20.953 7.109 -12.704 1.00 98.06 180 GLN A O 1
ATOM 1390 N N . PRO A 1 181 ? 21.036 9.075 -13.798 1.00 98.19 181 PRO A N 1
ATOM 1391 C CA . PRO A 1 181 ? 19.956 8.729 -14.704 1.00 98.19 181 PRO A CA 1
ATOM 1392 C C . PRO A 1 181 ? 20.418 7.713 -15.750 1.00 98.19 181 PRO A C 1
ATOM 1394 O O . PRO A 1 181 ? 21.588 7.666 -16.127 1.00 98.19 181 PRO A O 1
ATOM 1397 N N . LEU A 1 182 ? 19.483 6.879 -16.201 1.00 98.56 182 LEU A N 1
ATOM 1398 C CA . LEU A 1 182 ? 19.703 5.940 -17.309 1.00 98.56 182 LEU A CA 1
ATOM 1399 C C . LEU A 1 182 ? 18.883 6.302 -18.550 1.00 98.56 182 LEU A C 1
ATOM 1401 O O . LEU A 1 182 ? 19.197 5.869 -19.658 1.00 98.56 182 LEU A O 1
ATOM 1405 N N . PHE A 1 183 ? 17.841 7.101 -18.356 1.00 98.38 183 PHE A N 1
ATOM 1406 C CA . PHE A 1 183 ? 16.910 7.557 -19.371 1.00 98.38 183 PHE A CA 1
ATOM 1407 C C . PHE A 1 183 ? 16.396 8.951 -18.992 1.00 98.38 183 PHE A C 1
ATOM 1409 O O . PHE A 1 183 ? 16.553 9.398 -17.850 1.00 98.38 183 PHE A O 1
ATOM 1416 N N . ILE A 1 184 ? 15.774 9.617 -19.956 1.00 97.88 184 ILE A N 1
ATOM 1417 C CA . ILE A 1 184 ? 15.132 10.918 -19.826 1.00 97.88 184 ILE A CA 1
ATOM 1418 C C . ILE A 1 184 ? 13.658 10.731 -20.174 1.00 97.88 184 ILE A C 1
ATOM 1420 O O . ILE A 1 184 ? 13.323 10.377 -21.305 1.00 97.88 184 ILE A O 1
ATOM 1424 N N . ASN A 1 185 ? 12.789 10.992 -19.200 1.00 95.31 185 ASN A N 1
ATOM 1425 C CA . ASN A 1 185 ? 11.351 10.952 -19.380 1.00 95.31 185 ASN A CA 1
ATOM 1426 C C . ASN A 1 185 ? 10.848 12.212 -20.094 1.00 95.31 185 ASN A C 1
ATOM 1428 O O . ASN A 1 185 ? 10.946 13.306 -19.525 1.00 95.31 185 ASN A O 1
ATOM 1432 N N . ARG A 1 186 ? 10.266 12.087 -21.292 1.00 92.50 186 ARG A N 1
ATOM 1433 C CA . ARG A 1 186 ? 9.706 13.247 -22.008 1.00 92.50 186 ARG A CA 1
ATOM 1434 C C . ARG A 1 186 ? 8.250 13.484 -21.611 1.00 92.50 186 ARG A C 1
ATOM 1436 O O . ARG A 1 186 ? 7.311 12.844 -22.077 1.00 92.50 186 ARG A O 1
ATOM 1443 N N . ARG A 1 187 ? 8.047 14.445 -20.713 1.00 85.62 187 ARG A N 1
ATOM 1444 C CA . ARG A 1 187 ? 6.743 14.800 -20.143 1.00 85.62 187 ARG A CA 1
ATOM 1445 C C . ARG A 1 187 ? 5.869 15.507 -21.175 1.00 85.62 187 ARG A C 1
ATOM 1447 O O . ARG A 1 187 ? 6.282 16.517 -21.742 1.00 85.62 187 ARG A O 1
ATOM 1454 N N . GLY A 1 188 ? 4.635 15.024 -21.338 1.00 77.50 188 GLY A N 1
ATOM 1455 C CA . GLY A 1 188 ? 3.634 15.598 -22.244 1.00 77.50 188 GLY A CA 1
ATOM 1456 C C . GLY A 1 188 ? 3.582 14.967 -23.640 1.00 77.50 188 GLY A C 1
ATOM 1457 O O . GLY A 1 188 ? 2.739 15.370 -24.433 1.00 77.50 188 GLY A O 1
ATOM 1458 N N . ALA A 1 189 ? 4.430 13.974 -23.929 1.00 68.44 189 ALA A N 1
ATOM 1459 C CA . ALA A 1 189 ? 4.458 13.227 -25.192 1.00 68.44 189 ALA A CA 1
ATOM 1460 C C . ALA A 1 189 ? 3.755 11.854 -25.092 1.00 68.44 189 ALA A C 1
ATOM 1462 O O . ALA A 1 189 ? 4.140 10.906 -25.766 1.00 68.44 189 ALA A O 1
ATOM 1463 N N . HIS A 1 190 ? 2.747 11.737 -24.223 1.00 68.25 190 HIS A N 1
ATOM 1464 C CA . HIS A 1 190 ? 2.131 10.453 -23.889 1.00 68.25 190 HIS A CA 1
ATOM 1465 C C . HIS A 1 190 ? 1.351 9.838 -25.056 1.00 68.25 190 HIS A C 1
ATOM 1467 O O . HIS A 1 190 ? 0.678 10.539 -25.815 1.00 68.25 190 HIS A O 1
ATOM 1473 N N . SER A 1 191 ? 1.373 8.504 -25.120 1.00 58.84 191 SER A N 1
ATOM 1474 C CA . SER A 1 191 ? 0.596 7.749 -26.102 1.00 58.84 191 SER A CA 1
ATOM 1475 C C . SER A 1 191 ? -0.898 8.010 -25.986 1.00 58.84 191 SER A C 1
ATOM 1477 O O . SER A 1 191 ? -1.451 8.102 -24.890 1.00 58.84 191 SER A O 1
ATOM 1479 N N . THR A 1 192 ? -1.551 8.068 -27.143 1.00 60.19 192 THR A N 1
ATOM 1480 C CA . THR A 1 192 ? -3.004 8.160 -27.268 1.00 60.19 192 THR A CA 1
ATOM 1481 C C . THR A 1 192 ? -3.516 6.845 -27.851 1.00 60.19 192 THR A C 1
ATOM 1483 O O . THR A 1 192 ? -2.988 6.352 -28.845 1.00 60.19 192 THR A O 1
ATOM 1486 N N . GLY A 1 193 ? -4.511 6.218 -27.218 1.00 60.81 193 GLY A N 1
ATOM 1487 C CA . GLY A 1 193 ? -5.069 4.964 -27.725 1.00 60.81 193 GLY A CA 1
ATOM 1488 C C . GLY A 1 193 ? -5.963 4.221 -26.730 1.00 60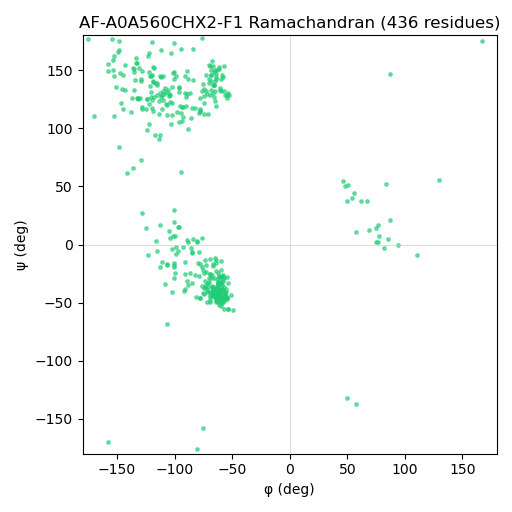.81 193 GLY A C 1
ATOM 1489 O O . GLY A 1 193 ? -6.078 4.611 -25.571 1.00 60.81 193 GLY A O 1
ATOM 1490 N N . PRO A 1 194 ? -6.591 3.110 -27.148 1.00 58.22 194 PRO A N 1
ATOM 1491 C CA . PRO A 1 194 ? -7.550 2.376 -26.316 1.00 58.22 194 PRO A CA 1
ATOM 1492 C C . PRO A 1 194 ? -6.920 1.708 -25.080 1.00 58.22 194 PRO A C 1
ATOM 1494 O O . PRO A 1 194 ? -7.640 1.348 -24.156 1.00 58.22 194 PRO A O 1
ATOM 1497 N N . ARG A 1 195 ? -5.587 1.553 -25.061 1.00 65.62 195 ARG A N 1
ATOM 1498 C CA . ARG A 1 195 ? -4.793 0.948 -23.974 1.00 65.62 195 ARG A CA 1
ATOM 1499 C C . ARG A 1 195 ? -3.878 1.956 -23.255 1.00 65.62 195 ARG A C 1
ATOM 1501 O O . ARG A 1 195 ? -2.905 1.570 -22.602 1.00 65.62 195 ARG A O 1
ATOM 1508 N N . SER A 1 196 ? -4.125 3.259 -23.425 1.00 67.12 196 SER A N 1
ATOM 1509 C CA . SER A 1 196 ? -3.423 4.318 -22.685 1.00 67.12 196 SER A CA 1
ATOM 1510 C C . SER A 1 196 ? -4.176 4.676 -21.404 1.00 67.12 196 SER A C 1
ATOM 1512 O O . SER A 1 196 ? -5.404 4.713 -21.409 1.00 67.12 196 SER A O 1
ATOM 1514 N N . ALA A 1 197 ? -3.447 5.001 -20.338 1.00 67.56 197 ALA A N 1
ATOM 1515 C CA . ALA A 1 197 ? -4.001 5.566 -19.113 1.00 67.56 197 ALA A CA 1
ATOM 1516 C C . ALA A 1 197 ? -3.351 6.921 -18.834 1.00 67.56 197 ALA A C 1
ATOM 1518 O O . ALA A 1 197 ? -2.164 7.115 -19.106 1.00 67.56 197 ALA A O 1
ATOM 1519 N N . ASP A 1 198 ? -4.129 7.848 -18.280 1.00 79.88 198 ASP A N 1
ATOM 1520 C CA . ASP A 1 198 ? -3.588 9.083 -17.726 1.00 79.88 198 ASP A CA 1
ATOM 1521 C C . ASP A 1 198 ? -2.929 8.828 -16.354 1.00 79.88 198 ASP A C 1
ATOM 1523 O O . ASP A 1 198 ? -2.935 7.715 -15.818 1.00 79.88 198 ASP A O 1
ATOM 1527 N N . GLY A 1 199 ? -2.345 9.872 -15.760 1.00 75.69 199 GLY A N 1
ATOM 1528 C CA . GLY A 1 199 ? -1.692 9.751 -14.453 1.00 75.69 199 GLY A CA 1
ATOM 1529 C C . GLY A 1 199 ? -2.638 9.318 -13.323 1.00 75.69 199 GLY A C 1
ATOM 1530 O O . GLY A 1 199 ? -2.187 8.678 -12.371 1.00 75.69 199 GLY A O 1
ATOM 1531 N N . GLY A 1 200 ? -3.934 9.631 -13.425 1.00 78.12 200 GLY A N 1
ATOM 1532 C CA . GLY A 1 200 ? -4.947 9.220 -12.453 1.00 78.12 200 GLY A CA 1
ATOM 1533 C C . GLY A 1 200 ? -5.248 7.726 -12.548 1.00 78.12 200 GLY A C 1
ATOM 1534 O O . GLY A 1 200 ? -5.174 7.019 -11.541 1.00 78.12 200 GLY A O 1
ATOM 1535 N N . GLY A 1 201 ? -5.498 7.231 -13.763 1.00 81.31 201 GLY A N 1
ATOM 1536 C CA . GLY A 1 201 ? -5.707 5.812 -14.044 1.00 81.31 201 GLY A CA 1
ATOM 1537 C C . GLY A 1 201 ? -4.490 4.961 -13.681 1.00 81.31 201 GLY A C 1
ATOM 1538 O O . GLY A 1 201 ? -4.634 3.918 -13.042 1.00 81.31 201 GLY A O 1
ATOM 1539 N N . TRP A 1 202 ? -3.279 5.444 -13.988 1.00 85.69 202 TRP A N 1
ATOM 1540 C CA . TRP A 1 202 ? -2.041 4.784 -13.564 1.00 85.69 202 TRP A CA 1
ATOM 1541 C C . TRP A 1 202 ? -1.925 4.705 -12.043 1.00 85.69 202 TRP A C 1
ATOM 1543 O O . TRP A 1 202 ? -1.633 3.639 -11.502 1.00 85.69 202 TRP A O 1
ATOM 1553 N N . ARG A 1 203 ? -2.223 5.799 -11.331 1.00 84.56 203 ARG A N 1
ATOM 1554 C CA . ARG A 1 203 ? -2.163 5.822 -9.865 1.00 84.56 203 ARG A CA 1
ATOM 1555 C C . ARG A 1 203 ? -3.108 4.798 -9.243 1.00 84.56 203 ARG A C 1
ATOM 1557 O O . ARG A 1 203 ? -2.668 4.038 -8.388 1.00 84.56 203 ARG A O 1
ATOM 1564 N N . GLN A 1 204 ? -4.353 4.726 -9.708 1.00 81.44 204 GLN A N 1
ATOM 1565 C CA . GLN A 1 204 ? -5.320 3.734 -9.226 1.00 81.44 204 GLN A CA 1
ATOM 1566 C C . GLN A 1 204 ? -4.833 2.298 -9.467 1.00 81.44 204 GLN A C 1
ATOM 1568 O O . GLN A 1 204 ? -4.853 1.475 -8.551 1.00 81.44 204 GLN A O 1
ATOM 1573 N N . ALA A 1 205 ? -4.342 1.998 -10.673 1.00 86.69 205 ALA A N 1
ATOM 1574 C CA . ALA A 1 205 ? -3.839 0.668 -11.009 1.00 86.69 205 ALA A CA 1
ATOM 1575 C C . ALA A 1 205 ? -2.627 0.268 -10.152 1.00 86.69 205 ALA A C 1
ATOM 1577 O O . ALA A 1 205 ? -2.590 -0.835 -9.608 1.00 86.69 205 ALA A O 1
ATOM 1578 N N . VAL A 1 206 ? -1.658 1.169 -9.968 1.00 87.31 206 VAL A N 1
ATOM 1579 C CA . VAL A 1 206 ? -0.478 0.892 -9.137 1.00 87.31 206 VAL A CA 1
ATOM 1580 C C . VAL A 1 206 ? -0.852 0.748 -7.665 1.00 87.31 206 VAL A C 1
ATOM 1582 O O . VAL A 1 206 ? -0.303 -0.117 -6.984 1.00 87.31 206 VAL A O 1
ATOM 1585 N N . THR A 1 207 ? -1.818 1.518 -7.158 1.00 82.56 207 THR A N 1
ATOM 1586 C CA . THR A 1 207 ? -2.301 1.324 -5.787 1.00 82.56 207 THR A CA 1
ATOM 1587 C C . THR A 1 207 ? -2.901 -0.069 -5.584 1.00 82.56 207 THR A C 1
ATOM 1589 O O . THR A 1 207 ? -2.591 -0.706 -4.577 1.00 82.56 207 THR A O 1
ATOM 1592 N N . ARG A 1 208 ? -3.656 -0.597 -6.558 1.00 81.69 208 ARG A N 1
ATOM 1593 C CA . ARG A 1 208 ? -4.140 -1.991 -6.525 1.00 81.69 208 ARG A CA 1
ATOM 1594 C C . ARG A 1 208 ? -2.992 -2.995 -6.504 1.00 81.69 208 ARG A C 1
ATOM 1596 O O . ARG A 1 208 ? -2.967 -3.874 -5.649 1.00 81.69 208 ARG A O 1
ATOM 1603 N N . VAL A 1 209 ? -2.004 -2.821 -7.384 1.00 88.25 209 VAL A N 1
ATOM 1604 C CA . VAL A 1 209 ? -0.808 -3.679 -7.437 1.00 88.25 209 VAL A CA 1
ATOM 1605 C C . VAL A 1 209 ? -0.076 -3.706 -6.094 1.00 88.25 209 VAL A C 1
ATOM 1607 O O . VAL A 1 209 ? 0.286 -4.779 -5.613 1.00 88.25 209 VAL A O 1
ATOM 1610 N N . PHE A 1 210 ? 0.109 -2.546 -5.460 1.00 85.12 210 PHE A N 1
ATOM 1611 C CA . PHE A 1 210 ? 0.721 -2.461 -4.134 1.00 85.12 210 PHE A CA 1
ATOM 1612 C C . PHE A 1 210 ? -0.139 -3.173 -3.088 1.00 85.12 210 PHE A C 1
ATOM 1614 O O . PHE A 1 210 ? 0.388 -3.986 -2.331 1.00 85.12 210 PHE A O 1
ATOM 1621 N N . GLY A 1 211 ? -1.451 -2.925 -3.072 1.00 78.88 211 GLY A N 1
ATOM 1622 C CA . GLY A 1 211 ? -2.375 -3.595 -2.157 1.00 78.88 211 GLY A CA 1
ATOM 1623 C C . GLY A 1 211 ? -2.289 -5.121 -2.260 1.00 78.88 211 GLY A C 1
ATOM 1624 O O . GLY A 1 211 ? -2.166 -5.806 -1.246 1.00 78.88 211 GLY A O 1
ATOM 1625 N N . ASP A 1 212 ? -2.291 -5.667 -3.474 1.00 82.81 212 ASP A N 1
ATOM 1626 C CA . ASP A 1 212 ? -2.160 -7.105 -3.735 1.00 82.81 212 ASP A CA 1
ATOM 1627 C C . ASP A 1 212 ? -0.812 -7.657 -3.255 1.00 82.81 212 ASP A C 1
ATOM 1629 O O . ASP A 1 212 ? -0.741 -8.719 -2.621 1.00 82.81 212 ASP A O 1
ATOM 1633 N N . PHE A 1 213 ? 0.261 -6.907 -3.511 1.00 86.19 213 PHE A N 1
ATOM 1634 C CA . PHE A 1 213 ? 1.608 -7.264 -3.089 1.00 86.19 213 PHE A CA 1
ATOM 1635 C C . PHE A 1 213 ? 1.726 -7.328 -1.561 1.00 86.19 213 PHE A C 1
ATOM 1637 O O . PHE A 1 213 ? 2.182 -8.335 -1.018 1.00 86.19 213 PHE A O 1
ATOM 1644 N N . PHE A 1 214 ? 1.259 -6.305 -0.845 1.00 81.88 214 PHE A N 1
ATOM 1645 C CA . PHE A 1 214 ? 1.332 -6.242 0.616 1.00 81.88 214 PHE A CA 1
ATOM 1646 C C . PHE A 1 214 ? 0.435 -7.258 1.325 1.00 81.88 214 PHE A C 1
ATOM 1648 O O . PHE A 1 214 ? 0.797 -7.721 2.407 1.00 81.88 214 PHE A O 1
ATOM 1655 N N . ARG A 1 215 ? -0.693 -7.667 0.723 1.00 76.75 215 ARG A N 1
ATOM 1656 C CA . ARG A 1 215 ? -1.518 -8.766 1.266 1.00 76.75 215 ARG A CA 1
ATOM 1657 C C . ARG A 1 215 ? -0.752 -10.086 1.350 1.00 76.75 215 ARG A C 1
ATOM 1659 O O . ARG A 1 215 ? -1.017 -10.892 2.235 1.00 76.75 215 ARG A O 1
ATOM 1666 N N . THR A 1 216 ? 0.195 -10.311 0.444 1.00 78.75 216 THR A N 1
ATOM 1667 C CA . THR A 1 216 ? 1.015 -11.533 0.416 1.00 78.75 216 THR A CA 1
ATOM 1668 C C . THR A 1 216 ? 2.404 -11.336 1.028 1.00 78.75 216 THR A C 1
ATOM 1670 O O . THR A 1 216 ? 3.029 -12.307 1.451 1.00 78.75 216 THR A O 1
ATOM 1673 N N . HIS A 1 217 ? 2.867 -10.087 1.140 1.00 82.94 217 HIS A N 1
ATOM 1674 C CA . HIS A 1 217 ? 4.196 -9.715 1.630 1.00 82.94 217 HIS A CA 1
ATOM 1675 C C . HIS A 1 217 ? 4.126 -8.523 2.605 1.00 82.94 217 HIS A C 1
ATOM 1677 O O . HIS A 1 217 ? 4.624 -7.436 2.297 1.00 82.94 217 HIS A O 1
ATOM 1683 N N . PRO A 1 218 ? 3.506 -8.684 3.788 1.00 78.12 218 PRO A N 1
ATOM 1684 C CA . PRO A 1 218 ? 3.316 -7.573 4.711 1.00 78.12 218 PRO A CA 1
ATOM 1685 C C . PRO A 1 218 ? 4.655 -7.074 5.266 1.00 78.12 218 PRO A C 1
ATOM 1687 O O . PRO A 1 218 ? 5.454 -7.847 5.802 1.00 78.12 218 PRO A O 1
ATOM 1690 N N . ILE A 1 219 ? 4.878 -5.760 5.201 1.00 85.38 219 ILE A N 1
ATOM 1691 C CA . ILE A 1 219 ? 5.985 -5.101 5.907 1.00 85.38 219 ILE A CA 1
ATOM 1692 C C . ILE A 1 219 ? 5.506 -4.700 7.291 1.00 85.38 219 ILE A C 1
ATOM 1694 O O . ILE A 1 219 ? 4.491 -4.023 7.416 1.00 85.38 219 ILE A O 1
ATOM 1698 N N . VAL A 1 220 ? 6.263 -5.061 8.328 1.00 90.62 220 VAL A N 1
ATOM 1699 C CA . VAL A 1 220 ? 5.976 -4.626 9.698 1.00 90.62 220 VAL A CA 1
ATOM 1700 C C . VAL A 1 220 ? 6.837 -3.424 10.064 1.00 90.62 220 VAL A C 1
ATOM 1702 O O . VAL A 1 220 ? 8.056 -3.536 10.214 1.00 90.62 220 VAL A O 1
ATOM 1705 N N . ILE A 1 221 ? 6.194 -2.279 10.274 1.00 91.25 221 ILE A N 1
ATOM 1706 C CA . ILE A 1 221 ? 6.832 -1.091 10.836 1.00 91.25 221 ILE A CA 1
ATOM 1707 C C . ILE A 1 221 ? 6.764 -1.180 12.351 1.00 91.25 221 ILE A C 1
ATOM 1709 O O . ILE A 1 221 ? 5.707 -1.438 12.915 1.00 91.25 221 ILE A O 1
ATOM 1713 N N . ASN A 1 222 ? 7.903 -0.972 13.008 1.00 94.38 222 ASN A N 1
ATOM 1714 C CA . ASN A 1 222 ? 8.009 -0.987 14.461 1.00 94.38 222 ASN A CA 1
ATOM 1715 C C . ASN A 1 222 ? 8.449 0.388 14.964 1.00 94.38 222 ASN A C 1
ATOM 1717 O O . ASN A 1 222 ? 9.356 1.001 14.395 1.00 94.38 222 ASN A O 1
ATOM 1721 N N . PHE A 1 223 ? 7.854 0.842 16.058 1.00 95.56 223 PHE A N 1
ATOM 1722 C CA . PHE A 1 223 ? 8.237 2.068 16.750 1.00 95.56 223 PHE A CA 1
ATOM 1723 C C . PHE A 1 223 ? 7.989 1.948 18.257 1.00 95.56 223 PHE A C 1
ATOM 1725 O O . PHE A 1 223 ? 7.524 0.915 18.736 1.00 95.56 223 PHE A O 1
ATOM 1732 N N . VAL A 1 224 ? 8.388 2.965 19.021 1.00 95.81 224 VAL A N 1
ATOM 1733 C CA . VAL A 1 224 ? 8.268 2.978 20.484 1.00 95.81 224 VAL A CA 1
ATOM 1734 C C . VAL A 1 224 ? 7.402 4.155 20.900 1.00 95.81 224 VAL A C 1
ATOM 1736 O O . VAL A 1 224 ? 7.707 5.292 20.549 1.00 95.81 224 VAL A O 1
ATOM 1739 N N . VAL A 1 225 ? 6.362 3.881 21.685 1.00 94.50 225 VAL A N 1
ATOM 1740 C CA . VAL A 1 225 ? 5.487 4.892 22.290 1.00 94.50 225 VAL A CA 1
ATOM 1741 C C . VAL A 1 225 ? 5.524 4.697 23.797 1.00 94.50 225 VAL A C 1
ATOM 1743 O O . VAL A 1 225 ? 5.250 3.607 24.291 1.00 94.50 225 VAL A O 1
ATOM 1746 N N . SER A 1 226 ? 5.933 5.732 24.536 1.00 91.19 226 SER A N 1
ATOM 1747 C CA . SER A 1 226 ? 6.051 5.690 26.005 1.00 91.19 226 SER A CA 1
ATOM 1748 C C . SER A 1 226 ? 6.822 4.467 26.544 1.00 91.19 226 SER A C 1
ATOM 1750 O O . SER A 1 226 ? 6.462 3.903 27.571 1.00 91.19 226 SER A O 1
ATOM 1752 N N . GLY A 1 227 ? 7.877 4.036 25.843 1.00 94.38 227 GLY A N 1
ATOM 1753 C CA . GLY A 1 227 ? 8.695 2.874 26.225 1.00 94.38 227 GLY A CA 1
ATOM 1754 C C . GLY A 1 227 ? 8.127 1.507 25.819 1.00 94.38 227 GLY A C 1
ATOM 1755 O O . GLY A 1 227 ? 8.803 0.498 25.999 1.00 94.38 227 GLY A O 1
ATOM 1756 N N . VAL A 1 228 ? 6.933 1.457 25.224 1.00 96.38 228 VAL A N 1
ATOM 1757 C CA . VAL A 1 228 ? 6.308 0.230 24.713 1.00 96.38 228 VAL A CA 1
ATOM 1758 C C . VAL A 1 228 ? 6.598 0.095 23.223 1.00 96.38 228 VAL A C 1
ATOM 1760 O O . VAL A 1 228 ? 6.423 1.043 22.456 1.00 96.38 228 VAL A O 1
ATOM 1763 N N . LYS A 1 229 ? 7.048 -1.090 22.802 1.00 97.44 229 LYS A N 1
ATOM 1764 C CA . LYS A 1 229 ? 7.224 -1.412 21.384 1.00 97.44 229 LYS A CA 1
ATOM 1765 C C . LYS A 1 229 ? 5.857 -1.648 20.744 1.00 97.44 229 LYS A C 1
ATOM 1767 O O . LYS A 1 229 ? 5.101 -2.488 21.215 1.00 97.44 229 LYS A O 1
AT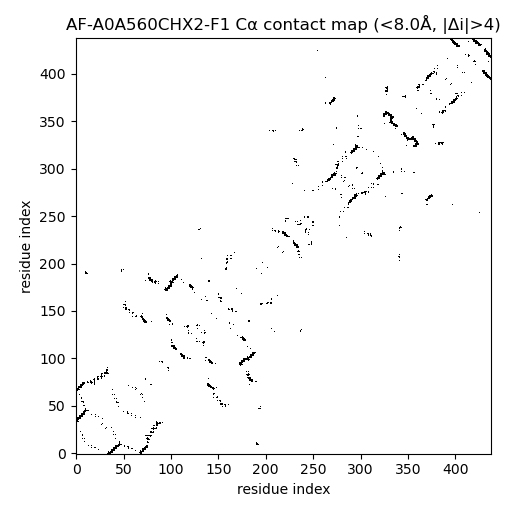OM 1772 N N . VAL A 1 230 ? 5.607 -0.953 19.645 1.00 97.81 230 VAL A N 1
ATOM 1773 C CA . VAL A 1 230 ? 4.403 -1.060 18.823 1.00 97.81 230 VAL A CA 1
ATOM 1774 C C . VAL A 1 230 ? 4.813 -1.519 17.431 1.00 97.81 230 VAL A C 1
ATOM 1776 O O . VAL A 1 230 ? 5.845 -1.078 16.915 1.00 97.81 230 VAL A O 1
ATOM 1779 N N . GLY A 1 231 ? 4.027 -2.403 16.825 1.00 97.06 231 GLY A N 1
ATOM 1780 C CA . GLY A 1 231 ? 4.238 -2.845 15.453 1.00 97.06 231 GLY A CA 1
ATOM 1781 C C . GLY A 1 231 ? 2.953 -2.856 14.635 1.00 97.06 231 GLY A C 1
ATOM 1782 O O . GLY A 1 231 ? 1.910 -3.264 15.133 1.00 97.06 231 GLY A O 1
ATOM 1783 N N . PHE A 1 232 ? 3.037 -2.460 13.368 1.00 95.56 232 PHE A N 1
ATOM 1784 C CA . PHE A 1 232 ? 1.918 -2.520 12.429 1.00 95.56 232 PHE A CA 1
ATOM 1785 C C . PHE A 1 232 ? 2.363 -3.082 11.083 1.00 95.56 232 PHE A C 1
ATOM 1787 O O . PHE A 1 232 ? 3.385 -2.664 10.535 1.00 95.56 232 PHE A O 1
ATOM 1794 N N . ALA A 1 233 ? 1.587 -4.023 10.552 1.00 92.25 233 ALA A N 1
ATOM 1795 C CA . ALA A 1 233 ? 1.685 -4.461 9.171 1.00 92.25 233 ALA A CA 1
ATOM 1796 C C . ALA A 1 233 ? 1.119 -3.379 8.238 1.00 92.25 233 ALA A C 1
ATOM 1798 O O . ALA A 1 233 ? 0.028 -2.862 8.467 1.00 92.25 233 ALA A O 1
ATOM 1799 N N . ILE A 1 234 ? 1.865 -3.046 7.187 1.00 86.38 234 ILE A N 1
ATOM 1800 C CA . ILE A 1 234 ? 1.465 -2.092 6.152 1.00 86.38 234 ILE A CA 1
ATOM 1801 C C . ILE A 1 234 ? 0.744 -2.849 5.040 1.00 86.38 234 ILE A C 1
ATOM 1803 O O . ILE A 1 234 ? 1.343 -3.724 4.415 1.00 86.38 234 ILE A O 1
ATOM 1807 N N . ALA A 1 235 ? -0.522 -2.499 4.795 1.00 75.75 235 ALA A N 1
ATOM 1808 C CA . ALA A 1 235 ? -1.297 -3.019 3.663 1.00 75.75 235 ALA A CA 1
ATOM 1809 C C . ALA A 1 235 ? -1.185 -2.143 2.413 1.00 75.75 235 ALA A C 1
ATOM 1811 O O . ALA A 1 235 ? -1.181 -2.629 1.290 1.00 75.75 235 ALA A O 1
ATOM 1812 N N . ASN A 1 236 ? -1.155 -0.829 2.614 1.00 76.19 236 ASN A N 1
ATOM 1813 C CA . ASN A 1 236 ? -1.093 0.152 1.545 1.00 76.19 236 ASN A CA 1
ATOM 1814 C C . ASN A 1 236 ? -0.397 1.408 2.085 1.00 76.19 236 ASN A C 1
ATOM 1816 O O . ASN A 1 236 ? -0.997 2.101 2.900 1.00 76.19 236 ASN A O 1
ATOM 1820 N N . PRO A 1 237 ? 0.827 1.749 1.658 1.00 74.44 237 PRO A N 1
ATOM 1821 C CA . PRO A 1 237 ? 1.534 2.942 2.131 1.00 74.44 237 PRO A CA 1
ATOM 1822 C C . PRO A 1 237 ? 0.821 4.255 1.757 1.00 74.44 237 PRO A C 1
ATOM 1824 O O . PRO A 1 237 ? 1.155 5.304 2.308 1.00 74.44 237 PRO A O 1
ATOM 1827 N N . PHE A 1 238 ? -0.160 4.215 0.848 1.00 73.94 238 PHE A N 1
ATOM 1828 C CA . PHE A 1 238 ? -0.962 5.375 0.446 1.00 73.94 238 PHE A CA 1
ATOM 1829 C C . PHE A 1 238 ? -2.230 5.552 1.275 1.00 73.94 238 PHE A C 1
ATOM 1831 O O . PHE A 1 238 ? -2.793 6.648 1.269 1.00 73.94 238 PHE A O 1
ATOM 1838 N N . ASP A 1 239 ? -2.641 4.540 2.033 1.00 79.75 239 ASP A N 1
ATOM 1839 C CA . ASP A 1 239 ? -3.762 4.645 2.961 1.00 79.75 239 ASP A CA 1
ATOM 1840 C C . ASP A 1 239 ? -3.458 5.655 4.088 1.00 79.75 239 ASP A C 1
ATOM 1842 O O . ASP A 1 239 ? -2.309 5.835 4.514 1.00 79.75 239 ASP A O 1
ATOM 1846 N N . ARG A 1 240 ? -4.493 6.354 4.565 1.00 83.56 240 ARG A N 1
ATOM 1847 C CA . ARG A 1 240 ? -4.353 7.428 5.558 1.00 83.56 240 ARG A CA 1
ATOM 1848 C C . ARG A 1 240 ? -3.807 6.907 6.887 1.00 83.56 240 ARG A C 1
ATOM 1850 O O . ARG A 1 240 ? -2.940 7.565 7.468 1.00 83.56 240 ARG A O 1
ATOM 1857 N N . ILE A 1 241 ? -4.266 5.747 7.352 1.00 89.62 241 ILE A N 1
ATOM 1858 C CA . ILE A 1 241 ? -3.824 5.139 8.611 1.00 89.62 241 ILE A CA 1
ATOM 1859 C C . ILE A 1 241 ? -2.372 4.677 8.468 1.00 89.62 241 ILE A C 1
ATOM 1861 O O . ILE A 1 241 ? -1.512 5.059 9.264 1.00 89.62 241 ILE A O 1
ATOM 1865 N N . HIS A 1 242 ? -2.049 3.945 7.403 1.00 88.19 242 HIS A N 1
ATOM 1866 C CA . HIS A 1 242 ? -0.686 3.453 7.190 1.00 88.19 242 HIS A CA 1
ATOM 1867 C C . HIS A 1 242 ? 0.346 4.578 7.033 1.00 88.19 242 HIS A C 1
ATOM 1869 O O . HIS A 1 242 ? 1.469 4.443 7.525 1.00 88.19 242 HIS A O 1
ATOM 1875 N N . ARG A 1 243 ? -0.015 5.726 6.440 1.00 86.38 243 ARG A N 1
ATOM 1876 C CA . ARG A 1 243 ? 0.869 6.909 6.398 1.00 86.38 243 ARG A CA 1
ATOM 1877 C C . ARG A 1 243 ? 1.284 7.397 7.791 1.00 86.38 243 ARG A C 1
ATOM 1879 O O . ARG A 1 243 ? 2.397 7.904 7.940 1.00 86.38 243 ARG A O 1
ATOM 1886 N N . HIS A 1 244 ? 0.439 7.233 8.809 1.00 92.00 244 HIS A N 1
ATOM 1887 C CA . HIS A 1 244 ? 0.793 7.551 10.197 1.00 92.00 244 HIS A CA 1
ATOM 1888 C C . HIS A 1 244 ? 1.787 6.532 10.762 1.00 92.00 244 HIS A C 1
ATOM 1890 O O . HIS A 1 244 ? 2.793 6.923 11.357 1.00 92.00 244 HIS A O 1
ATOM 1896 N N . TYR A 1 245 ? 1.606 5.244 10.462 1.00 92.44 245 TYR A N 1
ATOM 1897 C CA . TYR A 1 245 ? 2.550 4.200 10.874 1.00 92.44 245 TYR A CA 1
ATOM 1898 C C . TYR A 1 245 ? 3.943 4.412 10.283 1.00 92.44 245 TYR A C 1
ATOM 1900 O O . TYR A 1 245 ? 4.938 4.263 10.992 1.00 92.44 245 TYR A O 1
ATOM 1908 N N . LEU A 1 246 ? 4.035 4.841 9.020 1.00 87.94 246 LEU A N 1
ATOM 1909 C CA . LEU A 1 246 ? 5.312 5.199 8.387 1.00 87.94 246 LEU A CA 1
ATOM 1910 C C . LEU A 1 246 ? 6.000 6.383 9.079 1.00 87.94 246 LEU A C 1
ATOM 1912 O O . LEU A 1 246 ? 7.226 6.418 9.181 1.00 87.94 246 LEU A O 1
ATOM 1916 N N . ARG A 1 247 ? 5.212 7.312 9.629 1.00 89.75 247 ARG A N 1
ATOM 1917 C CA . ARG A 1 247 ? 5.684 8.410 10.488 1.00 89.75 247 ARG A CA 1
ATOM 1918 C C . ARG A 1 247 ? 5.920 7.988 11.938 1.00 89.75 247 ARG A C 1
ATOM 1920 O O . ARG A 1 247 ? 6.312 8.825 12.745 1.00 89.75 247 ARG A O 1
ATOM 1927 N N . ARG A 1 248 ? 5.744 6.700 12.253 1.00 92.94 248 ARG A N 1
ATOM 1928 C CA . ARG A 1 248 ? 5.966 6.098 13.575 1.00 92.94 248 ARG A CA 1
ATOM 1929 C C . ARG A 1 248 ? 5.063 6.682 14.663 1.00 92.94 248 ARG A C 1
ATOM 1931 O O . ARG A 1 248 ? 5.495 6.854 15.800 1.00 92.94 248 ARG A O 1
ATOM 1938 N N . VAL A 1 249 ? 3.819 6.982 14.298 1.00 94.81 249 VAL A N 1
ATOM 1939 C CA . VAL A 1 249 ? 2.766 7.463 15.201 1.00 94.81 249 VAL A CA 1
ATOM 1940 C C . VAL A 1 249 ? 1.475 6.681 14.954 1.00 94.81 249 VAL A C 1
ATOM 1942 O O . VAL A 1 249 ? 1.288 6.124 13.870 1.00 94.81 249 VAL A O 1
ATOM 1945 N N . PHE A 1 250 ? 0.584 6.624 15.946 1.00 96.94 250 PHE A N 1
ATOM 1946 C CA . PHE A 1 250 ? -0.767 6.112 15.715 1.00 96.94 250 PHE A CA 1
ATOM 1947 C C . PHE A 1 250 ? -1.562 7.086 14.839 1.00 96.94 250 PHE A C 1
ATOM 1949 O O . PHE A 1 250 ? -1.298 8.291 14.815 1.00 96.94 250 PHE A O 1
ATOM 1956 N N . PHE A 1 251 ? -2.547 6.555 14.120 1.00 95.44 251 PHE A N 1
ATOM 1957 C CA . PHE A 1 251 ? -3.613 7.383 13.565 1.00 95.44 251 PHE A CA 1
ATOM 1958 C C . PHE A 1 251 ? -4.499 7.889 14.716 1.00 95.44 251 PHE A C 1
ATOM 1960 O O . PHE A 1 251 ? -4.702 7.141 15.672 1.00 95.44 251 PHE A O 1
ATOM 1967 N N . GLU A 1 252 ? -4.983 9.134 14.637 1.00 95.12 252 GLU A N 1
ATOM 1968 C CA . GLU A 1 252 ? -5.827 9.763 15.678 1.00 95.12 252 GLU A CA 1
ATOM 1969 C C . GLU A 1 252 ? -5.182 9.780 17.080 1.00 95.12 252 GLU A C 1
ATOM 1971 O O . GLU A 1 252 ? -5.780 9.446 18.102 1.00 95.12 252 GLU A O 1
ATOM 1976 N N . GLN A 1 253 ? -3.895 10.143 17.138 1.00 95.06 253 GLN A N 1
ATOM 1977 C CA . GLN A 1 253 ? -3.125 10.142 18.386 1.00 95.06 253 GLN A CA 1
ATOM 1978 C C . GLN A 1 253 ? -3.737 11.048 19.473 1.00 95.06 253 GLN A C 1
ATOM 1980 O O . GLN A 1 253 ? -3.716 10.675 20.645 1.00 95.06 253 GLN A O 1
ATOM 1985 N N . GLU A 1 254 ? -4.283 12.216 19.113 1.00 95.69 254 GLU A N 1
ATOM 1986 C CA . GLU A 1 254 ? -4.874 13.144 20.090 1.00 95.69 254 GLU A CA 1
ATOM 1987 C C . GLU A 1 254 ? -6.166 12.573 20.697 1.00 95.69 254 GLU A C 1
ATOM 1989 O O . GLU A 1 254 ? -6.411 12.677 21.903 1.00 95.69 254 GLU A O 1
ATOM 1994 N N . GLU A 1 255 ? -6.985 11.945 19.861 1.00 97.06 255 GLU A N 1
ATOM 1995 C CA . GLU A 1 255 ? -8.216 11.264 20.230 1.00 97.06 255 GLU A CA 1
ATOM 1996 C C . GLU A 1 255 ? -7.904 10.089 21.158 1.00 97.06 255 GLU A C 1
ATOM 1998 O O . GLU A 1 255 ? -8.477 9.988 22.243 1.00 97.06 255 GLU A O 1
ATOM 2003 N N . LEU A 1 256 ? -6.934 9.248 20.788 1.00 97.69 256 LEU A N 1
ATOM 2004 C CA . LEU A 1 256 ? -6.480 8.112 21.589 1.00 97.69 256 LEU A CA 1
ATOM 2005 C C . LEU A 1 256 ? -5.981 8.537 22.976 1.00 97.69 256 LEU A C 1
ATOM 2007 O O . LEU A 1 256 ? -6.353 7.927 23.983 1.00 97.69 256 LEU A O 1
ATOM 2011 N N . ASP A 1 257 ? -5.192 9.610 23.052 1.00 96.19 257 ASP A N 1
ATOM 2012 C CA . ASP A 1 257 ? -4.694 10.136 24.325 1.00 96.19 257 ASP A CA 1
ATOM 2013 C C . ASP A 1 257 ? -5.834 10.716 25.185 1.00 96.19 257 ASP A C 1
ATOM 2015 O O . ASP A 1 257 ? -5.851 10.532 26.407 1.00 96.19 257 ASP A O 1
ATOM 2019 N N . CYS A 1 258 ? -6.836 11.345 24.560 1.00 96.88 258 CYS A N 1
ATOM 2020 C CA . CYS A 1 258 ? -8.052 11.787 25.241 1.00 96.88 258 CYS A CA 1
ATOM 2021 C C . CYS A 1 258 ? -8.858 10.604 25.802 1.00 96.88 258 CYS A C 1
ATOM 2023 O O . CYS A 1 258 ? -9.277 10.634 26.961 1.00 96.88 258 CYS A O 1
ATOM 2025 N N . LEU A 1 259 ? -9.061 9.551 25.005 1.00 97.38 259 LEU A N 1
ATOM 2026 C CA . LEU A 1 259 ? -9.790 8.348 25.415 1.00 97.38 259 LEU A CA 1
ATOM 2027 C C . LEU A 1 259 ? -9.081 7.621 26.557 1.00 97.38 259 LEU A C 1
ATOM 2029 O O . LEU A 1 259 ? -9.732 7.224 27.522 1.00 97.38 259 LEU A O 1
ATOM 2033 N N . ARG A 1 260 ? -7.749 7.520 26.507 1.00 96.31 260 ARG A N 1
ATOM 2034 C CA . ARG A 1 260 ? -6.934 6.947 27.587 1.00 96.31 260 ARG A CA 1
ATOM 2035 C C . ARG A 1 260 ? -7.111 7.677 28.919 1.00 96.31 260 ARG A C 1
ATOM 2037 O O . ARG A 1 260 ? -7.047 7.043 29.968 1.00 96.31 260 ARG A O 1
ATOM 2044 N N . GLY A 1 261 ? -7.305 8.995 28.891 1.00 95.50 261 GLY A N 1
ATOM 2045 C CA . GLY A 1 261 ? -7.560 9.792 30.093 1.00 95.50 261 GLY A CA 1
ATOM 2046 C C . GLY A 1 261 ? -8.981 9.650 30.650 1.00 95.50 261 GLY A C 1
ATOM 2047 O O . GLY A 1 261 ? -9.199 9.928 31.828 1.00 95.50 261 GLY A O 1
ATOM 2048 N N . LEU A 1 262 ? -9.940 9.230 29.819 1.00 95.94 262 LEU A N 1
ATOM 2049 C CA . LEU A 1 262 ? -11.363 9.196 30.155 1.00 95.94 262 LEU A CA 1
ATOM 2050 C C . LEU A 1 262 ? -11.874 7.792 30.505 1.00 95.94 262 LEU A C 1
ATOM 2052 O O . LEU A 1 262 ? -12.680 7.649 31.422 1.00 95.94 262 LEU A O 1
ATOM 2056 N N . VAL A 1 263 ? -11.438 6.768 29.770 1.00 97.06 263 VAL A N 1
ATOM 2057 C CA . VAL A 1 263 ? -11.897 5.383 29.929 1.00 97.06 263 VAL A CA 1
ATOM 2058 C C . VAL A 1 263 ? -11.076 4.700 31.032 1.00 97.06 263 VAL A C 1
ATOM 2060 O O . VAL A 1 263 ? -9.861 4.555 30.881 1.00 97.06 263 VAL A O 1
ATOM 2063 N N . PRO A 1 264 ? -11.697 4.255 32.142 1.00 95.69 264 PRO A N 1
ATOM 2064 C CA . PRO A 1 264 ? -10.964 3.651 33.254 1.00 95.69 264 PRO A CA 1
ATOM 2065 C C . PRO A 1 264 ? -10.275 2.330 32.886 1.00 95.69 264 PRO A C 1
ATOM 2067 O O . PRO A 1 264 ? -10.789 1.545 32.087 1.00 95.69 264 PRO A O 1
ATOM 2070 N N . ALA A 1 265 ? -9.156 2.023 33.547 1.00 97.12 265 ALA A N 1
ATOM 2071 C CA . ALA A 1 265 ? -8.540 0.698 33.467 1.00 97.12 265 ALA A CA 1
ATOM 2072 C C . ALA A 1 265 ? -9.515 -0.399 33.937 1.00 97.12 265 ALA A C 1
ATOM 2074 O O . ALA A 1 265 ? -10.324 -0.186 34.842 1.00 97.12 265 ALA A O 1
ATOM 2075 N N . GLY A 1 266 ? -9.440 -1.583 33.327 1.00 97.44 266 GLY A N 1
ATOM 2076 C CA . GLY A 1 266 ? -10.378 -2.682 33.577 1.00 97.44 266 GLY A CA 1
ATOM 2077 C C . GLY A 1 266 ? -11.743 -2.529 32.891 1.00 97.44 266 GLY A C 1
ATOM 2078 O O . GLY A 1 266 ? -12.629 -3.349 33.132 1.00 97.44 266 GLY A O 1
ATOM 2079 N N . SER A 1 267 ? -11.914 -1.524 32.025 1.00 97.62 267 SER A N 1
ATOM 2080 C CA . SER A 1 267 ? -13.123 -1.344 31.211 1.00 97.62 267 SER A CA 1
ATOM 2081 C C . SER A 1 267 ? -13.308 -2.466 30.189 1.00 97.62 267 SER A C 1
ATOM 2083 O O . SER A 1 267 ? -12.335 -3.022 29.668 1.00 97.62 267 SER A O 1
ATOM 2085 N N . SER A 1 268 ? -14.566 -2.778 29.881 1.00 98.12 268 SER A N 1
ATOM 2086 C CA . SER A 1 268 ? -14.936 -3.620 28.737 1.00 98.12 268 SER A CA 1
ATOM 2087 C C . SER A 1 268 ? -15.246 -2.737 27.527 1.00 98.12 268 SER A C 1
ATOM 2089 O O . SER A 1 268 ? -16.151 -1.903 27.584 1.00 98.12 268 SER A O 1
ATOM 2091 N N . ILE A 1 269 ? -14.471 -2.905 26.457 1.00 98.56 269 ILE A N 1
ATOM 2092 C CA . ILE A 1 269 ? -14.483 -2.055 25.263 1.00 98.56 269 ILE A CA 1
ATOM 2093 C C . ILE A 1 269 ? -15.173 -2.782 24.108 1.00 98.56 269 ILE A C 1
ATOM 2095 O O . ILE A 1 269 ? -14.851 -3.936 23.822 1.00 98.56 269 ILE A O 1
ATOM 2099 N N . LEU A 1 270 ? -16.073 -2.085 23.421 1.00 98.44 270 LEU A N 1
ATOM 2100 C CA . LEU A 1 270 ? -16.669 -2.510 22.160 1.00 98.44 270 LEU A CA 1
ATOM 2101 C C . LEU A 1 270 ? -16.209 -1.565 21.039 1.00 98.44 270 LEU A C 1
ATOM 2103 O O . LEU A 1 270 ? -16.552 -0.389 21.038 1.00 98.44 270 LEU A O 1
ATOM 2107 N N . GLU A 1 271 ? -15.413 -2.073 20.106 1.00 98.25 271 GLU A N 1
ATOM 2108 C CA . GLU A 1 271 ? -14.898 -1.350 18.939 1.00 98.25 271 GLU A CA 1
ATOM 2109 C C . GLU A 1 271 ? -15.713 -1.753 17.710 1.00 98.25 271 GLU A C 1
ATOM 2111 O O . GLU A 1 271 ? -15.614 -2.895 17.257 1.00 98.25 271 GLU A O 1
ATOM 2116 N N . ILE A 1 272 ? -16.503 -0.834 17.160 1.00 97.94 272 ILE A N 1
ATOM 2117 C CA . ILE A 1 272 ? -17.275 -1.055 15.936 1.00 97.94 272 ILE A CA 1
ATOM 2118 C C . ILE A 1 272 ? -16.619 -0.291 14.788 1.00 97.94 272 ILE A C 1
ATOM 2120 O O . ILE A 1 272 ? -16.505 0.933 14.855 1.00 97.94 272 ILE A O 1
ATOM 2124 N N . GLY A 1 273 ? -16.208 -1.025 13.749 1.00 95.50 273 GLY A N 1
ATOM 2125 C CA . GLY A 1 273 ? -15.387 -0.483 12.664 1.00 95.50 273 GLY A CA 1
ATOM 2126 C C . GLY A 1 273 ? -13.905 -0.484 13.024 1.00 95.50 273 GLY A C 1
ATOM 2127 O O . GLY A 1 273 ? -13.230 0.542 12.971 1.00 95.50 273 GLY A O 1
ATOM 2128 N N . ALA A 1 274 ? -13.398 -1.643 13.453 1.00 96.38 274 ALA A N 1
ATOM 2129 C CA . ALA A 1 274 ? -12.028 -1.766 13.944 1.00 96.38 274 ALA A CA 1
ATOM 2130 C C . ALA A 1 274 ? -10.957 -1.534 12.858 1.00 96.38 274 ALA A C 1
ATOM 2132 O O . ALA A 1 274 ? -9.792 -1.276 13.192 1.00 96.38 274 ALA A O 1
ATOM 2133 N N . ASN A 1 275 ? -11.332 -1.626 11.578 1.00 94.69 275 ASN A N 1
ATOM 2134 C CA . ASN A 1 275 ? -10.477 -1.450 10.409 1.00 94.69 275 ASN A CA 1
ATOM 2135 C C . ASN A 1 275 ? -9.199 -2.303 10.544 1.00 94.69 275 ASN A C 1
ATOM 2137 O O . ASN A 1 275 ? -9.274 -3.473 10.907 1.00 94.69 275 ASN A O 1
ATOM 2141 N N . VAL A 1 276 ? -8.008 -1.749 10.303 1.00 94.38 276 VAL A N 1
ATOM 2142 C CA . VAL A 1 276 ? -6.718 -2.441 10.457 1.00 94.38 276 VAL A CA 1
ATOM 2143 C C . VAL A 1 276 ? -6.265 -2.586 11.920 1.00 94.38 276 VAL A C 1
ATOM 2145 O O . VAL A 1 276 ? -5.159 -3.059 12.178 1.00 94.38 276 VAL A O 1
ATOM 2148 N N . GLY A 1 277 ? -7.082 -2.196 12.903 1.00 96.75 277 GLY A N 1
ATOM 2149 C CA . GLY A 1 277 ? -6.807 -2.403 14.328 1.00 96.75 277 GLY A CA 1
ATOM 2150 C C . GLY A 1 277 ? -5.983 -1.321 15.021 1.00 96.75 277 GLY A C 1
ATOM 2151 O O . GLY A 1 277 ? -5.416 -1.595 16.077 1.00 96.75 277 GLY A O 1
ATOM 2152 N N . ASN A 1 278 ? -5.926 -0.102 14.471 1.00 97.62 278 ASN A N 1
ATOM 2153 C CA . ASN A 1 278 ? -5.234 1.043 15.084 1.00 97.62 278 ASN A CA 1
ATOM 2154 C C . ASN A 1 278 ? -5.621 1.231 16.563 1.00 97.62 278 ASN A C 1
ATOM 2156 O O . ASN A 1 278 ? -4.772 1.194 17.455 1.00 97.62 278 ASN A O 1
ATOM 2160 N N . HIS A 1 279 ? -6.925 1.381 16.798 1.00 98.31 279 HIS A N 1
ATOM 2161 C CA . HIS A 1 279 ? -7.515 1.625 18.109 1.00 98.31 279 HIS A CA 1
ATOM 2162 C C . HIS A 1 279 ? -7.408 0.395 19.012 1.00 98.31 279 HIS A C 1
ATOM 2164 O O . HIS A 1 279 ? -6.930 0.502 20.136 1.00 98.31 279 HIS A O 1
ATOM 2170 N N . VAL A 1 280 ? -7.723 -0.794 18.487 1.00 98.56 280 VAL A N 1
ATOM 2171 C CA . VAL A 1 280 ? -7.619 -2.073 19.213 1.00 98.56 280 VAL A CA 1
ATOM 2172 C C . VAL A 1 280 ? -6.217 -2.288 19.792 1.00 98.56 280 VAL A C 1
ATOM 2174 O O . VAL A 1 280 ? -6.080 -2.647 20.964 1.00 98.56 280 VAL A O 1
ATOM 2177 N N . VAL A 1 281 ? -5.170 -2.033 18.999 1.00 98.56 281 VAL A N 1
ATOM 2178 C CA . VAL A 1 281 ? -3.777 -2.131 19.457 1.00 98.56 281 VAL A CA 1
ATOM 2179 C C . VAL A 1 281 ? -3.472 -1.097 20.532 1.00 98.56 281 VAL A C 1
ATOM 2181 O O . VAL A 1 281 ? -2.880 -1.446 21.554 1.00 98.56 281 VAL A O 1
ATOM 2184 N N . TYR A 1 282 ? -3.895 0.154 20.345 1.00 98.56 282 TYR A N 1
ATOM 2185 C CA . TYR A 1 282 ? -3.679 1.189 21.353 1.00 98.56 282 TYR A CA 1
ATOM 2186 C C . TYR A 1 282 ? -4.360 0.829 22.683 1.00 98.56 282 TYR A C 1
ATOM 2188 O O . TYR A 1 282 ? -3.734 0.892 23.743 1.00 98.56 282 TYR A O 1
ATOM 2196 N N . TYR A 1 283 ? -5.613 0.372 22.635 1.00 98.44 283 TYR A N 1
ATOM 2197 C CA . TYR A 1 283 ? -6.375 -0.039 23.813 1.00 98.44 283 TYR A CA 1
ATOM 2198 C C . TYR A 1 283 ? -5.664 -1.169 24.560 1.00 98.44 283 TYR A C 1
ATOM 2200 O O . TYR A 1 283 ? -5.428 -1.067 25.766 1.00 98.44 283 TYR A O 1
ATOM 2208 N N . GLY A 1 284 ? -5.263 -2.218 23.837 1.00 98.00 284 GLY A N 1
ATOM 2209 C CA . GLY A 1 284 ? -4.592 -3.379 24.415 1.00 98.00 284 GLY A CA 1
ATOM 2210 C C . GLY A 1 284 ? -3.243 -3.054 25.062 1.00 98.00 284 GLY A C 1
ATOM 2211 O O . GLY A 1 284 ? -2.907 -3.647 26.084 1.00 98.00 284 GLY A O 1
ATOM 2212 N N . LEU A 1 285 ? -2.486 -2.102 24.508 1.00 97.88 285 LEU A N 1
ATOM 2213 C CA . LEU A 1 285 ? -1.150 -1.754 25.002 1.00 97.88 285 LEU A CA 1
ATOM 2214 C C . LEU A 1 285 ? -1.145 -0.673 26.091 1.00 97.88 285 LEU A C 1
ATOM 2216 O O . LEU A 1 285 ? -0.263 -0.693 26.951 1.00 97.88 285 LEU A O 1
ATOM 2220 N N . PHE A 1 286 ? -2.089 0.273 26.064 1.00 97.88 286 PHE A N 1
ATOM 2221 C CA . PHE A 1 286 ? -1.984 1.505 26.859 1.00 97.88 286 PHE A CA 1
ATOM 2222 C C . PHE A 1 286 ? -3.151 1.769 27.816 1.00 97.88 286 PHE A C 1
ATOM 2224 O O . PHE A 1 286 ? -3.038 2.677 28.641 1.00 97.88 286 PHE A O 1
ATOM 2231 N N . MET A 1 287 ? -4.245 1.001 27.742 1.00 97.44 287 MET A N 1
ATOM 2232 C CA . MET A 1 287 ? -5.458 1.260 28.539 1.00 97.44 287 MET A CA 1
ATOM 2233 C C . MET A 1 287 ? -5.794 0.168 29.563 1.00 97.44 287 MET A C 1
ATOM 2235 O O . MET A 1 287 ? -6.703 0.355 30.368 1.00 97.44 287 MET A O 1
ATOM 2239 N N . ALA A 1 288 ? -5.062 -0.953 29.569 1.00 96.81 288 ALA A N 1
ATOM 2240 C CA . ALA A 1 288 ? -5.298 -2.094 30.463 1.00 96.81 288 ALA A CA 1
ATOM 2241 C C . ALA A 1 288 ? -6.787 -2.522 30.541 1.00 96.81 288 ALA A C 1
ATOM 2243 O O . ALA A 1 288 ? -7.367 -2.554 31.633 1.00 96.81 288 ALA A O 1
ATOM 2244 N N . PRO A 1 289 ? -7.442 -2.809 29.400 1.00 97.50 289 PRO A N 1
ATOM 2245 C CA . PRO A 1 289 ? -8.848 -3.191 29.379 1.00 97.50 289 PRO A CA 1
ATOM 2246 C C . PRO A 1 289 ? -9.049 -4.583 29.980 1.00 97.50 289 PRO A C 1
ATOM 2248 O O . PRO A 1 289 ? -8.166 -5.438 29.922 1.00 97.50 289 PRO A O 1
ATOM 2251 N N . ARG A 1 290 ? -10.251 -4.837 30.506 1.00 97.31 290 ARG A N 1
ATOM 2252 C CA . ARG A 1 290 ? -10.664 -6.196 30.887 1.00 97.31 290 ARG A CA 1
ATOM 2253 C C . ARG A 1 290 ? -10.921 -7.054 29.653 1.00 97.31 290 ARG A C 1
ATOM 2255 O O . ARG A 1 290 ? -10.626 -8.243 29.666 1.00 97.31 290 ARG A O 1
ATOM 2262 N N . ARG A 1 291 ? -11.529 -6.458 28.626 1.00 97.31 291 ARG A N 1
ATOM 2263 C CA . ARG A 1 291 ? -11.861 -7.104 27.356 1.00 97.31 291 ARG A CA 1
ATOM 2264 C C . ARG A 1 291 ? -12.031 -6.052 26.264 1.00 97.31 291 ARG A C 1
ATOM 2266 O O . ARG A 1 291 ? -12.491 -4.949 26.549 1.00 97.31 291 ARG A O 1
ATOM 2273 N N . ILE A 1 292 ? -11.707 -6.421 25.032 1.00 98.38 292 ILE A N 1
ATOM 2274 C CA . ILE A 1 292 ? -12.004 -5.700 23.798 1.00 98.38 292 ILE A CA 1
ATOM 2275 C C . ILE A 1 292 ? -12.772 -6.655 22.880 1.00 98.38 292 ILE A C 1
ATOM 2277 O O . ILE A 1 292 ? -12.295 -7.751 22.584 1.00 98.38 292 ILE A O 1
ATOM 2281 N N . ILE A 1 293 ? -13.950 -6.244 22.423 1.00 98.12 293 ILE A N 1
ATOM 2282 C CA . ILE A 1 293 ? -14.680 -6.896 21.334 1.00 98.12 293 ILE A CA 1
ATOM 2283 C C . ILE A 1 293 ? -14.562 -5.974 20.124 1.00 98.12 293 ILE A C 1
ATOM 2285 O O . ILE A 1 293 ? -15.092 -4.870 20.148 1.00 98.12 293 ILE A O 1
ATOM 2289 N N . ALA A 1 294 ? -13.832 -6.405 19.100 1.00 98.19 294 ALA A N 1
ATOM 2290 C CA . ALA A 1 294 ? -13.604 -5.651 17.875 1.00 98.19 294 ALA A CA 1
ATOM 2291 C C . ALA A 1 294 ? -14.439 -6.226 16.732 1.00 98.19 294 ALA A C 1
ATOM 2293 O O . ALA A 1 294 ? -14.374 -7.425 16.469 1.00 98.19 294 ALA A O 1
ATOM 2294 N N . VAL A 1 295 ? -15.207 -5.381 16.054 1.00 97.75 295 VAL A N 1
ATOM 2295 C CA . VAL A 1 295 ? -16.102 -5.762 14.960 1.00 97.75 295 VAL A CA 1
ATOM 2296 C C . VAL A 1 295 ? -15.598 -5.142 13.663 1.00 97.75 295 VAL A C 1
ATOM 2298 O O . VAL A 1 295 ? -15.421 -3.925 13.587 1.00 97.75 295 VAL A O 1
ATOM 2301 N N . GLU A 1 296 ? -15.349 -5.980 12.656 1.00 96.31 296 GLU A N 1
ATOM 2302 C CA . GLU A 1 296 ? -14.882 -5.549 11.336 1.00 96.31 296 GLU A CA 1
ATOM 2303 C C . GLU A 1 296 ? -15.472 -6.438 10.224 1.00 96.31 296 GLU A C 1
ATOM 2305 O O . GLU A 1 296 ? -15.177 -7.640 10.191 1.00 96.31 296 GLU A O 1
ATOM 2310 N N . PRO A 1 297 ? -16.284 -5.879 9.306 1.00 93.75 297 PRO A N 1
ATOM 2311 C CA . PRO A 1 297 ? -16.875 -6.635 8.204 1.00 93.75 297 PRO A CA 1
ATOM 2312 C C . PRO A 1 297 ? -15.956 -6.825 6.989 1.00 93.75 297 PRO A C 1
ATOM 2314 O O . PRO A 1 297 ? -16.161 -7.771 6.229 1.00 93.75 297 PRO A O 1
ATOM 2317 N N . ASN A 1 298 ? -14.986 -5.938 6.743 1.00 89.62 298 ASN A N 1
ATOM 2318 C CA . ASN A 1 298 ? -14.152 -5.956 5.543 1.00 89.62 298 ASN A CA 1
ATOM 2319 C C . ASN A 1 298 ? -13.062 -7.039 5.655 1.00 89.62 298 ASN A C 1
ATOM 2321 O O . ASN A 1 298 ? -12.135 -6.887 6.456 1.00 89.62 298 ASN A O 1
ATOM 2325 N N . PRO A 1 299 ? -13.076 -8.095 4.814 1.00 87.88 299 PRO A N 1
ATOM 2326 C CA . PRO A 1 299 ? -12.098 -9.180 4.904 1.00 87.88 299 PRO A CA 1
ATOM 2327 C C . PRO A 1 299 ? -10.641 -8.723 4.750 1.00 87.88 299 PRO A C 1
ATOM 2329 O O . PRO A 1 299 ? -9.742 -9.308 5.360 1.00 87.88 299 PRO A O 1
ATOM 2332 N N . ALA A 1 300 ? -10.393 -7.678 3.951 1.00 83.75 300 ALA A N 1
ATOM 2333 C CA . ALA A 1 300 ? -9.054 -7.127 3.776 1.00 83.75 300 ALA A CA 1
ATOM 2334 C C . ALA A 1 300 ? -8.577 -6.430 5.057 1.00 83.75 300 ALA A C 1
ATOM 2336 O O . ALA A 1 300 ? -7.479 -6.720 5.525 1.00 83.75 300 ALA A O 1
ATOM 2337 N N . ALA A 1 301 ? -9.407 -5.577 5.666 1.00 89.19 301 ALA A N 1
ATOM 2338 C CA . ALA A 1 301 ? -9.079 -4.912 6.928 1.00 89.19 301 ALA A CA 1
ATOM 2339 C C . ALA A 1 301 ? -8.941 -5.924 8.078 1.00 89.19 301 ALA A C 1
ATOM 2341 O O . ALA A 1 301 ? -7.959 -5.894 8.819 1.00 89.19 301 ALA A O 1
ATOM 2342 N N . LEU A 1 302 ? -9.851 -6.899 8.147 1.00 92.06 302 LEU A N 1
ATOM 2343 C CA . LEU A 1 302 ? -9.857 -7.984 9.124 1.00 92.06 302 LEU A CA 1
ATOM 2344 C C . LEU A 1 302 ? -8.551 -8.794 9.126 1.00 92.06 302 LEU A C 1
ATOM 2346 O O . LEU A 1 302 ? -8.040 -9.152 10.193 1.00 92.06 302 LEU A O 1
ATOM 2350 N N . HIS A 1 303 ? -7.997 -9.082 7.943 1.00 90.56 303 HIS A N 1
ATOM 2351 C CA . HIS A 1 303 ? -6.698 -9.744 7.821 1.00 90.56 303 HIS A CA 1
ATOM 2352 C C . HIS A 1 303 ? -5.606 -8.960 8.567 1.00 90.56 303 HIS A C 1
ATOM 2354 O O . HIS A 1 303 ? -4.869 -9.536 9.373 1.00 90.56 303 HIS A O 1
ATOM 2360 N N . PHE A 1 304 ? -5.540 -7.641 8.357 1.00 91.81 304 PHE A N 1
ATOM 2361 C CA . PHE A 1 304 ? -4.560 -6.775 9.014 1.00 91.81 304 PHE A CA 1
ATOM 2362 C C . PHE A 1 304 ? -4.868 -6.537 10.494 1.00 91.81 304 PHE A C 1
ATOM 2364 O O . PHE A 1 304 ? -3.935 -6.551 11.290 1.00 91.81 304 PHE A O 1
ATOM 2371 N N . LEU A 1 305 ? -6.137 -6.424 10.896 1.00 95.88 305 LEU A N 1
ATOM 2372 C CA . LEU A 1 305 ? -6.545 -6.362 12.304 1.00 95.88 305 LEU A CA 1
ATOM 2373 C C . LEU A 1 305 ? -5.987 -7.547 13.090 1.00 95.88 305 LEU A C 1
ATOM 2375 O O . LEU A 1 305 ? -5.257 -7.364 14.064 1.00 95.88 305 LEU A O 1
ATOM 2379 N N . LYS A 1 306 ? -6.275 -8.772 12.634 1.00 95.75 306 LYS A N 1
ATOM 2380 C CA . LYS A 1 306 ? -5.775 -9.997 13.274 1.00 95.75 306 LYS A CA 1
ATOM 2381 C C . LYS A 1 306 ? -4.249 -10.031 13.288 1.00 95.75 306 LYS A C 1
ATOM 2383 O O . LYS A 1 306 ? -3.651 -10.390 14.302 1.00 95.75 306 LYS A O 1
ATOM 2388 N N . LYS A 1 307 ? -3.612 -9.604 12.192 1.00 94.69 307 LYS A N 1
ATOM 2389 C CA . LYS A 1 307 ? -2.151 -9.544 12.100 1.00 94.69 307 LYS A CA 1
ATOM 2390 C C . LYS A 1 307 ? -1.546 -8.548 13.089 1.00 94.69 307 LYS A C 1
ATOM 2392 O O . LYS A 1 307 ? -0.535 -8.849 13.714 1.00 94.69 307 LYS A O 1
ATOM 2397 N N . ASN A 1 308 ? -2.164 -7.388 13.268 1.00 96.94 308 ASN A N 1
ATOM 2398 C CA . ASN A 1 308 ? -1.689 -6.345 14.172 1.00 96.94 308 ASN A CA 1
ATOM 2399 C C . ASN A 1 308 ? -1.910 -6.723 15.644 1.00 96.94 308 ASN A C 1
ATOM 2401 O O . ASN A 1 308 ? -1.036 -6.466 16.473 1.00 96.94 308 ASN A O 1
ATOM 2405 N N . VAL A 1 309 ? -3.002 -7.424 15.966 1.00 97.88 309 VAL A N 1
ATOM 2406 C CA . VAL A 1 309 ? -3.209 -8.067 17.278 1.00 97.88 309 VAL A CA 1
ATOM 2407 C C . VAL A 1 309 ? -2.078 -9.066 17.579 1.00 97.88 309 VAL A C 1
ATOM 2409 O O . VAL A 1 309 ? -1.487 -9.019 18.660 1.00 97.88 309 VAL A O 1
ATOM 2412 N N . GLU A 1 310 ? -1.716 -9.913 16.607 1.00 96.69 310 GLU A N 1
ATOM 2413 C CA . GLU A 1 310 ? -0.613 -10.883 16.718 1.00 96.69 310 GLU A CA 1
ATOM 2414 C C . GLU A 1 310 ? 0.756 -10.196 16.887 1.00 96.69 310 GLU A C 1
ATOM 2416 O O . GLU A 1 310 ? 1.509 -10.529 17.804 1.00 96.69 310 GLU A O 1
ATOM 2421 N N . ILE A 1 311 ? 1.081 -9.212 16.036 1.00 96.88 311 ILE A N 1
ATOM 2422 C CA . ILE A 1 311 ? 2.360 -8.475 16.056 1.00 96.88 311 ILE A CA 1
ATOM 2423 C C . ILE A 1 311 ? 2.621 -7.849 17.431 1.00 96.88 311 ILE A C 1
ATOM 2425 O O . ILE A 1 311 ? 3.750 -7.895 17.927 1.00 96.88 311 ILE A O 1
ATOM 2429 N N . ASN A 1 312 ? 1.577 -7.295 18.051 1.00 98.12 312 ASN A N 1
ATOM 2430 C CA . ASN A 1 312 ? 1.661 -6.646 19.359 1.00 98.12 312 ASN A CA 1
ATOM 2431 C C . ASN A 1 312 ? 1.453 -7.610 20.534 1.00 98.12 312 ASN A C 1
ATOM 2433 O O . ASN A 1 312 ? 1.511 -7.177 21.682 1.00 98.12 312 ASN A O 1
ATOM 2437 N N . ARG A 1 313 ? 1.271 -8.912 20.267 1.00 97.56 313 ARG A N 1
ATOM 2438 C CA . ARG A 1 313 ? 1.124 -9.969 21.280 1.00 97.56 313 ARG A CA 1
ATOM 2439 C C . ARG A 1 313 ? 0.011 -9.675 22.286 1.00 97.56 313 ARG A C 1
ATOM 2441 O O . ARG A 1 313 ? 0.180 -9.909 23.483 1.00 97.56 313 ARG A O 1
ATOM 2448 N N . LEU A 1 314 ? -1.108 -9.138 21.806 1.00 97.88 314 LEU A N 1
ATOM 2449 C CA . LEU A 1 314 ? -2.261 -8.915 22.670 1.00 97.88 314 LEU A CA 1
ATOM 2450 C C . LEU A 1 314 ? -2.851 -10.263 23.087 1.00 97.88 314 LEU A C 1
ATOM 2452 O O . LEU A 1 314 ? -2.911 -11.197 22.286 1.00 97.88 314 LEU A O 1
ATOM 2456 N N . ASP A 1 315 ? -3.277 -10.357 24.345 1.00 95.12 315 ASP A N 1
ATOM 2457 C CA . ASP A 1 315 ? -3.829 -11.588 24.905 1.00 95.12 315 ASP A CA 1
ATOM 2458 C C . ASP A 1 315 ? -5.148 -11.965 24.193 1.00 95.12 315 ASP A C 1
ATOM 2460 O O . ASP A 1 315 ? -6.088 -11.158 24.196 1.00 95.12 315 ASP A O 1
ATOM 2464 N N . PRO A 1 316 ? -5.265 -13.176 23.611 1.00 91.50 316 PRO A N 1
ATOM 2465 C CA . PRO A 1 316 ? -6.517 -13.670 23.035 1.00 91.50 316 PRO A CA 1
ATOM 2466 C C . PRO A 1 316 ? -7.679 -13.759 24.037 1.00 91.50 316 PRO A C 1
ATOM 2468 O O . PRO A 1 316 ? -8.837 -13.742 23.626 1.00 91.50 316 PRO A O 1
ATOM 2471 N N . ALA A 1 317 ? -7.403 -13.841 25.343 1.00 92.75 317 ALA A N 1
ATOM 2472 C CA . ALA A 1 317 ? -8.428 -13.752 26.383 1.00 92.75 317 ALA A CA 1
ATOM 2473 C C . ALA A 1 317 ? -8.971 -12.321 26.551 1.00 92.75 317 ALA A C 1
ATOM 2475 O O . ALA A 1 317 ? -10.102 -12.139 27.006 1.00 92.75 317 ALA A O 1
ATOM 2476 N N . THR A 1 318 ? -8.188 -11.314 26.157 1.00 95.75 318 THR A N 1
ATOM 2477 C CA . THR A 1 318 ? -8.568 -9.901 26.214 1.00 95.75 318 THR A CA 1
ATOM 2478 C C . THR A 1 318 ? -9.219 -9.444 24.913 1.00 95.75 318 THR A C 1
ATOM 2480 O O . THR A 1 318 ? -10.185 -8.692 24.977 1.00 95.75 318 THR A O 1
ATOM 2483 N N . VAL A 1 319 ? -8.743 -9.875 23.739 1.00 97.94 319 VAL A N 1
ATOM 2484 C CA . VAL A 1 319 ? -9.225 -9.375 22.435 1.00 97.94 319 VAL A CA 1
ATOM 2485 C C . VAL A 1 319 ? -10.014 -10.444 21.681 1.00 97.94 319 VAL A C 1
ATOM 2487 O O . VAL A 1 319 ? -9.470 -11.460 21.264 1.00 97.94 319 VAL A O 1
ATOM 2490 N N . THR A 1 320 ? -11.301 -10.187 21.448 1.00 97.06 320 THR A N 1
ATOM 2491 C CA . THR A 1 320 ? -12.171 -10.987 20.573 1.00 97.06 320 THR A CA 1
ATOM 2492 C C . THR A 1 320 ? -12.460 -10.206 19.293 1.00 97.06 320 THR A C 1
ATOM 2494 O O . THR A 1 320 ? -12.848 -9.045 19.372 1.00 97.06 320 THR A O 1
ATOM 2497 N N . VAL A 1 321 ? -12.305 -10.832 18.123 1.00 97.88 321 VAL A N 1
ATOM 2498 C CA . VAL A 1 321 ? -12.629 -10.223 16.821 1.00 97.88 321 VAL A CA 1
ATOM 2499 C C . VAL A 1 321 ? -13.875 -10.890 16.239 1.00 97.88 321 VAL A C 1
ATOM 2501 O O . VAL A 1 321 ? -13.925 -12.117 16.167 1.00 97.88 321 VAL A O 1
ATOM 2504 N N . LEU A 1 322 ? -14.860 -10.092 15.823 1.00 97.06 322 LEU A N 1
ATOM 2505 C CA . LEU A 1 322 ? -16.101 -10.532 15.187 1.00 97.06 322 LEU A CA 1
ATOM 2506 C C . LEU A 1 322 ? -16.131 -10.084 13.720 1.00 97.06 322 LEU A C 1
ATOM 2508 O O . LEU A 1 322 ? -15.964 -8.906 13.411 1.00 97.06 322 LEU A O 1
ATOM 2512 N N . GLU A 1 323 ? -16.368 -11.039 12.824 1.00 96.38 323 GLU A N 1
ATOM 2513 C CA . GLU A 1 323 ? -16.319 -10.871 11.363 1.00 96.38 323 GLU A CA 1
ATOM 2514 C C . GLU A 1 323 ? -17.714 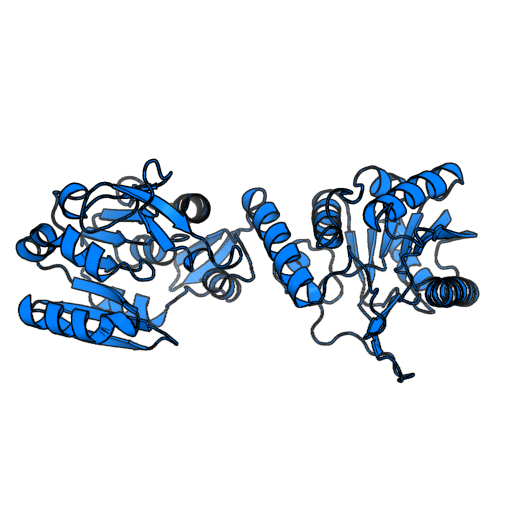-10.559 10.811 1.00 96.38 323 GLU A C 1
ATOM 2516 O O . GLU A 1 323 ? -18.321 -11.354 10.093 1.00 96.38 323 GLU A O 1
ATOM 2521 N N . CYS A 1 324 ? -18.274 -9.433 11.237 1.00 95.44 324 CYS A N 1
ATOM 2522 C CA . CYS A 1 324 ? -19.622 -9.017 10.867 1.00 95.44 324 CYS A CA 1
ATOM 2523 C C . CYS A 1 324 ? -19.724 -7.492 10.812 1.00 95.44 324 CYS A C 1
ATOM 2525 O O . CYS A 1 324 ? -18.827 -6.783 11.264 1.00 95.44 324 CYS A O 1
ATOM 2527 N N . GLY A 1 325 ? -20.812 -6.993 10.234 1.00 94.31 325 GLY A N 1
ATOM 2528 C CA . GLY A 1 325 ? -21.198 -5.592 10.327 1.00 94.31 325 GLY A CA 1
ATOM 2529 C C . GLY A 1 325 ? -22.182 -5.349 11.469 1.00 94.31 325 GLY A C 1
ATOM 2530 O O . GLY A 1 325 ? -22.764 -6.282 12.027 1.00 94.31 325 GLY A O 1
ATOM 2531 N N . VAL A 1 326 ? -22.404 -4.074 11.776 1.00 95.69 326 VAL A N 1
ATOM 2532 C CA . VAL A 1 326 ? -23.389 -3.635 12.768 1.00 95.69 326 VAL A CA 1
ATOM 2533 C C . VAL A 1 326 ? -24.452 -2.765 12.113 1.00 95.69 326 VAL A C 1
ATOM 2535 O O . VAL A 1 326 ? -24.139 -1.943 11.256 1.00 95.69 326 VAL A O 1
ATOM 2538 N N . GLY A 1 327 ? -25.702 -2.946 12.531 1.00 94.81 327 GLY A N 1
ATOM 2539 C CA . GLY A 1 327 ? -26.839 -2.150 12.076 1.00 94.81 327 GLY A CA 1
ATOM 2540 C C . GLY A 1 327 ? -27.999 -2.191 13.065 1.00 94.81 327 GLY A C 1
ATOM 2541 O O . GLY A 1 327 ? -27.869 -2.707 14.173 1.00 94.81 327 GLY A O 1
ATOM 2542 N N . ASP A 1 328 ? -29.150 -1.669 12.655 1.00 94.88 328 ASP A N 1
ATOM 2543 C CA . ASP A 1 328 ? -30.368 -1.609 13.471 1.00 94.88 328 ASP A CA 1
ATOM 2544 C C . ASP A 1 328 ? -31.094 -2.963 13.588 1.00 94.88 328 ASP A C 1
ATOM 2546 O O . ASP A 1 328 ? -31.896 -3.174 14.499 1.00 94.88 328 ASP A O 1
ATOM 2550 N N . ARG A 1 329 ? -30.812 -3.894 12.672 1.00 93.38 329 ARG A N 1
ATOM 2551 C CA . ARG A 1 329 ? -31.400 -5.237 12.613 1.00 93.38 329 ARG A CA 1
ATOM 2552 C C . ARG A 1 329 ? -30.461 -6.237 11.953 1.00 93.38 329 ARG A C 1
ATOM 2554 O O . ARG A 1 329 ? -29.549 -5.869 11.215 1.00 93.38 329 ARG A O 1
ATOM 2561 N N . ALA A 1 330 ? -30.741 -7.519 12.176 1.00 94.81 330 ALA A N 1
ATOM 2562 C CA . ALA A 1 330 ? -30.038 -8.588 11.488 1.00 94.81 330 ALA A CA 1
ATOM 2563 C C . ALA A 1 330 ? -30.344 -8.576 9.980 1.00 94.81 330 ALA A C 1
ATOM 2565 O O . ALA A 1 330 ? -31.499 -8.412 9.578 1.00 94.81 330 ALA A O 1
ATOM 2566 N N . GLY A 1 331 ? -29.324 -8.779 9.146 1.00 92.00 331 GLY A N 1
ATOM 2567 C CA . GLY A 1 331 ? -29.488 -8.805 7.694 1.00 92.00 331 GLY A CA 1
ATOM 2568 C C . GLY A 1 331 ? -28.219 -9.166 6.929 1.00 92.00 331 GLY A C 1
ATOM 2569 O O . GLY A 1 331 ? -27.154 -9.352 7.514 1.00 92.00 331 GLY A O 1
ATOM 2570 N N . SER A 1 332 ? -28.350 -9.254 5.606 1.00 90.50 332 SER A N 1
ATOM 2571 C CA . SER A 1 332 ? -27.237 -9.455 4.675 1.00 90.50 332 SER A CA 1
ATOM 2572 C C . SER A 1 332 ? -26.974 -8.174 3.892 1.00 90.50 332 SER A C 1
ATOM 2574 O O . SER A 1 332 ? -27.903 -7.499 3.443 1.00 90.50 332 SER A O 1
ATOM 2576 N N . PHE A 1 333 ? -25.702 -7.817 3.785 1.00 89.06 333 PHE A N 1
ATOM 2577 C CA . PHE A 1 333 ? -25.230 -6.594 3.153 1.00 89.06 333 PHE A CA 1
ATOM 2578 C C . PHE A 1 333 ? -24.066 -6.927 2.222 1.00 89.06 333 PHE A C 1
ATOM 2580 O O . PHE A 1 333 ? -23.363 -7.923 2.412 1.00 89.06 333 PHE A O 1
ATOM 2587 N N . ASP A 1 334 ? -23.850 -6.075 1.230 1.00 87.12 334 ASP A N 1
ATOM 2588 C CA . ASP A 1 334 ? -22.632 -6.074 0.437 1.00 87.12 334 ASP A CA 1
ATOM 2589 C C . ASP A 1 334 ? -21.699 -4.958 0.894 1.00 87.12 334 ASP A C 1
ATOM 2591 O O . ASP A 1 334 ? -22.122 -3.889 1.341 1.00 87.12 334 ASP A O 1
ATOM 2595 N N . LEU A 1 335 ? -20.403 -5.234 0.778 1.00 83.00 335 LEU A N 1
ATOM 2596 C CA . LEU A 1 335 ? -19.355 -4.264 1.035 1.00 83.00 335 LEU A CA 1
ATOM 2597 C C . LEU A 1 335 ? -19.112 -3.450 -0.240 1.00 83.00 335 LEU A C 1
ATOM 2599 O O . LEU A 1 335 ? -18.557 -3.956 -1.216 1.00 83.00 335 LEU A O 1
ATOM 2603 N N . CYS A 1 336 ? -19.508 -2.184 -0.226 1.00 78.00 336 CYS A N 1
ATOM 2604 C CA . CYS A 1 336 ? -19.207 -1.230 -1.281 1.00 78.00 336 CYS A CA 1
ATOM 2605 C C . CYS A 1 336 ? -17.930 -0.469 -0.928 1.00 78.00 336 CYS A C 1
ATOM 2607 O O . CYS A 1 336 ? -17.928 0.403 -0.060 1.00 78.00 336 CYS A O 1
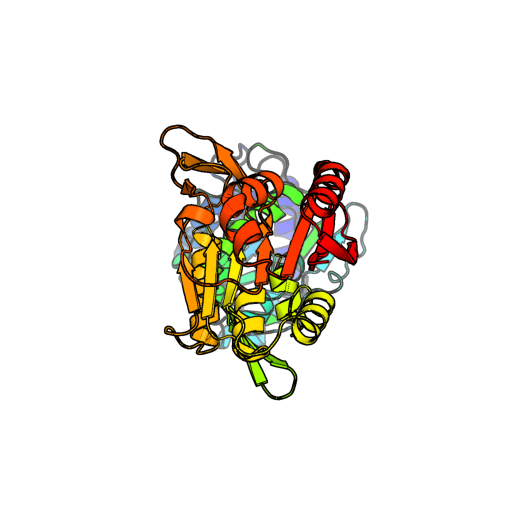ATOM 2609 N N . VAL A 1 337 ? -16.841 -0.790 -1.621 1.00 67.69 337 VAL A N 1
ATOM 2610 C CA . VAL A 1 337 ? -15.561 -0.090 -1.491 1.00 67.69 337 VAL A CA 1
ATOM 2611 C C . VAL A 1 337 ? -15.490 0.958 -2.599 1.00 67.69 337 VAL A C 1
ATOM 2613 O O . VAL A 1 337 ? -15.342 0.612 -3.769 1.00 67.69 337 VAL A O 1
ATOM 2616 N N . ALA A 1 338 ? -15.674 2.234 -2.245 1.00 60.25 338 ALA A N 1
ATOM 2617 C CA . ALA A 1 338 ? -15.657 3.333 -3.216 1.00 60.25 338 ALA A CA 1
ATOM 2618 C C . ALA A 1 338 ? -14.248 3.589 -3.781 1.00 60.25 338 ALA A C 1
ATOM 2620 O O . ALA A 1 338 ? -14.108 3.960 -4.946 1.00 60.25 338 ALA A O 1
ATOM 2621 N N . ASP A 1 339 ? -13.219 3.353 -2.965 1.00 62.59 339 ASP A N 1
ATOM 2622 C CA . ASP A 1 339 ? -11.811 3.415 -3.342 1.00 62.59 339 ASP A CA 1
ATOM 2623 C C . ASP A 1 339 ? -11.067 2.233 -2.708 1.00 62.59 339 ASP A C 1
ATOM 2625 O O . ASP A 1 339 ? -10.950 2.141 -1.490 1.00 62.59 339 ASP A O 1
ATOM 2629 N N . GLU A 1 340 ? -10.561 1.308 -3.526 1.00 60.59 340 GLU A N 1
ATOM 2630 C CA . GLU A 1 340 ? -9.792 0.150 -3.045 1.00 60.59 340 GLU A CA 1
ATOM 2631 C C . GLU A 1 340 ? -8.473 0.556 -2.360 1.00 60.59 340 GLU A C 1
ATOM 2633 O O . GLU A 1 340 ? -7.877 -0.250 -1.643 1.00 60.59 340 GLU A O 1
ATOM 2638 N N . ALA A 1 341 ? -8.020 1.801 -2.556 1.00 58.06 341 ALA A N 1
ATOM 2639 C CA . ALA A 1 341 ? -6.879 2.377 -1.858 1.00 58.06 341 ALA A CA 1
ATOM 2640 C C . ALA A 1 341 ? -7.177 2.748 -0.398 1.00 58.06 341 ALA A C 1
ATOM 2642 O O . ALA A 1 341 ? -6.237 2.812 0.400 1.00 58.06 341 ALA A O 1
ATOM 2643 N N . ASP A 1 342 ? -8.443 2.990 -0.054 1.00 64.75 342 ASP A N 1
ATOM 2644 C CA . ASP A 1 342 ? -8.889 3.403 1.274 1.00 64.75 342 ASP A CA 1
ATOM 2645 C C . ASP A 1 342 ? -9.817 2.334 1.861 1.00 64.75 342 ASP A C 1
ATOM 2647 O O . ASP A 1 342 ? -11.029 2.313 1.638 1.00 64.75 342 ASP A O 1
ATOM 2651 N N . LEU A 1 343 ? -9.231 1.426 2.646 1.00 63.72 343 LEU A N 1
ATOM 2652 C CA . LEU A 1 343 ? -9.991 0.360 3.302 1.00 63.72 343 LEU A CA 1
ATOM 2653 C C . LEU A 1 343 ? -11.033 0.907 4.290 1.00 63.72 343 LEU A C 1
ATOM 2655 O O . LEU A 1 343 ? -12.013 0.212 4.557 1.00 63.72 343 LEU A O 1
ATOM 2659 N N . GLY A 1 344 ? -10.830 2.122 4.818 1.00 58.81 344 GLY A N 1
ATOM 2660 C CA . GLY A 1 344 ? -11.759 2.797 5.726 1.00 58.81 344 GLY A CA 1
ATOM 2661 C C . GLY A 1 344 ? -12.942 3.463 5.027 1.00 58.81 344 GLY A C 1
ATOM 2662 O O . GLY A 1 344 ? -13.946 3.734 5.673 1.00 58.81 344 GLY A O 1
ATOM 2663 N N . ALA A 1 345 ? -12.881 3.666 3.709 1.00 66.12 345 ALA A N 1
ATOM 2664 C CA . ALA A 1 345 ? -13.990 4.222 2.930 1.00 66.12 345 ALA A CA 1
ATOM 2665 C C . ALA A 1 345 ? -15.070 3.181 2.568 1.00 66.12 345 ALA A C 1
ATOM 2667 O O . ALA A 1 345 ? -16.025 3.498 1.851 1.00 66.12 345 ALA A O 1
ATOM 2668 N N . ALA A 1 346 ? -14.916 1.931 3.015 1.00 73.00 346 ALA A N 1
ATOM 2669 C CA . ALA A 1 346 ? -15.868 0.867 2.743 1.00 73.00 346 ALA A CA 1
ATOM 2670 C C . ALA A 1 346 ? -17.200 1.113 3.469 1.00 73.00 346 ALA A C 1
ATOM 2672 O O . ALA A 1 346 ? -17.233 1.396 4.663 1.00 73.00 346 ALA A O 1
ATOM 2673 N N . ARG A 1 347 ? -18.313 0.966 2.745 1.00 79.19 347 ARG A N 1
ATOM 2674 C CA . ARG A 1 347 ? -19.675 1.113 3.276 1.00 79.19 347 ARG A CA 1
ATOM 2675 C C . ARG A 1 347 ? -20.447 -0.184 3.116 1.00 79.19 347 ARG A C 1
ATOM 2677 O O . ARG A 1 347 ? -20.268 -0.890 2.125 1.00 79.19 347 ARG A O 1
ATOM 2684 N N . LEU A 1 348 ? -21.332 -0.482 4.059 1.00 80.00 348 LEU A N 1
ATOM 2685 C CA . LEU A 1 348 ? -22.263 -1.598 3.928 1.00 80.00 348 LEU A CA 1
ATOM 2686 C C . LEU A 1 348 ? -23.558 -1.117 3.277 1.00 80.00 348 LEU A C 1
ATOM 2688 O O . LEU A 1 348 ? -24.149 -0.126 3.697 1.00 80.00 348 LEU A O 1
ATOM 2692 N N . VAL A 1 349 ? -24.006 -1.839 2.252 1.00 81.88 349 VAL A N 1
ATOM 2693 C CA . VAL A 1 349 ? -25.266 -1.565 1.554 1.00 81.88 349 VAL A CA 1
ATOM 2694 C C . VAL A 1 349 ? -26.167 -2.796 1.656 1.00 81.88 349 VAL A C 1
ATOM 2696 O O . VAL A 1 349 ? -25.687 -3.901 1.396 1.00 81.88 349 VAL A O 1
ATOM 2699 N N . PRO A 1 350 ? -27.451 -2.653 2.043 1.00 80.75 350 PRO A N 1
ATOM 2700 C CA . PRO A 1 350 ? -28.367 -3.786 2.122 1.00 80.75 350 PRO A CA 1
ATOM 2701 C C . PRO A 1 350 ? -28.429 -4.547 0.795 1.00 80.75 350 PRO A C 1
ATOM 2703 O O . PRO A 1 350 ? -28.668 -3.946 -0.253 1.00 80.75 350 PRO A O 1
ATOM 2706 N N . ALA A 1 351 ? -28.245 -5.865 0.849 1.00 83.88 351 ALA A N 1
ATOM 2707 C CA . ALA A 1 351 ? -28.259 -6.724 -0.328 1.00 83.88 351 ALA A CA 1
ATOM 2708 C C . ALA A 1 351 ? -28.834 -8.097 0.034 1.00 83.88 351 ALA A C 1
ATOM 2710 O O . ALA A 1 351 ? -28.318 -8.800 0.905 1.00 83.88 351 ALA A O 1
ATOM 2711 N N . GLU A 1 352 ? -29.915 -8.501 -0.634 1.00 77.50 352 GLU A N 1
ATOM 2712 C CA . GLU A 1 352 ? -30.486 -9.833 -0.437 1.00 77.50 352 GLU A CA 1
ATOM 2713 C C . GLU A 1 352 ? -29.472 -10.900 -0.883 1.00 77.50 352 GLU A C 1
ATOM 2715 O O . GLU A 1 352 ? -29.033 -10.912 -2.030 1.00 77.50 352 GLU A O 1
ATOM 2720 N N . GLY A 1 353 ? -29.053 -11.768 0.045 1.00 75.88 353 GLY A N 1
ATOM 2721 C CA . GLY A 1 353 ? -27.963 -12.722 -0.197 1.00 75.88 353 GLY A CA 1
ATOM 2722 C C . GLY A 1 353 ? -26.556 -12.105 -0.202 1.00 75.88 353 GLY A C 1
ATOM 2723 O O . GLY A 1 353 ? -25.616 -12.764 -0.650 1.00 75.88 353 GLY A O 1
ATOM 2724 N N . GLY A 1 354 ? -26.406 -10.871 0.292 1.00 79.25 354 GLY A N 1
ATOM 2725 C CA . GLY A 1 354 ? -25.121 -10.188 0.438 1.00 79.25 354 GLY A CA 1
ATOM 2726 C C . GLY A 1 354 ? -24.117 -10.964 1.297 1.00 79.25 354 GLY A C 1
ATOM 2727 O O . GLY A 1 354 ? -24.484 -11.779 2.150 1.00 79.25 354 GLY A O 1
ATOM 2728 N N . ARG A 1 355 ? -22.825 -10.728 1.054 1.00 87.69 355 ARG A N 1
ATOM 2729 C CA . ARG A 1 355 ? -21.736 -11.543 1.636 1.00 87.69 355 ARG A CA 1
ATOM 2730 C C . ARG A 1 355 ? -21.407 -11.221 3.091 1.00 87.69 355 ARG A C 1
ATOM 2732 O O . ARG A 1 355 ? -20.731 -12.017 3.739 1.00 87.69 355 ARG A O 1
ATOM 2739 N N . VAL A 1 356 ? -21.842 -10.068 3.593 1.00 89.75 356 VAL A N 1
ATOM 2740 C CA . VAL A 1 356 ? -21.571 -9.612 4.958 1.00 89.75 356 VAL A CA 1
ATOM 2741 C C . VAL A 1 356 ? -22.820 -9.801 5.809 1.00 89.75 356 VAL A C 1
ATOM 2743 O O . VAL A 1 356 ? -23.877 -9.248 5.510 1.00 89.75 356 VAL A O 1
ATOM 2746 N N . ALA A 1 357 ? -22.689 -10.561 6.896 1.00 93.94 357 ALA A N 1
ATOM 2747 C CA . ALA A 1 357 ? -23.716 -10.629 7.927 1.00 93.94 357 ALA A CA 1
ATOM 2748 C C . ALA A 1 357 ? -23.668 -9.364 8.792 1.00 93.94 357 ALA A C 1
ATOM 2750 O O . ALA A 1 357 ? -22.596 -8.960 9.245 1.00 93.94 357 ALA A O 1
ATOM 2751 N N . VAL A 1 358 ? -24.826 -8.754 9.026 1.00 94.56 358 VAL A N 1
ATOM 2752 C CA . VAL A 1 358 ? -25.002 -7.585 9.892 1.00 94.56 358 VAL A CA 1
ATOM 2753 C C . VAL A 1 358 ? -25.869 -7.969 11.081 1.00 94.56 358 VAL A C 1
ATOM 2755 O O . VAL A 1 358 ? -26.854 -8.687 10.911 1.00 94.56 358 VAL A O 1
ATOM 2758 N N . HIS A 1 359 ? -25.506 -7.488 12.270 1.00 96.56 359 HIS A N 1
ATOM 2759 C CA . HIS A 1 359 ? -26.215 -7.753 13.522 1.00 96.56 359 HIS A CA 1
ATOM 2760 C C . HIS A 1 359 ? -26.396 -6.474 14.352 1.00 96.56 359 HIS A C 1
ATOM 2762 O O . HIS A 1 359 ? -25.524 -5.604 14.332 1.00 96.56 359 HIS A O 1
ATOM 2768 N N . PRO A 1 360 ? -27.483 -6.350 15.129 1.00 97.44 360 PRO A N 1
ATOM 2769 C CA . PRO A 1 360 ? -27.566 -5.319 16.152 1.00 97.44 360 PRO A CA 1
ATOM 2770 C C . PRO A 1 360 ? -26.580 -5.618 17.288 1.00 97.44 360 PRO A C 1
ATOM 2772 O O . PRO A 1 360 ? -26.344 -6.775 17.637 1.00 97.44 360 PRO A O 1
ATOM 2775 N N . ILE A 1 361 ? -26.008 -4.573 17.888 1.00 97.38 361 ILE A N 1
ATOM 2776 C CA . ILE A 1 361 ? -25.067 -4.697 19.018 1.00 97.38 361 ILE A CA 1
ATOM 2777 C C . ILE A 1 361 ? -25.694 -5.455 20.193 1.00 97.38 361 ILE A C 1
ATOM 2779 O O . ILE A 1 361 ? -25.011 -6.263 20.823 1.00 97.38 361 ILE A O 1
ATOM 2783 N N . ASP A 1 362 ? -26.987 -5.245 20.439 1.00 97.12 362 ASP A N 1
ATOM 2784 C CA . ASP A 1 362 ? -27.748 -5.929 21.488 1.00 97.12 362 ASP A CA 1
ATOM 2785 C C . ASP A 1 362 ? -27.730 -7.470 21.335 1.00 97.12 362 ASP A C 1
ATOM 2787 O O . ASP A 1 362 ? -27.845 -8.192 22.329 1.00 97.12 362 ASP A O 1
ATOM 2791 N N . ASP A 1 363 ? -27.542 -7.992 20.114 1.00 95.69 363 ASP A N 1
ATOM 2792 C CA . ASP A 1 363 ? -27.415 -9.435 19.855 1.00 95.69 363 ASP A CA 1
ATOM 2793 C C . ASP A 1 363 ? -25.970 -9.940 20.009 1.00 95.69 363 ASP A C 1
ATOM 2795 O O . ASP A 1 363 ? -25.753 -11.127 20.274 1.00 95.69 363 ASP A O 1
ATOM 2799 N N . LEU A 1 364 ? -24.980 -9.056 19.844 1.00 91.94 364 LEU A N 1
ATOM 2800 C CA . LEU A 1 364 ? -23.555 -9.401 19.830 1.00 91.94 364 LEU A CA 1
ATOM 2801 C C . LEU A 1 364 ? -22.938 -9.469 21.228 1.00 91.94 364 LEU A C 1
ATOM 2803 O O . LEU A 1 364 ? -22.019 -10.260 21.451 1.00 91.94 364 LEU A O 1
ATOM 2807 N N . VAL A 1 365 ? -23.406 -8.639 22.165 1.00 88.94 365 VAL A N 1
ATOM 2808 C CA . VAL A 1 365 ? -22.792 -8.505 23.492 1.00 88.94 365 VAL A CA 1
ATOM 2809 C C . VAL A 1 365 ? -23.851 -8.578 24.581 1.00 88.94 365 VAL A C 1
ATOM 2811 O O . VAL A 1 365 ? -24.806 -7.809 24.590 1.00 88.94 365 VAL A O 1
ATOM 2814 N N . ARG A 1 366 ? -23.662 -9.497 25.535 1.00 86.44 366 ARG A N 1
ATOM 2815 C CA . ARG A 1 366 ? -24.561 -9.668 26.694 1.00 86.44 366 ARG A CA 1
ATOM 2816 C C . ARG A 1 366 ? -23.913 -9.263 28.012 1.00 86.44 366 ARG A C 1
ATOM 2818 O O . ARG A 1 366 ? -24.588 -9.139 29.031 1.00 86.44 366 ARG A O 1
ATOM 2825 N N . GLU A 1 367 ? -22.596 -9.122 28.012 1.00 89.31 367 GLU A N 1
ATOM 2826 C CA . GLU A 1 367 ? -21.810 -8.703 29.157 1.00 89.31 367 GLU A CA 1
ATOM 2827 C C . GLU A 1 367 ? -21.771 -7.176 29.288 1.00 89.31 367 GLU A C 1
ATOM 2829 O O . GLU A 1 367 ? -22.146 -6.430 28.388 1.00 89.31 367 GLU A O 1
ATOM 2834 N N . ARG A 1 368 ? -21.287 -6.700 30.440 1.00 94.19 368 ARG A N 1
ATOM 2835 C CA . ARG A 1 368 ? -21.146 -5.268 30.711 1.00 94.19 368 ARG A CA 1
ATOM 2836 C C . ARG A 1 368 ? -20.203 -4.606 29.708 1.00 94.19 368 ARG A C 1
ATOM 2838 O O . ARG A 1 368 ? -19.093 -5.091 29.512 1.00 94.19 368 ARG A O 1
ATOM 2845 N N . VAL A 1 369 ? -20.626 -3.465 29.164 1.00 97.12 369 VAL A N 1
ATOM 2846 C CA . VAL A 1 369 ? -19.833 -2.612 28.269 1.00 97.12 369 VAL A CA 1
ATOM 2847 C C . VAL A 1 369 ? -19.632 -1.248 28.921 1.00 97.12 369 VAL A C 1
ATOM 2849 O O . VAL A 1 369 ? -20.590 -0.618 29.354 1.00 97.12 369 VAL A O 1
ATOM 2852 N N . ASP A 1 370 ? -18.385 -0.800 29.014 1.00 98.31 370 ASP A N 1
ATOM 2853 C CA . ASP A 1 370 ? -18.002 0.475 29.634 1.00 98.31 370 ASP A CA 1
ATOM 2854 C C . ASP A 1 370 ? -17.739 1.572 28.603 1.00 98.31 370 ASP A C 1
ATOM 2856 O O . ASP A 1 370 ? -17.910 2.759 28.886 1.00 98.31 370 ASP A O 1
ATOM 2860 N N . PHE A 1 371 ? -17.306 1.172 27.410 1.00 98.69 371 PHE A N 1
ATOM 2861 C CA . PHE A 1 371 ? -16.911 2.069 26.339 1.00 98.69 371 PHE A CA 1
ATOM 2862 C C . PHE A 1 371 ? -17.281 1.467 24.982 1.00 98.69 371 PHE A C 1
ATOM 2864 O O . PHE A 1 371 ? -17.014 0.287 24.744 1.00 98.69 371 PHE A O 1
ATOM 2871 N N . ILE A 1 372 ? -17.886 2.274 24.108 1.00 98.56 372 ILE A N 1
ATOM 2872 C CA . ILE A 1 372 ? -18.201 1.900 22.725 1.00 98.56 372 ILE A CA 1
ATOM 2873 C C . ILE A 1 372 ? -17.564 2.916 21.774 1.00 98.56 372 ILE A C 1
ATOM 2875 O O . ILE A 1 372 ? -17.851 4.111 21.879 1.00 98.56 372 ILE A O 1
ATOM 2879 N N . LYS A 1 373 ? -16.755 2.437 20.823 1.00 98.44 373 LYS A N 1
ATOM 2880 C CA . LYS A 1 373 ? -16.379 3.190 19.622 1.00 98.44 373 LYS A CA 1
ATOM 2881 C C . LYS A 1 373 ? -17.290 2.800 18.454 1.00 98.44 373 LYS A C 1
ATOM 2883 O O . LYS A 1 373 ? -17.523 1.610 18.254 1.00 98.44 373 LYS A O 1
ATOM 2888 N N . ILE A 1 374 ? -17.787 3.777 17.694 1.00 97.88 374 ILE A N 1
ATOM 2889 C CA . ILE A 1 374 ? -18.578 3.565 16.471 1.00 97.88 374 ILE A CA 1
ATOM 2890 C C . ILE A 1 374 ? -17.984 4.387 15.329 1.00 97.88 374 ILE A C 1
ATOM 2892 O O . ILE A 1 374 ? -17.950 5.610 15.394 1.00 97.88 374 ILE A O 1
ATOM 2896 N N . ASP A 1 375 ? -17.539 3.704 14.282 1.00 94.75 375 ASP A N 1
ATOM 2897 C CA . ASP A 1 375 ? -16.917 4.295 13.096 1.00 94.75 375 ASP A CA 1
ATOM 2898 C C . ASP A 1 375 ? -17.256 3.413 11.885 1.00 94.75 375 ASP A C 1
ATOM 2900 O O . ASP A 1 375 ? -16.568 2.449 11.567 1.00 94.75 375 ASP A O 1
ATOM 2904 N N . VAL A 1 376 ? -18.438 3.638 11.307 1.00 89.44 376 VAL A N 1
ATOM 2905 C CA . VAL A 1 376 ? -19.069 2.726 10.329 1.00 89.44 376 VAL A CA 1
ATOM 2906 C C . VAL A 1 376 ? -19.501 3.443 9.048 1.00 89.44 376 VAL A C 1
ATOM 2908 O O . VAL A 1 376 ? -20.446 3.023 8.380 1.00 89.44 376 VAL A O 1
ATOM 2911 N N . ALA A 1 377 ? -18.817 4.541 8.714 1.00 83.06 377 ALA A N 1
ATOM 2912 C CA . ALA A 1 377 ? -18.928 5.260 7.445 1.00 83.06 377 ALA A CA 1
ATOM 2913 C C . ALA A 1 377 ? -20.377 5.557 6.983 1.00 83.06 377 ALA A C 1
ATOM 2915 O O . ALA A 1 377 ? -20.744 5.291 5.833 1.00 83.06 377 ALA A O 1
ATOM 2916 N N . GLY A 1 378 ? -21.203 6.136 7.865 1.00 83.44 378 GLY A N 1
ATOM 2917 C CA . GLY A 1 378 ? -22.565 6.596 7.555 1.00 83.44 378 GLY A CA 1
ATOM 2918 C C . GLY A 1 378 ? -23.695 5.784 8.199 1.00 83.44 378 GLY A C 1
ATOM 2919 O O . GLY A 1 378 ? -24.849 6.207 8.134 1.00 83.44 378 GLY A O 1
ATOM 2920 N N . MET A 1 379 ? -23.384 4.641 8.820 1.00 90.12 379 MET A N 1
ATOM 2921 C CA . MET A 1 379 ? -24.348 3.795 9.546 1.00 90.12 379 MET A CA 1
ATOM 2922 C C . MET A 1 379 ? -24.355 4.038 11.063 1.00 90.12 379 MET A C 1
ATOM 2924 O O . MET A 1 379 ? -24.873 3.228 11.831 1.00 90.12 379 MET A O 1
ATOM 2928 N N . GLU A 1 380 ? -23.767 5.136 11.535 1.00 94.56 380 GLU A N 1
ATOM 2929 C CA . GLU A 1 380 ? -23.569 5.384 12.961 1.00 94.56 380 GLU A CA 1
ATOM 2930 C C . GLU A 1 380 ? -24.898 5.492 13.731 1.00 94.56 380 GLU A C 1
ATOM 2932 O O . GLU A 1 380 ? -25.008 4.998 14.854 1.00 94.56 380 GLU A O 1
ATOM 2937 N N . MET A 1 381 ? -25.949 6.033 13.102 1.00 96.88 381 MET A N 1
ATOM 2938 C CA . MET A 1 381 ? -27.293 6.098 13.691 1.00 96.88 381 MET A CA 1
ATOM 2939 C C . MET A 1 381 ? -27.972 4.722 13.763 1.00 96.88 381 MET A C 1
ATOM 2941 O O . MET A 1 381 ? -28.647 4.425 14.752 1.00 96.88 381 MET A O 1
ATOM 2945 N N . ASP A 1 382 ? -27.758 3.863 12.764 1.00 96.31 382 ASP A N 1
ATOM 2946 C CA . ASP A 1 382 ? -28.277 2.492 12.757 1.00 96.31 382 ASP A CA 1
ATOM 2947 C C . ASP A 1 382 ? -27.579 1.644 13.825 1.00 96.31 382 ASP A C 1
ATOM 2949 O O . ASP A 1 382 ? -28.233 0.904 14.560 1.00 96.31 382 ASP A O 1
ATOM 2953 N N . ALA A 1 383 ? -26.263 1.812 13.985 1.00 97.06 383 ALA A N 1
ATOM 2954 C CA . ALA A 1 383 ? -25.499 1.168 15.047 1.00 97.06 383 ALA A CA 1
ATOM 2955 C C . ALA A 1 383 ? -25.984 1.588 16.445 1.00 97.06 383 ALA A C 1
ATOM 2957 O O . ALA A 1 383 ? -26.164 0.735 17.315 1.00 97.06 383 ALA A O 1
ATOM 2958 N N . LEU A 1 384 ? -26.270 2.879 16.660 1.00 97.81 384 LEU A N 1
ATOM 2959 C CA . LEU A 1 384 ? -26.868 3.360 17.912 1.00 97.81 384 LEU A CA 1
ATOM 2960 C C . LEU A 1 384 ? -28.261 2.764 18.158 1.00 97.81 384 LEU A C 1
ATOM 2962 O O . LEU A 1 384 ? -28.582 2.408 19.293 1.00 97.81 384 LEU A O 1
ATOM 2966 N N . SER A 1 385 ? -29.081 2.633 17.111 1.00 97.69 385 SER A N 1
ATOM 2967 C CA . SER A 1 385 ? -30.393 1.978 17.191 1.00 97.69 385 SER A CA 1
ATOM 2968 C C . SER A 1 385 ? -30.261 0.503 17.589 1.00 97.69 385 SER A C 1
ATOM 2970 O O . SER A 1 385 ? -30.943 0.044 18.507 1.00 97.69 385 SER A O 1
ATOM 2972 N N . GLY A 1 386 ? -29.317 -0.216 16.975 1.00 97.31 386 GLY A N 1
ATOM 2973 C CA . GLY A 1 386 ? -29.011 -1.613 17.286 1.00 97.31 386 GLY A CA 1
ATOM 2974 C C . GLY A 1 386 ? -28.356 -1.840 18.655 1.00 97.31 386 GLY A C 1
ATOM 2975 O O . GLY A 1 386 ? -28.277 -2.983 19.097 1.00 97.31 386 GLY A O 1
ATOM 2976 N N . ALA A 1 387 ? -27.889 -0.784 19.327 1.00 97.56 387 ALA A N 1
ATOM 2977 C CA . ALA A 1 387 ? -27.290 -0.822 20.666 1.00 97.56 387 ALA A CA 1
ATOM 2978 C C . ALA A 1 387 ? -28.223 -0.297 21.767 1.00 97.56 387 ALA A C 1
ATOM 2980 O O . ALA A 1 387 ? -27.768 0.018 22.873 1.00 97.56 387 ALA A O 1
ATOM 2981 N N . ARG A 1 388 ? -29.513 -0.103 21.466 1.00 96.88 388 ARG A N 1
ATOM 2982 C CA . ARG A 1 388 ? -30.449 0.601 22.348 1.00 96.88 388 ARG A CA 1
ATOM 2983 C C . ARG A 1 388 ? -30.491 -0.001 23.750 1.00 96.88 388 ARG A C 1
ATOM 2985 O O . ARG A 1 388 ? -30.463 0.755 24.724 1.00 96.88 388 ARG A O 1
ATOM 2992 N N . ASN A 1 389 ? -30.581 -1.325 23.874 1.00 96.75 389 ASN A N 1
ATOM 2993 C CA . ASN A 1 389 ? -30.679 -1.967 25.181 1.00 96.75 389 ASN A CA 1
ATOM 2994 C C . ASN A 1 389 ? -29.330 -1.949 25.908 1.00 96.75 389 ASN A C 1
ATOM 2996 O O . ASN A 1 389 ? -29.291 -1.611 27.092 1.00 96.75 389 ASN A O 1
ATOM 3000 N N . THR A 1 390 ? -28.227 -2.225 25.207 1.00 97.25 390 THR A N 1
ATOM 3001 C CA . THR A 1 390 ? -26.866 -2.160 25.759 1.00 97.25 390 THR A CA 1
ATOM 3002 C C . THR A 1 390 ? -26.548 -0.767 26.308 1.00 97.25 390 THR A C 1
ATOM 3004 O O . THR A 1 390 ? -26.075 -0.641 27.441 1.00 97.25 390 THR A O 1
ATOM 3007 N N . ILE A 1 391 ? -26.854 0.297 25.558 1.00 97.62 391 ILE A N 1
ATOM 3008 C CA . ILE A 1 391 ? -26.612 1.688 25.973 1.00 97.62 391 ILE A CA 1
ATOM 3009 C C . ILE A 1 391 ? -27.496 2.069 27.163 1.00 97.62 391 ILE A C 1
ATOM 3011 O O . ILE A 1 391 ? -27.006 2.663 28.128 1.00 97.62 391 ILE A O 1
ATOM 3015 N N . ALA A 1 392 ? -28.784 1.714 27.126 1.00 96.50 392 ALA A N 1
ATOM 3016 C CA . ALA A 1 392 ? -29.710 2.004 28.218 1.00 96.50 392 ALA A CA 1
ATOM 3017 C C . ALA A 1 392 ? -29.295 1.310 29.526 1.00 96.50 392 ALA A C 1
ATOM 3019 O O . ALA A 1 392 ? -29.379 1.915 30.594 1.00 96.50 392 ALA A O 1
ATOM 3020 N N . LEU A 1 393 ? -28.824 0.062 29.438 1.00 96.62 393 LEU A N 1
ATOM 3021 C CA . LEU A 1 393 ? -28.458 -0.751 30.593 1.00 96.62 393 LEU A CA 1
ATOM 3022 C C . LEU A 1 393 ? -27.098 -0.369 31.186 1.00 96.62 393 LEU A C 1
ATOM 3024 O O . LEU A 1 393 ? -26.967 -0.265 32.405 1.00 96.62 393 LEU A O 1
ATOM 3028 N N . HIS A 1 394 ? -26.076 -0.196 30.347 1.00 97.31 394 HIS A N 1
ATOM 3029 C CA . HIS A 1 394 ? -24.694 -0.064 30.817 1.00 97.31 394 HIS A CA 1
ATOM 3030 C C . HIS A 1 394 ? -24.181 1.368 30.872 1.00 97.31 394 HIS A C 1
ATOM 3032 O O . HIS A 1 394 ? -23.203 1.617 31.576 1.00 97.31 394 HIS A O 1
ATOM 3038 N N . ARG A 1 395 ? -24.846 2.300 30.176 1.00 97.62 395 ARG A N 1
ATOM 3039 C CA . ARG A 1 395 ? -24.465 3.717 30.124 1.00 97.62 395 ARG A CA 1
ATOM 3040 C C . ARG A 1 395 ? -22.973 3.903 29.774 1.00 97.62 395 ARG A C 1
ATOM 3042 O O . ARG A 1 395 ? -22.266 4.589 30.510 1.00 97.62 395 ARG A O 1
ATOM 3049 N N . PRO A 1 396 ? -22.460 3.279 28.695 1.00 98.19 396 PRO A N 1
ATOM 3050 C CA . PRO A 1 396 ? -21.042 3.356 28.355 1.00 98.19 396 PRO A CA 1
ATOM 3051 C C . PRO A 1 396 ? -20.642 4.774 27.936 1.00 98.19 396 PRO A C 1
ATOM 3053 O O . PRO A 1 396 ? -21.480 5.541 27.464 1.00 98.19 396 PRO A O 1
ATOM 3056 N N . ILE A 1 397 ? -19.356 5.107 28.042 1.00 98.62 397 ILE A N 1
ATOM 3057 C CA . ILE A 1 397 ? -18.774 6.241 27.309 1.00 98.62 397 ILE A CA 1
ATOM 3058 C C . ILE A 1 397 ? -18.841 5.919 25.810 1.00 98.62 397 ILE A C 1
ATOM 3060 O O . ILE A 1 397 ? -18.595 4.779 25.415 1.00 98.62 397 ILE A O 1
ATOM 3064 N N . LEU A 1 398 ? -19.155 6.906 24.975 1.00 98.62 398 LEU A N 1
ATOM 3065 C CA . LEU A 1 398 ? -19.229 6.739 23.524 1.00 98.62 398 LEU A CA 1
ATOM 3066 C C . LEU A 1 398 ? -18.150 7.576 22.840 1.00 98.62 398 LEU A C 1
ATOM 3068 O O . LEU A 1 398 ? -17.955 8.740 23.192 1.00 98.62 398 LEU A O 1
ATOM 3072 N N . PHE A 1 399 ? -17.492 6.996 21.843 1.00 98.44 399 PHE A N 1
ATOM 3073 C CA . PHE A 1 399 ? -16.671 7.710 20.871 1.00 98.44 399 PHE A CA 1
ATOM 3074 C C . PHE A 1 399 ? -17.165 7.372 19.469 1.00 98.44 399 PHE A C 1
ATOM 3076 O O . PHE A 1 399 ? -17.160 6.210 19.081 1.00 98.44 399 PHE A O 1
ATOM 3083 N N . ILE A 1 400 ? -17.661 8.354 18.733 1.00 97.56 400 ILE A N 1
ATOM 3084 C CA . ILE A 1 400 ? -18.419 8.095 17.508 1.00 97.56 400 ILE A CA 1
ATOM 3085 C C . ILE A 1 400 ? -18.007 9.051 16.400 1.00 97.56 400 ILE A C 1
ATOM 3087 O O . ILE A 1 400 ? -18.024 10.263 16.612 1.00 97.56 400 ILE A O 1
ATOM 3091 N N . GLU A 1 401 ? -17.637 8.506 15.241 1.00 96.12 401 GLU A N 1
ATOM 3092 C CA . GLU A 1 401 ? -17.512 9.287 14.011 1.00 96.12 401 GLU A CA 1
ATOM 3093 C C . GLU A 1 401 ? -18.925 9.592 13.503 1.00 96.12 401 GLU A C 1
ATOM 3095 O O . GLU A 1 401 ? -19.731 8.689 13.276 1.00 96.12 401 GLU A O 1
ATOM 3100 N N . VAL A 1 402 ? -19.243 10.876 13.361 1.00 94.94 402 VAL A N 1
ATOM 3101 C CA . VAL A 1 402 ? -20.557 11.343 12.918 1.00 94.94 402 VAL A CA 1
ATOM 3102 C C . VAL A 1 402 ? -20.390 12.119 11.627 1.00 94.94 402 VAL A C 1
ATOM 3104 O O . VAL A 1 402 ? -19.780 13.193 11.613 1.00 94.94 402 VAL A O 1
ATOM 3107 N N . GLY A 1 403 ? -20.952 11.597 10.538 1.00 92.75 403 GLY A N 1
ATOM 3108 C CA . GLY A 1 403 ? -20.955 12.287 9.254 1.00 92.75 403 GLY A CA 1
ATOM 3109 C C . GLY A 1 403 ? -21.736 13.599 9.337 1.00 92.75 403 GLY A C 1
ATOM 3110 O O . GLY A 1 403 ? -22.708 13.712 10.088 1.00 92.75 403 GLY A O 1
ATOM 3111 N N . SER A 1 404 ? -21.361 14.604 8.535 1.00 91.25 404 SER A N 1
ATOM 3112 C CA . SER A 1 404 ? -22.030 15.918 8.574 1.00 91.25 404 SER A CA 1
ATOM 3113 C C . SER A 1 404 ? -23.555 15.837 8.408 1.00 91.25 404 SER A C 1
ATOM 3115 O O . SER A 1 404 ? -24.276 16.607 9.035 1.00 91.25 404 SER A O 1
ATOM 3117 N N . ALA A 1 405 ? -24.055 14.877 7.622 1.00 91.81 405 ALA A N 1
ATOM 3118 C CA . ALA A 1 405 ? -25.488 14.662 7.409 1.00 91.81 405 ALA A CA 1
ATOM 3119 C C . ALA A 1 405 ? -26.236 14.132 8.650 1.00 91.81 405 ALA A C 1
ATOM 3121 O O . ALA A 1 405 ? -27.435 14.364 8.782 1.00 91.81 405 ALA A O 1
ATOM 3122 N N . ASN A 1 406 ? -25.541 13.446 9.561 1.00 94.56 406 ASN A N 1
ATOM 3123 C CA . ASN A 1 406 ? -26.128 12.815 10.746 1.00 94.56 406 ASN A CA 1
ATOM 3124 C C . ASN A 1 406 ? -25.898 13.620 12.031 1.00 94.56 406 ASN A C 1
ATOM 3126 O O . ASN A 1 406 ? -26.419 13.253 13.085 1.00 94.56 406 ASN A O 1
ATOM 3130 N N . ARG A 1 407 ? -25.148 14.728 11.961 1.00 94.69 407 ARG A N 1
ATOM 3131 C CA . ARG A 1 407 ? -24.741 15.520 13.128 1.00 94.69 407 ARG A CA 1
ATOM 3132 C C . ARG A 1 407 ? -25.922 15.936 14.003 1.00 94.69 407 ARG A C 1
ATOM 3134 O O . ARG A 1 407 ? -25.938 15.612 15.187 1.00 94.69 407 ARG A O 1
ATOM 3141 N N . ASP A 1 408 ? -26.921 16.601 13.431 1.00 95.88 408 ASP A N 1
ATOM 3142 C CA . ASP A 1 408 ? -28.070 17.094 14.203 1.00 95.88 408 ASP A CA 1
ATOM 3143 C C . ASP A 1 408 ? -28.853 15.939 14.844 1.00 95.88 408 ASP A C 1
ATOM 3145 O O . ASP A 1 408 ? -29.207 15.995 16.023 1.00 95.88 408 ASP A O 1
ATOM 3149 N N . ALA A 1 409 ? -29.049 14.846 14.099 1.00 96.94 409 ALA A N 1
ATOM 3150 C CA . ALA A 1 409 ? -29.733 13.654 14.588 1.00 96.94 409 ALA A CA 1
ATOM 3151 C C . ALA A 1 409 ? -28.990 13.001 15.766 1.00 96.94 409 ALA A C 1
ATOM 3153 O O . ALA A 1 409 ? -29.623 12.591 16.743 1.00 96.94 409 ALA A O 1
ATOM 3154 N N . PHE A 1 410 ? -27.659 12.937 15.704 1.00 97.50 410 PHE A N 1
ATOM 3155 C CA . PHE A 1 410 ? -26.837 12.403 16.784 1.00 97.50 410 PHE A CA 1
ATOM 3156 C C . PHE A 1 410 ? -26.893 13.276 18.045 1.00 97.50 410 PHE A C 1
ATOM 3158 O O . PHE A 1 410 ? -27.042 12.748 19.148 1.00 97.50 410 PHE A O 1
ATOM 3165 N N . PHE A 1 411 ? -26.819 14.602 17.912 1.00 97.44 411 PHE A N 1
ATOM 3166 C CA . PHE A 1 411 ? -26.852 15.513 19.063 1.00 97.44 411 PHE A CA 1
ATOM 3167 C C . PHE A 1 411 ? -28.211 15.471 19.773 1.00 97.44 411 PHE A C 1
ATOM 3169 O O . PHE A 1 411 ? -28.270 15.388 21.005 1.00 97.44 411 PHE A O 1
ATOM 3176 N N . ASP A 1 412 ? -29.298 15.429 19.002 1.00 97.75 412 ASP A N 1
ATOM 3177 C CA . ASP A 1 412 ? -30.648 15.205 19.517 1.00 97.75 412 ASP A CA 1
ATOM 3178 C C . ASP A 1 412 ? -30.769 13.854 20.231 1.00 97.75 412 ASP A C 1
ATOM 3180 O O . ASP A 1 412 ? -31.338 13.761 21.326 1.00 97.75 412 ASP A O 1
ATOM 3184 N N . TRP A 1 413 ? -30.229 12.794 19.622 1.00 98.06 413 TRP A N 1
ATOM 3185 C CA . TRP A 1 413 ? -30.210 11.461 20.214 1.00 98.06 413 TRP A CA 1
ATOM 3186 C C . TRP A 1 413 ? -29.442 11.450 21.539 1.00 98.06 413 TRP A C 1
ATOM 3188 O O . TRP A 1 413 ? -29.951 10.909 22.525 1.00 98.06 413 TRP A O 1
ATOM 3198 N N . ALA A 1 414 ? -28.269 12.085 21.599 1.00 97.88 414 ALA A N 1
ATOM 3199 C CA . AL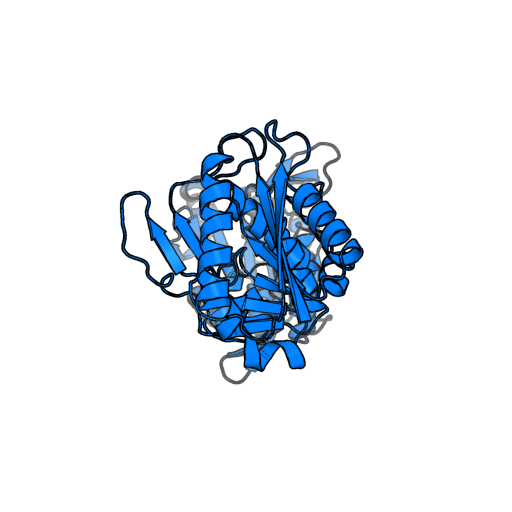A A 1 414 ? -27.451 12.152 22.803 1.00 97.88 414 ALA A CA 1
ATOM 3200 C C . ALA A 1 414 ? -28.223 12.830 23.943 1.00 97.88 414 ALA A C 1
ATOM 3202 O O . ALA A 1 414 ? -28.362 12.247 25.020 1.00 97.88 414 ALA A O 1
ATOM 3203 N N . GLY A 1 415 ? -28.828 13.995 23.686 1.00 97.19 415 GLY A N 1
ATOM 3204 C CA . GLY A 1 415 ? -29.633 14.706 24.680 1.00 97.19 415 GLY A CA 1
ATOM 3205 C C . GLY A 1 415 ? -30.811 13.875 25.203 1.00 97.19 415 GLY A C 1
ATOM 3206 O O . GLY A 1 415 ? -31.003 13.758 26.414 1.00 97.19 415 GLY A O 1
ATOM 3207 N N . ARG A 1 416 ? -31.569 13.224 24.308 1.00 97.25 416 ARG A N 1
ATOM 3208 C CA . ARG A 1 416 ? -32.723 12.379 24.681 1.00 97.25 416 ARG A CA 1
ATOM 3209 C C . ARG A 1 416 ? -32.333 11.139 25.481 1.00 97.25 416 ARG A C 1
ATOM 3211 O O . ARG A 1 416 ? -33.125 10.672 26.294 1.00 97.25 416 ARG A O 1
ATOM 3218 N N . ASN A 1 417 ? -31.128 10.620 25.267 1.00 97.69 417 ASN A N 1
ATOM 3219 C CA . ASN A 1 417 ? -30.606 9.456 25.977 1.00 97.69 417 ASN A CA 1
ATOM 3220 C C . ASN A 1 417 ? -29.721 9.846 27.171 1.00 97.69 417 ASN A C 1
ATOM 3222 O O . ASN A 1 417 ? -29.002 9.000 27.696 1.00 97.69 417 ASN A O 1
ATOM 3226 N N . GLY A 1 418 ? -29.756 11.102 27.627 1.00 97.69 418 GLY A N 1
ATOM 3227 C CA . GLY A 1 418 ? -29.024 11.544 28.816 1.00 97.69 418 GLY A CA 1
ATOM 3228 C C . GLY A 1 418 ? -27.507 11.511 28.639 1.00 97.69 418 GLY A C 1
ATOM 3229 O O . GLY A 1 418 ? -26.791 11.114 29.554 1.00 97.69 418 GLY A O 1
ATOM 3230 N N . TYR A 1 419 ? -27.014 11.856 27.458 1.00 98.50 419 TYR A N 1
ATOM 3231 C CA . TYR A 1 419 ? -25.598 12.034 27.170 1.00 98.50 419 TYR A CA 1
ATOM 3232 C C . TYR A 1 419 ? -25.294 13.510 26.932 1.00 98.50 419 TYR A C 1
ATOM 3234 O O . TYR A 1 419 ? -26.085 14.236 26.331 1.00 98.50 419 TYR A O 1
ATOM 3242 N N . ARG A 1 420 ? -24.108 13.943 27.360 1.00 97.75 420 ARG A N 1
ATOM 3243 C CA . ARG A 1 420 ? -23.525 15.227 26.961 1.00 97.75 420 ARG A CA 1
ATOM 3244 C C . ARG A 1 420 ? -22.296 14.987 26.096 1.00 97.75 420 ARG A C 1
ATOM 3246 O O . ARG A 1 420 ? -21.522 14.065 26.358 1.00 97.75 420 ARG A O 1
ATOM 3253 N N . ILE A 1 421 ? -22.075 15.857 25.119 1.00 98.00 421 ILE A N 1
ATOM 3254 C CA . ILE A 1 421 ? -20.852 15.846 24.314 1.00 98.00 421 ILE A CA 1
ATOM 3255 C C . ILE A 1 421 ? -19.734 16.484 25.139 1.00 98.00 421 ILE A C 1
ATOM 3257 O O . ILE A 1 421 ? -19.818 17.643 25.540 1.00 98.00 421 ILE A O 1
ATOM 3261 N N . ALA A 1 422 ? -18.727 15.688 25.489 1.00 96.81 422 ALA A N 1
ATOM 3262 C CA . ALA A 1 422 ? -17.603 16.108 26.318 1.00 96.81 422 ALA A CA 1
ATOM 3263 C C . ALA A 1 422 ? -16.458 16.703 25.492 1.00 96.81 422 ALA A C 1
ATOM 3265 O O . ALA A 1 422 ? -15.787 17.617 25.970 1.00 96.81 422 ALA A O 1
ATOM 3266 N N . LYS A 1 423 ? -16.230 16.184 24.281 1.00 97.19 423 LYS A N 1
ATOM 3267 C CA . LYS A 1 423 ? -15.222 16.681 23.339 1.00 97.19 423 LYS A CA 1
ATOM 3268 C C . LYS A 1 423 ? -15.637 16.356 21.905 1.00 97.19 423 LYS A C 1
ATOM 3270 O O . LYS A 1 423 ? -16.297 15.347 21.668 1.00 97.19 423 LYS A O 1
ATOM 3275 N N . GLU A 1 424 ? -15.221 17.199 20.970 1.00 96.56 424 GLU A N 1
ATOM 3276 C CA . GLU A 1 424 ? -15.365 16.984 19.532 1.00 96.56 424 GLU A CA 1
ATOM 3277 C C . GLU A 1 424 ? -14.018 17.188 18.843 1.00 96.56 424 GLU A C 1
ATOM 3279 O O . GLU A 1 424 ? -13.268 18.097 19.206 1.00 96.56 424 GLU A O 1
ATOM 3284 N N . PHE A 1 425 ? -13.746 16.365 17.837 1.00 96.00 425 PHE A N 1
ATOM 3285 C CA . PHE A 1 425 ? -12.585 16.462 16.965 1.00 96.00 425 PHE A CA 1
ATOM 3286 C C . PHE A 1 425 ? -13.091 16.604 15.521 1.00 96.00 425 PHE A C 1
ATOM 3288 O O . PHE A 1 425 ? -13.602 15.637 14.948 1.00 96.00 425 PHE A O 1
ATOM 3295 N N . PRO A 1 426 ? -13.047 17.817 14.943 1.00 91.69 426 PRO A N 1
ATOM 3296 C CA . PRO A 1 426 ? -13.544 18.056 13.592 1.00 91.69 426 PRO A CA 1
ATOM 3297 C C . PRO A 1 426 ? -12.707 17.334 12.527 1.00 91.69 426 PRO A C 1
ATOM 3299 O O . PRO A 1 426 ? -11.478 17.387 12.548 1.00 91.69 426 PRO A O 1
ATOM 3302 N N . CYS A 1 427 ? -13.377 16.728 11.549 1.00 84.25 427 CYS A N 1
ATOM 3303 C CA . CYS A 1 427 ? -12.787 16.179 10.326 1.00 84.25 427 CYS A CA 1
ATOM 3304 C C . CYS A 1 427 ? -13.395 16.885 9.100 1.00 84.25 427 CYS A C 1
ATOM 3306 O O . CYS A 1 427 ? -14.290 17.713 9.241 1.00 84.25 427 CYS A O 1
ATOM 3308 N N . ALA A 1 428 ? -12.899 16.598 7.891 1.00 79.88 428 ALA A N 1
ATOM 3309 C CA . ALA A 1 428 ? -13.331 17.313 6.682 1.00 79.88 428 ALA A CA 1
ATOM 3310 C C . ALA A 1 428 ? -14.850 17.206 6.419 1.00 79.88 428 ALA A C 1
ATOM 3312 O O . ALA A 1 428 ? -15.491 18.232 6.220 1.00 79.88 428 ALA A O 1
ATOM 3313 N N . ASP A 1 429 ? -15.413 15.991 6.496 1.00 84.75 429 ASP A N 1
ATOM 3314 C CA . ASP A 1 429 ? -16.835 15.698 6.218 1.00 84.75 429 ASP A CA 1
ATOM 3315 C C . ASP A 1 429 ? -17.546 14.984 7.392 1.00 84.75 429 ASP A C 1
ATOM 3317 O O . ASP A 1 429 ? -18.637 14.422 7.255 1.00 84.75 429 ASP A O 1
ATOM 3321 N N . ALA A 1 430 ? -16.917 14.984 8.569 1.00 90.06 430 ALA A N 1
ATOM 3322 C CA . ALA A 1 430 ? -17.382 14.283 9.762 1.00 90.06 430 ALA A CA 1
ATOM 3323 C C . ALA A 1 430 ? -16.856 14.949 11.042 1.00 90.06 430 ALA A C 1
ATOM 3325 O O . ALA A 1 430 ? -16.102 15.926 11.011 1.00 90.06 430 ALA A O 1
ATOM 3326 N N . SER A 1 431 ? -17.255 14.442 12.199 1.00 93.50 431 SER A N 1
ATOM 3327 C CA . SER A 1 431 ? -16.667 14.806 13.486 1.00 93.50 431 SER A CA 1
ATOM 3328 C C . SER A 1 431 ? -16.614 13.587 14.389 1.00 93.50 431 SER A C 1
ATOM 3330 O O . SER A 1 431 ? -17.618 12.900 14.549 1.00 93.50 431 SER A O 1
ATOM 3332 N N . ASN A 1 432 ? -15.467 13.362 15.021 1.00 96.56 432 ASN A N 1
ATOM 3333 C CA . ASN A 1 432 ? -15.343 12.372 16.079 1.00 96.56 432 ASN A CA 1
ATOM 3334 C C . ASN A 1 432 ? -15.822 12.993 17.396 1.00 96.56 432 ASN A C 1
ATOM 3336 O O . ASN A 1 432 ? -15.260 13.980 17.880 1.00 96.56 432 ASN A O 1
ATOM 3340 N N . CYS A 1 433 ? -16.875 12.440 17.986 1.00 97.69 433 CYS A N 1
ATOM 3341 C CA . CYS A 1 433 ? -17.513 12.972 19.184 1.00 97.69 433 CYS A CA 1
ATOM 3342 C C . CYS A 1 433 ? -17.324 12.030 20.375 1.00 97.69 433 CYS A C 1
ATOM 3344 O O . CYS A 1 433 ? -17.643 10.847 20.303 1.00 97.69 433 CYS A O 1
ATOM 3346 N N . VAL A 1 434 ? -16.881 12.575 21.509 1.00 98.38 434 VAL A N 1
ATOM 3347 C CA . VAL A 1 434 ? -16.878 11.883 22.803 1.00 98.38 434 VAL A CA 1
ATOM 3348 C C . VAL A 1 434 ? -18.156 12.255 23.549 1.00 98.38 434 VAL A C 1
ATOM 3350 O O . VAL A 1 434 ? -18.307 13.405 23.968 1.00 98.38 434 VAL A O 1
ATOM 3353 N N . ALA A 1 435 ? -19.059 11.300 23.758 1.00 98.31 435 ALA A N 1
ATOM 3354 C CA . ALA A 1 435 ? -20.275 11.493 24.544 1.00 98.31 435 ALA A CA 1
ATOM 3355 C C . ALA A 1 435 ? -20.200 10.720 25.866 1.00 98.31 435 ALA A C 1
ATOM 3357 O O . ALA A 1 435 ? -19.866 9.536 25.901 1.00 98.31 435 ALA A O 1
ATOM 3358 N N . VAL A 1 436 ? -20.533 11.390 26.970 1.00 98.00 436 VAL A N 1
ATOM 3359 C CA . VAL A 1 436 ? -20.516 10.802 28.318 1.00 98.00 436 VAL A CA 1
ATOM 3360 C C . VAL A 1 436 ? -21.904 10.863 28.962 1.00 98.00 436 VAL A C 1
ATOM 3362 O O . VAL A 1 436 ? -22.620 11.844 28.732 1.00 98.00 436 VAL A O 1
ATOM 3365 N N . PRO A 1 437 ? -22.297 9.854 29.760 1.00 97.00 437 PRO A N 1
ATOM 3366 C CA . PRO A 1 437 ? -23.550 9.890 30.511 1.00 97.00 437 PRO A CA 1
ATOM 3367 C C . PRO A 1 437 ? -23.625 11.105 31.448 1.00 97.00 437 PRO A C 1
ATOM 3369 O O . PRO A 1 437 ? -22.609 11.511 32.021 1.00 97.00 437 PRO A O 1
ATOM 3372 N N . VAL A 1 438 ? -24.828 11.664 31.596 1.00 93.06 438 VAL A N 1
ATOM 3373 C CA . VAL A 1 438 ? -25.177 12.715 32.572 1.00 93.06 438 VAL A CA 1
ATOM 3374 C C . VAL A 1 438 ? -25.787 12.107 33.825 1.00 93.06 438 VAL A C 1
ATOM 3376 O O . VAL A 1 438 ? -26.552 11.122 33.680 1.00 93.06 438 VAL A O 1
#

Radius of gyration: 26.94 Å; Cα contacts (8 Å, |Δi|>4): 940; chains: 1; bounding box: 64×38×69 Å

Secondary structure (DSSP, 8-state):
-EEEEEEEE-TT-HHHHHHHHHHHHHHHHH--TT-SEEEEEEEE-TTSSS-HHHHHHHHHHHHHHTT-SEEEE--TTSEE-TTHHHHTTTTTTT-SEEEEEEEEEETT---EEEPTT---SB--HHHHHTS-GGGT--S-EEEEHHHHHHS---TT-SSSHHHHHHHHHHHHS-EEEEEEEEEEEEET----STT---HHHHHHHHHHHHHHHHHHS-EEEEEEETTEEEEEEES-TTSHHHHHHHTTS-TTHHHHHHHHHHSPTT-EEEEES-TTSHHHHHHHHHS--SEEEEE---HHHHHHHHHHHHHTT--TTTEEEE-SEE-SS-EEEEEEES-TT-GGGEEEEE-TT-SEEEE-HHHH--S--SEEEE--TT-HHHHHHHTHHHHHHH--EEEEEEEGGGHHHHHHHHHHTTEEEEEEEE-SSEEEEEEEE-

Nearest PDB structures (foldseek):
  3a27-assembly1_A  TM=6.180E-01  e=1.728E-07  Methanocaldococcus jannaschii
  3lec-assembly1_A  TM=7.670E-01  e=1.886E-05  Streptococcus agalactiae serogroup V
  3e05-assembly1_A  TM=7.042E-01  e=8.629E-06  Geobacter metallireducens GS-15
  3e05-assembly2_H  TM=6.849E-01  e=1.079E-05  Geobacter metallireducens GS-15
  3gnl-assembly2_B  TM=7.395E-01  e=6.819E-05  Listeria monocytogenes serotype 4b str. F2365

Foldseek 3Di:
DEEEEQEEAEAPLPVLLVQQVVLVVLLCVLPVAQHPYYHYHYQYDNQCPQAPLNSLLVSLVVCVVVPHFKYAYDYSNWHFDSPLRNQCNVPVVPWQKEFEFEWEDEVVDPDIDTDPPADAKDQDVCSCLQDQVVRYGDRTMMGGSVLCNVQGQDSVALALSVVLSVSVPSVPIGYIYHRHHGIYHYPPSFDDDPSDDDPVRNSQSNQVSSLVVCLVVWDWQWADDPNAIAIFTDNGSLEPQNVCSSVVHGDPNVVLVVCLVPFAAQFEEEEAQCFLNSNVLSCQPRNNYVAYEHEHQDPSRVSNNVVRCVVSVRDPNRYHYHNAHEFLAWAAWAWDDPGPSYSLQIATHGDHVHPGIYHQPVVVDDDAHAEYEERHNARQVRNCNSCVVNCLPRVHWYWYKAFPVCVVVVCVVCVVSQWDFPDWDDDDGTITTTIGHD